Protein AF-K0KY06-F1 (afdb_monomer)

Solvent-accessible surface area (backbone atoms only — not comparable to full-atom values): 23056 Å² total; per-residue (Å²): 133,85,81,79,78,76,82,81,83,74,81,68,99,73,86,80,69,76,74,77,77,69,70,90,58,60,70,69,55,52,50,50,50,30,66,76,65,71,47,56,58,76,62,45,36,72,74,43,72,68,41,25,58,60,38,40,44,64,55,38,25,30,36,28,40,44,44,34,38,33,53,37,62,62,55,51,38,37,38,51,33,35,74,73,76,46,69,81,52,93,79,74,64,88,64,48,67,61,51,43,53,52,48,50,62,61,50,70,82,38,46,28,31,40,43,26,62,44,79,63,86,47,76,67,56,47,46,61,67,53,37,78,84,70,52,78,82,82,45,68,51,80,75,77,72,88,90,74,82,73,80,78,81,56,43,75,45,40,47,64,68,60,50,55,47,42,43,55,59,32,72,69,29,91,82,30,75,64,50,82,29,35,72,44,77,46,77,46,78,45,64,59,47,65,57,63,72,72,50,68,55,96,35,65,58,38,46,52,50,50,50,45,68,75,40,61,85,80,41,98,86,62,82,87,78,80,78,92,76,86,72,85,55,66,94,67,91,83,67,38,90,57,70,52,62,79,34,83,89,54,32,73,65,56,40,46,58,55,21,72,42,34,81,58,67,95,47,24,62,50,55,68,53,29,72,89,75,51,81,52,52,57,44,32,32,58,57,40,38,70,26,67,89,68,34,43,70,55,61,53,57,56,55,73,78,51,85,50,55,73,57,45,59,47,47,33,52,63,42,52,49,52,54,50,53,50,51,51,40,73,73,42,99,49,73,86,57,58,63,66,57,53,28,44,41,50,42,46,20,70,29,46,40,76,80,45,77,47,77,32,37,63,67,55,51,47,52,50,53,40,64,69,46,46,61,80,70,44,87,89,59,59,74,86,107

Sequence (385 aa):
MNISEAPIYSPSPSDQLNPKFDNVFPMEIWDLIANYGDLKSSTMLMVNKTFMQTFASKLYDTLQLTIVISTLTKMKLNDKSFLKYGFDKKEVLPGLKSQVEARHKYNKNYDYEYLETEILRDRWVDYYVNCSNFNEEQHKHPKPTKFLERKNKPEEIKSIYKIKYIMKNVFHNPQSKMKQFIKEVLIDVCVLDEMDKLLSDSNDLSKLIKENYSNPSSNEKISILRTSCKNPVVPLDDNFEKRRWEDQDETNERYQVFADKVLFSLRRSKILDLFPRDVYFKELSTVHLLSREMYSSQLRRRLFNLTDENTFNKANPVRYWCDRLLYYLNHTANPLNLDPLYTLIINAQIRVDIKHRQVETKAGINKFLSELIQPFTTPGQHLQF

pLDDT: mean 81.96, std 14.42, range [34.62, 97.62]

Foldseek 3Di:
DDDDDDDDDDDDPPPPPPPPPPVPDDVVVVVVCCVVVVPDLVVQLPPDPVSVVVSLLQQQQEAEEEKEKEWCPLLLLLLVLCQVQNDLDPDDDPCVVVVSVVVNVVCPQFTMKIFQKDQADDPVLLCQLVVVPDDPVPALFDDDPPDDQDPGAHDYDRDVVVVVVCLVQPLPDPPRPSLVSYNYYHYHYHYLDDVCVLLVDDFVVVVVVVVCVVCVPPDPQDADADDDFDFDFPPADSPSNDNQSVDPVNHLVVLQLLLVLAPPVVLSVCSSCVPPPPSRLRSLLVVLLPDCSQANPSLVVSLSPDRDNVSCNRSPSRNSSVVSLQVSLVPDPDVPDCSSVSSSNSNSSSSMDRPDMDGHHSVRVSVVVCSSCVCPPDPPSDSPD

Structure (mmCIF, N/CA/C/O backbone):
data_AF-K0KY06-F1
#
_entry.id   AF-K0KY06-F1
#
loop_
_atom_site.group_PDB
_atom_site.id
_atom_site.type_symbol
_atom_site.label_atom_id
_atom_site.label_alt_id
_atom_site.label_comp_id
_atom_site.label_asym_id
_atom_site.label_entity_id
_atom_site.label_seq_id
_atom_site.pdbx_PDB_ins_code
_atom_site.Cartn_x
_atom_site.Cartn_y
_atom_site.Cartn_z
_atom_site.occupancy
_atom_site.B_iso_or_equiv
_atom_site.auth_seq_id
_atom_site.auth_comp_id
_atom_site.auth_asym_id
_atom_site.auth_atom_id
_atom_site.pdbx_PDB_model_num
ATOM 1 N N . MET A 1 1 ? -42.973 49.643 -20.794 1.00 40.81 1 MET A N 1
ATOM 2 C CA . MET A 1 1 ? -43.471 48.252 -20.731 1.00 40.81 1 MET A CA 1
ATOM 3 C C . MET A 1 1 ? -43.294 47.780 -19.305 1.00 40.81 1 MET A C 1
ATOM 5 O O . MET A 1 1 ? -42.173 47.795 -18.817 1.00 40.81 1 MET A O 1
ATOM 9 N N . ASN A 1 2 ? -44.410 47.506 -18.630 1.00 34.62 2 ASN A N 1
ATOM 10 C CA . ASN A 1 2 ? -44.458 47.155 -17.214 1.00 34.62 2 ASN A CA 1
ATOM 11 C C . ASN A 1 2 ? -43.768 45.815 -16.961 1.00 34.62 2 ASN A C 1
ATOM 13 O O . ASN A 1 2 ? -44.052 44.827 -17.637 1.00 34.62 2 ASN A O 1
ATOM 17 N N . ILE A 1 3 ? -42.873 45.809 -15.978 1.00 37.84 3 ILE A N 1
ATOM 18 C CA . ILE A 1 3 ? -42.242 44.609 -15.443 1.00 37.84 3 ILE A CA 1
ATOM 19 C C . ILE A 1 3 ? -43.298 43.930 -14.569 1.00 37.84 3 ILE A C 1
ATOM 21 O O . ILE A 1 3 ? -43.715 44.472 -13.551 1.00 37.84 3 ILE A O 1
ATOM 25 N N . SER A 1 4 ? -43.779 42.777 -15.025 1.00 39.12 4 SER A N 1
ATOM 26 C CA . SER A 1 4 ? -44.648 41.884 -14.263 1.00 39.12 4 SER A CA 1
ATOM 27 C C . SER A 1 4 ? -43.860 41.322 -13.080 1.00 39.12 4 SER A C 1
ATOM 29 O O . SER A 1 4 ? -42.934 40.537 -13.280 1.00 39.12 4 SER A O 1
ATOM 31 N N . GLU A 1 5 ? -44.226 41.712 -11.862 1.00 39.78 5 GLU A N 1
ATOM 32 C CA . GLU A 1 5 ? -43.725 41.103 -10.630 1.00 39.78 5 GLU A CA 1
ATOM 33 C C . GLU A 1 5 ? -44.152 39.628 -10.572 1.00 39.78 5 GLU A C 1
ATOM 35 O O . GLU A 1 5 ? -45.317 39.286 -10.785 1.00 39.78 5 GLU A O 1
ATOM 40 N N . ALA A 1 6 ? -43.189 38.737 -10.335 1.00 40.59 6 ALA A N 1
ATOM 41 C CA . ALA A 1 6 ? -43.460 37.325 -10.097 1.00 40.59 6 ALA A CA 1
ATOM 42 C C . ALA A 1 6 ? -44.169 37.161 -8.738 1.00 40.59 6 ALA A C 1
ATOM 44 O O . ALA A 1 6 ? -43.796 37.839 -7.778 1.00 40.59 6 ALA A O 1
ATOM 45 N N . PRO A 1 7 ? -45.169 36.270 -8.618 1.00 39.75 7 PRO A N 1
ATOM 46 C CA . PRO A 1 7 ? -45.908 36.115 -7.376 1.00 39.75 7 PRO A CA 1
ATOM 47 C C . PRO A 1 7 ? -45.004 35.574 -6.264 1.00 39.75 7 PRO A C 1
ATOM 49 O O . PRO A 1 7 ? -44.345 34.542 -6.406 1.00 39.75 7 PRO A O 1
ATOM 52 N N . ILE A 1 8 ? -45.015 36.286 -5.138 1.00 43.03 8 ILE A N 1
ATOM 53 C CA . ILE A 1 8 ? -44.439 35.861 -3.864 1.00 43.03 8 ILE A CA 1
ATOM 54 C C . ILE A 1 8 ? -45.219 34.627 -3.405 1.00 43.03 8 ILE A C 1
ATOM 56 O O . ILE A 1 8 ? -46.413 34.698 -3.118 1.00 43.03 8 ILE A O 1
ATOM 60 N N . TYR A 1 9 ? -44.542 33.481 -3.373 1.00 39.84 9 TYR A N 1
ATOM 61 C CA . TYR A 1 9 ? -45.106 32.234 -2.877 1.00 39.84 9 TYR A CA 1
ATOM 62 C C . TYR A 1 9 ? -45.213 32.318 -1.350 1.00 39.84 9 TYR A C 1
ATOM 64 O O . TYR A 1 9 ? -44.227 32.156 -0.633 1.00 39.84 9 TYR A O 1
ATOM 72 N N . SER A 1 10 ? -46.408 32.617 -0.850 1.00 38.66 10 SER A N 1
ATOM 73 C CA . SER A 1 10 ? -46.736 32.501 0.571 1.00 38.66 10 SER A CA 1
ATOM 74 C C . SER A 1 10 ? -46.895 31.013 0.908 1.00 38.66 10 SER A C 1
ATOM 76 O O . SER A 1 10 ? -47.781 30.375 0.333 1.00 38.66 10 SER A O 1
ATOM 78 N N . PRO A 1 11 ? -46.076 30.417 1.794 1.00 38.47 11 PRO A N 1
ATOM 79 C CA . PRO A 1 11 ? -46.263 29.022 2.179 1.00 38.47 11 PRO A CA 1
ATOM 80 C C . PRO A 1 11 ? -47.603 28.863 2.911 1.00 38.47 11 PRO A C 1
ATOM 82 O O . PRO A 1 11 ? -47.947 29.674 3.775 1.00 38.47 11 PRO A O 1
ATOM 85 N N . SER A 1 12 ? -48.379 27.836 2.548 1.00 38.91 12 SER A N 1
ATOM 86 C CA . SER A 1 12 ? -49.636 27.529 3.233 1.00 38.91 12 SER A CA 1
ATOM 87 C C . SER A 1 12 ? -49.358 27.015 4.657 1.00 38.91 12 SER A C 1
ATOM 89 O O . SER A 1 12 ? -48.320 26.395 4.899 1.00 38.91 12 SER A O 1
ATOM 91 N N . PRO A 1 13 ? -50.273 27.206 5.628 1.00 45.12 13 PRO A N 1
ATOM 92 C CA . PRO A 1 13 ? -50.049 26.819 7.024 1.00 45.12 13 PRO A CA 1
ATOM 93 C C . PRO A 1 13 ? -50.193 25.307 7.297 1.00 45.12 13 PRO A C 1
ATOM 95 O O . PRO A 1 13 ? -50.536 24.925 8.414 1.00 45.12 13 PRO A O 1
ATOM 98 N N . SER A 1 14 ? -49.972 24.433 6.309 1.00 45.88 14 SER A N 1
ATOM 99 C CA . SER A 1 14 ? -50.177 22.979 6.444 1.00 45.88 14 SER A CA 1
ATOM 100 C C . SER A 1 14 ? -48.901 22.126 6.416 1.00 45.88 14 SER A C 1
ATOM 102 O O . SER A 1 14 ? -48.994 20.917 6.607 1.00 45.88 14 SER A O 1
ATOM 104 N N . ASP A 1 15 ? -47.710 22.718 6.296 1.00 40.25 15 ASP A N 1
ATOM 105 C CA . ASP A 1 15 ? -46.435 21.975 6.271 1.00 40.25 15 ASP A CA 1
ATOM 106 C C . ASP A 1 15 ? -45.781 21.830 7.662 1.00 40.25 15 ASP A C 1
ATOM 108 O O . ASP A 1 15 ? -44.585 22.045 7.849 1.00 40.25 15 ASP A O 1
ATOM 112 N N . GLN A 1 16 ? -46.566 21.435 8.671 1.00 45.75 16 GLN A N 1
ATOM 113 C CA . GLN A 1 16 ? -46.046 20.944 9.960 1.00 45.75 16 GLN A CA 1
ATOM 114 C C . GLN A 1 16 ? -46.405 19.477 10.215 1.00 45.75 16 GLN A C 1
ATOM 116 O O . GLN A 1 16 ? -46.705 19.066 11.333 1.00 45.75 16 GLN A O 1
ATOM 121 N N . LEU A 1 17 ? -46.300 18.646 9.185 1.00 40.72 17 LEU A N 1
ATOM 122 C CA . LEU A 1 17 ? -46.058 17.223 9.375 1.00 40.72 17 LEU A CA 1
ATOM 123 C C . LEU A 1 17 ? -44.588 16.978 9.050 1.00 40.72 17 LEU A C 1
ATOM 125 O O . LEU A 1 17 ? -44.242 16.590 7.944 1.00 40.72 17 LEU A O 1
ATOM 129 N N . ASN A 1 18 ? -43.709 17.184 10.034 1.00 43.94 18 ASN A N 1
ATOM 130 C CA . ASN A 1 18 ? -42.578 16.269 10.146 1.00 43.94 18 ASN A CA 1
ATOM 131 C C . ASN A 1 18 ? -43.233 14.925 10.473 1.00 43.94 18 ASN A C 1
ATOM 133 O O . ASN A 1 18 ? -43.700 14.790 11.611 1.00 43.94 18 ASN A O 1
ATOM 137 N N . PRO A 1 19 ? -43.351 13.951 9.546 1.00 48.19 19 PRO A N 1
ATOM 138 C CA . PRO A 1 19 ? -43.741 12.626 9.974 1.00 48.19 19 PRO A CA 1
ATOM 139 C C . PRO A 1 19 ? -42.668 12.220 10.979 1.00 48.19 19 PRO A C 1
ATOM 141 O O . PRO A 1 19 ? -41.490 12.096 10.633 1.00 48.19 19 PRO A O 1
ATOM 144 N N . LYS A 1 20 ? -43.048 12.096 12.255 1.00 54.09 20 LYS A N 1
ATOM 145 C CA . LYS A 1 20 ? -42.243 11.334 13.197 1.00 54.09 20 LYS A CA 1
ATOM 146 C C . LYS A 1 20 ? -42.137 9.969 12.549 1.00 54.09 20 LYS A C 1
ATOM 148 O O . LYS A 1 20 ? -43.115 9.232 12.486 1.00 54.09 20 LYS A O 1
ATOM 153 N N . PHE A 1 21 ? -40.983 9.709 11.950 1.00 58.31 21 PHE A N 1
ATOM 154 C CA . PHE A 1 21 ? -40.637 8.400 11.447 1.00 58.31 21 PHE A CA 1
ATOM 155 C C . PHE A 1 21 ? -40.478 7.543 12.701 1.00 58.31 21 PHE A C 1
ATOM 157 O O . PHE A 1 21 ? -39.389 7.437 13.263 1.00 58.31 21 PHE A O 1
ATOM 164 N N . ASP A 1 22 ? -41.603 7.058 13.222 1.00 61.22 22 ASP A N 1
ATOM 165 C CA . ASP A 1 22 ? -41.614 6.084 14.293 1.00 61.22 22 ASP A CA 1
ATOM 166 C C . ASP A 1 22 ? -40.994 4.838 13.683 1.00 61.22 22 ASP A C 1
ATOM 168 O O . ASP A 1 22 ? -41.550 4.224 12.771 1.00 61.22 22 ASP A O 1
ATOM 172 N N . ASN A 1 23 ? -39.764 4.544 14.103 1.00 63.72 23 ASN A N 1
ATOM 173 C CA . ASN A 1 23 ? -39.038 3.368 13.661 1.00 63.72 23 ASN A CA 1
ATOM 174 C C . ASN A 1 23 ? -39.915 2.145 13.966 1.00 63.72 23 ASN A C 1
ATOM 176 O O . ASN A 1 23 ? -39.983 1.699 15.107 1.00 63.72 23 ASN A O 1
ATOM 180 N N . VAL A 1 24 ? -40.589 1.621 12.937 1.00 79.31 24 VAL A N 1
ATOM 181 C CA . VAL A 1 24 ? -41.577 0.531 13.052 1.00 79.31 24 VAL A CA 1
ATOM 182 C C . VAL A 1 24 ? -40.951 -0.738 13.641 1.00 79.31 24 VAL A C 1
ATOM 184 O O . VAL A 1 24 ? -41.639 -1.557 14.244 1.00 79.31 24 VAL A O 1
ATOM 187 N N . PHE A 1 25 ? -39.628 -0.871 13.518 1.00 87.38 25 PHE A N 1
ATOM 188 C CA . PHE A 1 25 ? -38.853 -1.971 14.071 1.00 87.38 25 PHE A CA 1
ATOM 189 C C . PHE A 1 25 ? -37.696 -1.492 14.964 1.00 87.38 25 PHE A C 1
ATOM 191 O O . PHE A 1 25 ? -37.143 -0.411 14.720 1.00 87.38 25 PHE A O 1
ATOM 198 N N . PRO A 1 26 ? -37.272 -2.317 15.946 1.00 91.62 26 PRO A N 1
ATOM 199 C CA . PRO A 1 26 ? -36.004 -2.146 16.654 1.00 91.62 26 PRO A CA 1
ATOM 200 C C . PRO A 1 26 ? -34.807 -2.078 15.696 1.00 91.62 26 PRO A C 1
ATOM 202 O O . PRO A 1 26 ? -34.842 -2.619 14.586 1.00 91.62 26 PRO A O 1
ATOM 205 N N . MET A 1 27 ? -33.720 -1.433 16.123 1.00 91.50 27 MET A N 1
ATOM 206 C CA . MET A 1 27 ? -32.548 -1.217 15.265 1.00 91.50 27 MET A CA 1
ATOM 207 C C . MET A 1 27 ? -31.841 -2.513 14.860 1.00 91.50 27 MET A C 1
ATOM 209 O O . MET A 1 27 ? -31.217 -2.566 13.804 1.00 91.50 27 MET A O 1
ATOM 213 N N . GLU A 1 28 ? -31.972 -3.567 15.658 1.00 92.06 28 GLU A N 1
ATOM 214 C CA . GLU A 1 28 ? -31.477 -4.911 15.376 1.00 92.06 28 GLU A CA 1
ATOM 215 C C . GLU A 1 28 ? -32.158 -5.502 14.136 1.00 92.06 28 GLU A C 1
ATOM 217 O O . GLU A 1 28 ? -31.505 -6.118 13.298 1.00 92.06 28 GLU A O 1
ATOM 222 N N . ILE A 1 29 ? -33.461 -5.261 13.974 1.00 93.38 29 ILE A N 1
ATOM 223 C CA . ILE A 1 29 ? -34.213 -5.711 12.799 1.00 93.38 29 ILE A CA 1
ATOM 224 C C . ILE A 1 29 ? -33.821 -4.887 11.574 1.00 93.38 29 ILE A C 1
ATOM 226 O O . ILE A 1 29 ? -33.620 -5.449 10.501 1.00 93.38 29 ILE A O 1
ATOM 230 N N . TRP A 1 30 ? -33.638 -3.573 11.725 1.00 92.12 30 TRP A N 1
ATOM 231 C CA . TRP A 1 30 ? -33.141 -2.727 10.636 1.00 92.12 30 TRP A CA 1
ATOM 232 C C . TRP A 1 30 ? -31.736 -3.103 10.175 1.00 92.12 30 TRP A C 1
ATOM 234 O O . TRP A 1 30 ? -31.443 -3.010 8.986 1.00 92.12 30 TRP A O 1
ATOM 244 N N . ASP A 1 31 ? -30.881 -3.552 11.090 1.00 90.00 31 ASP A N 1
ATOM 245 C CA . ASP A 1 31 ? -29.565 -4.085 10.753 1.00 90.00 31 ASP A CA 1
ATOM 246 C C . ASP A 1 31 ? -29.668 -5.369 9.928 1.00 90.00 31 ASP A C 1
ATOM 248 O O . ASP A 1 31 ? -28.998 -5.502 8.907 1.00 90.00 31 ASP A O 1
ATOM 252 N N . LEU A 1 32 ? -30.552 -6.292 10.320 1.00 91.50 32 LEU A N 1
ATOM 253 C CA . LEU A 1 32 ? -30.829 -7.494 9.534 1.00 91.50 32 LEU A CA 1
ATOM 254 C C . LEU A 1 32 ? -31.374 -7.134 8.149 1.00 91.50 32 LEU A C 1
ATOM 256 O O . LEU A 1 32 ? -30.889 -7.672 7.161 1.00 91.50 32 LEU A O 1
ATOM 260 N N . ILE A 1 33 ? -32.323 -6.197 8.056 1.00 90.75 33 ILE A N 1
ATOM 261 C CA . ILE A 1 33 ? -32.865 -5.722 6.774 1.00 90.75 33 ILE A CA 1
ATOM 262 C C . ILE A 1 33 ? -31.754 -5.131 5.905 1.00 90.75 33 ILE A C 1
ATOM 264 O O . ILE A 1 33 ? -31.684 -5.449 4.722 1.00 90.75 33 ILE A O 1
ATOM 268 N N . ALA A 1 34 ? -30.873 -4.304 6.474 1.00 89.88 34 ALA A N 1
ATOM 269 C CA . ALA A 1 34 ? -29.766 -3.726 5.724 1.00 89.88 34 ALA A CA 1
ATOM 270 C C . ALA A 1 34 ? -28.812 -4.806 5.197 1.00 89.88 34 ALA A C 1
ATOM 272 O O . ALA A 1 34 ? -28.452 -4.784 4.022 1.00 89.88 34 ALA A O 1
ATOM 273 N N . ASN A 1 35 ? -28.472 -5.783 6.041 1.00 87.12 35 ASN A N 1
ATOM 274 C CA . ASN A 1 35 ? -27.579 -6.882 5.685 1.00 87.12 35 ASN A CA 1
ATOM 275 C C . ASN A 1 35 ? -28.193 -7.828 4.636 1.00 87.12 35 ASN A C 1
ATOM 277 O O . ASN A 1 35 ? -27.512 -8.200 3.685 1.00 87.12 35 ASN A O 1
ATOM 281 N N . TYR A 1 36 ? -29.465 -8.214 4.780 1.00 90.88 36 TYR A N 1
ATOM 282 C CA . TYR A 1 36 ? -30.145 -9.110 3.834 1.00 90.88 36 TYR A CA 1
ATOM 283 C C . TYR A 1 36 ? -30.554 -8.414 2.536 1.00 90.88 36 TYR A C 1
ATOM 285 O O . TYR A 1 36 ? -30.581 -9.047 1.484 1.00 90.88 36 TYR A O 1
ATOM 293 N N . GLY A 1 37 ? -30.885 -7.127 2.606 1.00 87.81 37 GLY A N 1
ATOM 294 C CA . GLY A 1 37 ? -31.294 -6.320 1.460 1.00 87.81 37 GLY A CA 1
ATOM 295 C C . GLY A 1 37 ? -30.136 -5.711 0.670 1.00 87.81 37 GLY A C 1
ATOM 296 O O . GLY A 1 37 ? -30.401 -4.929 -0.238 1.00 87.81 37 GLY A O 1
ATOM 297 N N . ASP A 1 38 ? -28.883 -6.012 1.034 1.00 86.00 38 ASP A N 1
ATOM 298 C CA . ASP A 1 38 ? -27.669 -5.397 0.470 1.00 86.00 38 ASP A CA 1
ATOM 299 C C . ASP A 1 38 ? -27.739 -3.854 0.457 1.00 86.00 38 ASP A C 1
ATOM 301 O O . ASP A 1 38 ? -27.281 -3.164 -0.461 1.00 86.00 38 ASP A O 1
ATOM 305 N N . LEU A 1 39 ? -28.364 -3.279 1.492 1.00 88.25 39 LEU A N 1
ATOM 306 C CA . LEU A 1 39 ? -28.444 -1.833 1.643 1.00 88.25 39 LEU A CA 1
ATOM 307 C C . LEU A 1 39 ? -27.106 -1.327 2.162 1.00 88.25 39 LEU A C 1
ATOM 309 O O . LEU A 1 39 ? -26.602 -1.756 3.201 1.00 88.25 39 LEU A O 1
ATOM 313 N N . LYS A 1 40 ? -26.543 -0.339 1.468 1.00 86.50 40 LYS A N 1
ATOM 314 C CA . LYS A 1 40 ? -25.299 0.289 1.908 1.00 86.50 40 LYS A CA 1
ATOM 315 C C . LYS A 1 40 ? -25.517 0.944 3.268 1.00 86.50 40 LYS A C 1
ATOM 317 O O . LYS A 1 40 ? -26.329 1.859 3.393 1.00 86.50 40 LYS A O 1
ATOM 322 N N . SER A 1 41 ? -24.724 0.559 4.264 1.00 84.69 41 SER A N 1
ATOM 323 C CA . SER A 1 41 ? -24.772 1.162 5.602 1.00 84.69 41 SER A CA 1
ATOM 324 C C . SER A 1 41 ? -24.605 2.686 5.567 1.00 84.69 41 SER A C 1
ATOM 326 O O . SER A 1 41 ? -25.161 3.377 6.412 1.00 84.69 41 SER A O 1
ATOM 328 N N . SER A 1 42 ? -23.902 3.234 4.567 1.00 85.06 42 SER A N 1
ATOM 329 C CA . SER A 1 42 ? -23.786 4.683 4.356 1.00 85.06 42 SER A CA 1
ATOM 330 C C . SER A 1 42 ? -25.118 5.354 4.016 1.00 85.06 42 SER A C 1
ATOM 332 O O . SER A 1 42 ? -25.354 6.481 4.440 1.00 85.06 42 SER A O 1
ATOM 334 N N . THR A 1 43 ? -26.005 4.665 3.299 1.00 89.06 43 THR A N 1
ATOM 335 C CA . THR A 1 43 ? -27.373 5.126 3.042 1.00 89.06 43 THR A CA 1
ATOM 336 C C . THR A 1 43 ? -28.183 5.130 4.333 1.00 89.06 43 THR A C 1
ATOM 338 O O . THR A 1 43 ? -28.906 6.086 4.601 1.00 89.06 43 THR A O 1
ATOM 341 N N . MET A 1 44 ? -27.999 4.112 5.179 1.00 90.50 44 MET A N 1
ATOM 342 C CA . MET A 1 44 ? -28.695 4.010 6.465 1.00 90.50 44 MET A CA 1
ATOM 343 C C . MET A 1 44 ? -28.365 5.193 7.387 1.00 90.50 44 MET A C 1
ATOM 345 O O . MET A 1 44 ? -29.251 5.704 8.065 1.00 90.50 44 MET A O 1
ATOM 349 N N . LEU A 1 45 ? -27.129 5.711 7.351 1.00 90.62 45 LEU A N 1
ATOM 350 C CA . LEU A 1 45 ? -26.722 6.893 8.130 1.00 90.62 45 LEU A CA 1
ATOM 351 C C . LEU A 1 45 ? -27.587 8.135 7.879 1.00 90.62 45 LEU A C 1
ATOM 353 O O . LEU A 1 45 ? -27.690 8.991 8.756 1.00 90.62 45 LEU A O 1
ATOM 357 N N . MET A 1 46 ? -28.169 8.252 6.685 1.00 89.38 46 MET A N 1
ATOM 358 C CA . MET A 1 46 ? -28.875 9.452 6.237 1.00 89.38 46 MET A CA 1
ATOM 359 C C . MET A 1 46 ? -30.353 9.476 6.646 1.00 89.38 46 MET A C 1
ATOM 361 O O . MET A 1 46 ? -31.012 10.488 6.432 1.00 89.38 46 MET A O 1
ATOM 365 N N . VAL A 1 47 ? -30.878 8.389 7.227 1.00 90.19 47 VAL A N 1
ATOM 366 C CA . VAL A 1 47 ? -32.311 8.250 7.540 1.00 90.19 47 VAL A CA 1
ATOM 367 C C . VAL A 1 47 ? -32.722 9.173 8.689 1.00 90.19 47 VAL A C 1
ATOM 369 O O . VAL A 1 47 ? -33.559 10.054 8.520 1.00 90.19 47 VAL A O 1
ATOM 372 N N . ASN A 1 48 ? -32.147 8.973 9.876 1.00 89.62 48 ASN A N 1
ATOM 373 C CA . ASN A 1 48 ? -32.379 9.815 11.049 1.00 89.62 48 ASN A CA 1
ATOM 374 C C . ASN A 1 48 ? -31.249 9.642 12.082 1.00 89.62 48 ASN A C 1
ATOM 376 O O . ASN A 1 48 ? -30.316 8.860 11.892 1.00 89.62 48 ASN A O 1
ATOM 380 N N . LYS A 1 49 ? -31.335 10.367 13.206 1.00 90.06 49 LYS A N 1
ATOM 381 C CA . LYS A 1 49 ? -30.318 10.342 14.270 1.00 90.06 49 LYS A CA 1
ATOM 382 C C . LYS A 1 49 ? -30.081 8.940 14.846 1.00 90.06 49 LYS A C 1
ATOM 384 O O . LYS A 1 49 ? -28.930 8.607 15.117 1.00 90.06 49 LYS A O 1
ATOM 389 N N . THR A 1 50 ? -31.131 8.142 15.023 1.00 90.81 50 THR A N 1
ATOM 390 C CA . THR A 1 50 ? -31.036 6.784 15.578 1.00 90.81 50 THR A CA 1
ATOM 391 C C . THR A 1 50 ? -30.268 5.873 14.628 1.00 90.81 50 THR A C 1
ATOM 393 O O . THR A 1 50 ? -29.294 5.248 15.035 1.00 90.81 50 THR A O 1
ATOM 396 N N . PHE A 1 51 ? -30.622 5.880 13.339 1.00 92.69 51 PHE A N 1
ATOM 397 C CA . PHE A 1 51 ? -29.881 5.124 12.329 1.00 92.69 51 PHE A CA 1
ATOM 398 C C . PHE A 1 51 ? -28.429 5.589 12.221 1.00 92.69 51 PHE A C 1
ATOM 400 O O . PHE A 1 51 ? -27.523 4.759 12.178 1.00 92.69 51 PHE A O 1
ATOM 407 N N . MET A 1 52 ? -28.184 6.901 12.240 1.00 91.56 52 MET A N 1
ATOM 408 C CA . MET A 1 52 ? -26.825 7.434 12.246 1.00 91.56 52 MET A CA 1
ATOM 409 C C . MET A 1 52 ? -26.021 6.866 13.419 1.00 91.56 52 MET A C 1
ATOM 411 O O . MET A 1 52 ? -24.945 6.329 13.196 1.00 91.56 52 MET A O 1
ATOM 415 N N . GLN A 1 53 ? -26.545 6.894 14.646 1.00 90.75 53 GLN A N 1
ATOM 416 C CA . GLN A 1 53 ? -25.838 6.363 15.818 1.00 90.75 53 GLN A CA 1
ATOM 417 C C . GLN A 1 53 ? -25.566 4.851 15.717 1.00 90.75 53 GLN A C 1
ATOM 419 O O . GLN A 1 53 ? -24.457 4.402 16.020 1.00 90.75 53 GLN A O 1
ATOM 424 N N . THR A 1 54 ? -26.541 4.067 15.252 1.00 91.00 54 THR A N 1
ATOM 425 C CA . THR A 1 54 ? -26.398 2.611 15.109 1.00 91.00 54 THR A CA 1
ATOM 426 C C . THR A 1 54 ? -25.428 2.220 13.998 1.00 91.00 54 THR A C 1
ATOM 428 O O . THR A 1 54 ? -24.577 1.361 14.204 1.00 91.00 54 THR A O 1
ATOM 431 N N . PHE A 1 55 ? -25.537 2.818 12.813 1.00 92.25 55 PHE A N 1
ATOM 432 C CA . PHE A 1 55 ? -24.729 2.408 11.664 1.00 92.25 55 PHE A CA 1
ATOM 433 C C . PHE A 1 55 ? -23.353 3.083 11.652 1.00 92.25 55 PHE A C 1
ATOM 435 O O . PHE A 1 55 ? -22.388 2.460 11.211 1.00 92.25 55 PHE A O 1
ATOM 442 N N . ALA A 1 56 ? -23.208 4.301 12.194 1.00 92.12 56 ALA A N 1
ATOM 443 C CA . ALA A 1 56 ? -21.905 4.971 12.278 1.00 92.12 56 ALA A CA 1
ATOM 444 C C . ALA A 1 56 ? -20.962 4.228 13.223 1.00 92.12 56 ALA A C 1
ATOM 446 O O . ALA A 1 56 ? -19.794 4.047 12.894 1.00 92.12 56 ALA A O 1
ATOM 447 N N . SER A 1 57 ? -21.479 3.750 14.359 1.00 89.00 57 SER A N 1
ATOM 448 C CA . SER A 1 57 ? -20.706 2.952 15.317 1.00 89.00 57 SER A CA 1
ATOM 449 C C . SER A 1 57 ? -20.274 1.592 14.775 1.00 89.00 57 SER A C 1
ATOM 451 O O . SER A 1 57 ? -19.364 1.007 15.337 1.00 89.00 57 SER A O 1
ATOM 453 N N . LYS A 1 58 ? -20.876 1.091 13.688 1.00 87.56 58 LYS A N 1
ATOM 454 C CA . LYS A 1 58 ? -20.449 -0.146 13.011 1.00 87.56 58 LYS A CA 1
ATOM 455 C C . LYS A 1 58 ? -19.482 0.125 11.866 1.00 87.56 58 LYS A C 1
ATOM 457 O O . LYS A 1 58 ? -18.506 -0.597 11.701 1.00 87.56 58 LYS A O 1
ATOM 462 N N . LEU A 1 59 ? -19.761 1.163 11.078 1.00 89.06 59 LEU A N 1
ATOM 463 C CA . LEU A 1 59 ? -18.959 1.543 9.915 1.00 89.06 59 LEU A CA 1
ATOM 464 C C . LEU A 1 59 ? -17.608 2.140 10.294 1.00 89.06 59 LEU A C 1
ATOM 466 O O . LEU A 1 59 ? -16.600 1.841 9.664 1.00 89.06 59 LEU A O 1
ATOM 470 N N . TYR A 1 60 ? -17.601 3.016 11.293 1.00 91.81 60 TYR A N 1
ATOM 471 C CA . TYR A 1 60 ? -16.436 3.831 11.625 1.00 91.81 60 TYR A CA 1
ATOM 472 C C . TYR A 1 60 ? -15.718 3.363 12.887 1.00 91.81 60 TYR A C 1
ATOM 474 O O . TYR A 1 60 ? -14.759 4.007 13.293 1.00 91.81 60 TYR A O 1
ATOM 482 N N . ASP A 1 61 ? -16.145 2.234 13.460 1.00 92.56 61 ASP A N 1
ATOM 483 C CA . ASP A 1 61 ? -15.558 1.607 14.647 1.00 92.56 61 ASP A CA 1
ATOM 484 C C . ASP A 1 61 ? -14.031 1.478 14.557 1.00 92.56 61 ASP A C 1
ATOM 486 O O . ASP A 1 61 ? -13.305 1.883 15.465 1.00 92.56 61 ASP A O 1
ATOM 490 N N . THR A 1 62 ? -13.542 0.971 13.423 1.00 94.31 62 THR A N 1
ATOM 491 C CA . THR A 1 62 ? -12.119 0.977 13.087 1.00 94.31 62 THR A CA 1
ATOM 492 C C . THR A 1 62 ? -11.922 1.560 11.699 1.00 94.31 62 THR A C 1
ATOM 494 O O . THR A 1 62 ? -12.518 1.091 10.727 1.00 94.31 62 THR A O 1
ATOM 497 N N . LEU A 1 63 ? -11.017 2.529 11.600 1.00 95.25 63 LEU A N 1
ATOM 498 C CA . LEU A 1 63 ? -10.537 3.054 10.326 1.00 95.25 63 LEU A CA 1
ATOM 499 C C . LEU A 1 63 ? -9.158 2.481 10.012 1.00 95.25 63 LEU A C 1
ATOM 501 O O . LEU A 1 63 ? -8.308 2.404 10.895 1.00 95.25 63 LEU A O 1
ATOM 505 N N . GLN A 1 64 ? -8.918 2.119 8.754 1.00 95.25 64 GLN A N 1
ATOM 506 C CA . GLN A 1 64 ? -7.583 1.805 8.251 1.00 95.25 64 GLN A CA 1
ATOM 507 C C . GLN A 1 64 ? -7.172 2.858 7.224 1.00 95.25 64 GLN A C 1
ATOM 509 O O . GLN A 1 64 ? -7.811 3.008 6.186 1.00 95.25 64 GLN A O 1
ATOM 514 N N . LEU A 1 65 ? -6.110 3.603 7.512 1.00 96.12 65 LEU A N 1
ATOM 515 C CA . LEU A 1 65 ? -5.538 4.605 6.621 1.00 96.12 65 LEU A CA 1
ATOM 516 C C . LEU A 1 65 ? -4.297 4.002 5.966 1.00 96.12 65 LEU A C 1
ATOM 518 O O . LEU A 1 65 ? -3.329 3.695 6.658 1.00 96.12 65 LEU A O 1
ATOM 522 N N . THR A 1 66 ? -4.308 3.843 4.646 1.00 96.12 66 THR A N 1
ATOM 523 C CA . THR A 1 66 ? -3.152 3.319 3.905 1.00 96.12 66 THR A CA 1
ATOM 524 C C . THR A 1 66 ? -2.570 4.420 3.041 1.00 96.12 66 THR A C 1
ATOM 526 O O . THR A 1 66 ? -3.224 4.935 2.136 1.00 96.12 66 THR A O 1
ATOM 529 N N . ILE A 1 67 ? -1.326 4.783 3.326 1.00 96.75 67 ILE A N 1
ATOM 530 C CA . ILE A 1 67 ? -0.613 5.885 2.694 1.00 96.75 67 ILE A CA 1
ATOM 531 C C . ILE A 1 67 ? 0.599 5.296 1.983 1.00 96.75 67 ILE A C 1
ATOM 533 O O . ILE A 1 67 ? 1.445 4.672 2.616 1.00 96.75 67 ILE A O 1
ATOM 537 N N . VAL A 1 68 ? 0.699 5.510 0.673 1.00 96.81 68 VAL A N 1
ATOM 538 C CA . VAL A 1 68 ? 1.866 5.104 -0.117 1.00 96.81 68 VAL A CA 1
ATOM 539 C C . VAL A 1 68 ? 2.590 6.353 -0.601 1.00 96.81 68 VAL A C 1
ATOM 541 O O . VAL A 1 68 ? 1.984 7.202 -1.255 1.00 96.81 68 VAL A O 1
ATOM 544 N N . ILE A 1 69 ? 3.873 6.466 -0.265 1.00 96.00 69 ILE A N 1
ATOM 545 C CA . ILE A 1 69 ? 4.747 7.595 -0.592 1.00 96.00 69 ILE A CA 1
ATOM 546 C C . ILE A 1 69 ? 5.917 7.069 -1.418 1.00 96.00 69 ILE A C 1
ATOM 548 O O . ILE A 1 69 ? 6.477 6.013 -1.121 1.00 96.00 69 ILE A O 1
ATOM 552 N N . SER A 1 70 ? 6.312 7.815 -2.441 1.00 95.06 70 SER A N 1
ATOM 553 C CA . SER A 1 70 ? 7.542 7.553 -3.185 1.00 95.06 70 SER A CA 1
ATOM 554 C C . SER A 1 70 ? 8.284 8.852 -3.477 1.00 95.06 70 SER A C 1
ATOM 556 O O . SER A 1 70 ? 7.660 9.915 -3.565 1.00 95.06 70 SER A O 1
ATOM 558 N N . THR A 1 71 ? 9.606 8.783 -3.637 1.00 94.06 71 THR A N 1
ATOM 559 C CA . THR A 1 71 ? 10.369 9.907 -4.189 1.00 94.06 71 THR A CA 1
ATOM 560 C C . THR A 1 71 ? 10.150 9.989 -5.693 1.00 94.06 71 THR A C 1
ATOM 562 O O . THR A 1 71 ? 9.988 8.985 -6.383 1.00 94.06 71 THR A O 1
ATOM 565 N N . LEU A 1 72 ? 10.192 11.199 -6.246 1.00 94.50 72 LEU A N 1
ATOM 566 C CA . LEU A 1 72 ? 10.084 11.400 -7.691 1.00 94.50 72 LEU A CA 1
ATOM 567 C C . LEU A 1 72 ? 11.383 11.069 -8.442 1.00 94.50 72 LEU A C 1
ATOM 569 O O . LEU A 1 72 ? 11.436 11.271 -9.655 1.00 94.50 72 LEU A O 1
ATOM 573 N N . THR A 1 73 ? 12.428 10.577 -7.767 1.00 93.31 73 THR A N 1
ATOM 574 C CA . THR A 1 73 ? 13.745 10.296 -8.358 1.00 93.31 73 THR A CA 1
ATOM 575 C C . THR A 1 73 ? 13.624 9.335 -9.544 1.00 93.31 73 THR A C 1
ATOM 577 O O . THR A 1 73 ? 13.950 9.719 -10.671 1.00 93.31 73 THR A O 1
ATOM 580 N N . LYS A 1 74 ? 13.062 8.133 -9.334 1.00 93.06 74 LYS A N 1
ATOM 581 C CA . LYS A 1 74 ? 12.863 7.135 -10.403 1.00 93.06 74 LYS A CA 1
ATOM 582 C C . LYS A 1 74 ? 11.986 7.664 -11.533 1.00 93.06 74 LYS A C 1
ATOM 584 O O . LYS A 1 74 ? 12.346 7.535 -12.699 1.00 93.06 74 LYS A O 1
ATOM 589 N N . MET A 1 75 ? 10.879 8.335 -11.205 1.00 93.94 75 MET A N 1
ATOM 590 C CA . MET A 1 75 ? 9.980 8.914 -12.208 1.00 93.94 75 MET A CA 1
ATOM 591 C C . MET A 1 75 ? 10.683 9.964 -13.082 1.00 93.94 75 MET A C 1
ATOM 593 O O . MET A 1 75 ? 10.572 9.937 -14.305 1.00 93.94 75 MET A O 1
ATOM 597 N N . LYS A 1 76 ? 11.447 10.877 -12.470 1.00 94.88 76 LYS A N 1
ATOM 598 C CA . LYS A 1 76 ? 12.195 11.922 -13.183 1.00 94.88 76 LYS A CA 1
ATOM 599 C C . LYS A 1 76 ? 13.285 11.333 -14.074 1.00 94.88 76 LYS A C 1
ATOM 601 O O . LYS A 1 76 ? 13.485 11.841 -15.177 1.00 94.88 76 LYS A O 1
ATOM 606 N N . LEU A 1 77 ? 14.000 10.309 -13.606 1.00 93.50 77 LEU A N 1
ATOM 607 C CA . LEU A 1 77 ? 15.030 9.633 -14.397 1.00 93.50 77 LEU A CA 1
ATOM 608 C C . LEU A 1 77 ? 14.412 8.877 -15.576 1.00 93.50 77 LEU A C 1
ATOM 610 O O . LEU A 1 77 ? 14.861 9.053 -16.705 1.00 93.50 77 LEU A O 1
ATOM 614 N N . ASN A 1 78 ? 13.330 8.136 -15.338 1.00 93.12 78 ASN A N 1
ATOM 615 C CA . ASN A 1 78 ? 12.562 7.462 -16.378 1.00 93.12 78 ASN A CA 1
ATOM 616 C C . ASN A 1 78 ? 12.067 8.443 -17.454 1.00 93.12 78 ASN A C 1
ATOM 618 O O . ASN A 1 78 ? 12.254 8.194 -18.641 1.00 93.12 78 ASN A O 1
ATOM 622 N N . ASP A 1 79 ? 11.501 9.587 -17.056 1.00 94.06 79 ASP A N 1
ATOM 623 C CA . ASP A 1 79 ? 11.038 10.612 -17.999 1.00 94.06 79 ASP A CA 1
ATOM 624 C C . ASP A 1 79 ? 12.187 11.182 -18.833 1.00 94.06 79 ASP A C 1
ATOM 626 O O . ASP A 1 79 ? 12.067 11.310 -20.048 1.00 94.06 79 ASP A O 1
ATOM 630 N N . LYS A 1 80 ? 13.328 11.496 -18.204 1.00 93.19 80 LYS A N 1
ATOM 631 C CA . LYS A 1 80 ? 14.522 11.967 -18.925 1.00 93.19 80 LYS A CA 1
ATOM 632 C C . LYS A 1 80 ? 15.021 10.928 -19.925 1.00 93.19 80 LYS A C 1
ATOM 634 O O . LYS A 1 80 ? 15.345 11.292 -21.053 1.00 93.19 80 LYS A O 1
ATOM 639 N N . SER A 1 81 ? 15.081 9.664 -19.513 1.00 90.62 81 SER A N 1
ATOM 640 C CA . SER A 1 81 ? 15.525 8.552 -20.355 1.00 90.62 81 SER A CA 1
ATOM 641 C C . SER A 1 81 ? 14.618 8.390 -21.570 1.00 90.62 81 SER A C 1
ATOM 643 O O . SER A 1 81 ? 15.080 8.441 -22.709 1.00 90.62 81 SER A O 1
ATOM 645 N N . PHE A 1 82 ? 13.307 8.345 -21.329 1.00 90.06 82 PHE A N 1
ATOM 646 C CA . PHE A 1 82 ? 12.295 8.246 -22.369 1.00 90.06 82 PHE A CA 1
ATOM 647 C C . PHE A 1 82 ? 12.351 9.422 -23.356 1.00 90.06 82 PHE A C 1
ATOM 649 O O . PHE A 1 82 ? 12.278 9.226 -24.564 1.00 90.06 82 PHE A O 1
ATOM 656 N N . LEU A 1 83 ? 12.521 10.659 -22.877 1.00 90.69 83 LEU A N 1
ATOM 657 C CA . LEU A 1 83 ? 12.609 11.832 -23.758 1.00 90.69 83 LEU A CA 1
ATOM 658 C C . LEU A 1 83 ? 13.911 11.881 -24.564 1.00 90.69 83 LEU A C 1
ATOM 660 O O . LEU A 1 83 ? 13.920 12.411 -25.674 1.00 90.69 83 LEU A O 1
ATOM 664 N N . LYS A 1 84 ? 15.005 11.351 -24.008 1.00 90.56 84 LYS A N 1
ATOM 665 C CA . LYS A 1 84 ? 16.316 11.329 -24.663 1.00 90.56 84 LYS A CA 1
ATOM 666 C C . LYS A 1 84 ? 16.404 10.246 -25.728 1.00 90.56 84 LYS A C 1
ATOM 668 O O . LYS A 1 84 ? 17.005 10.467 -26.776 1.00 90.56 84 LYS A O 1
ATOM 673 N N . TYR A 1 85 ? 15.873 9.071 -25.427 1.00 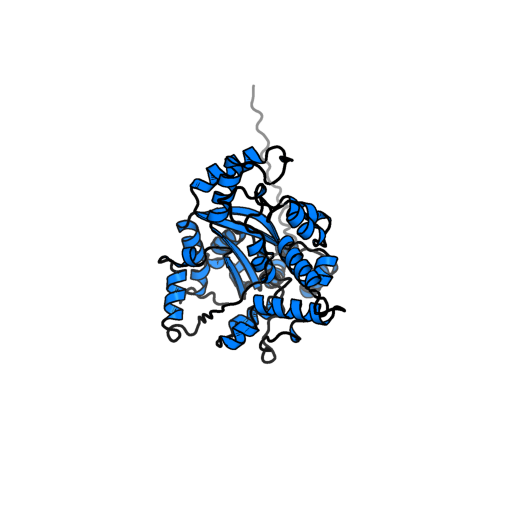85.12 85 TYR A N 1
ATOM 674 C CA . TYR A 1 85 ? 16.143 7.878 -26.209 1.00 85.12 85 TYR A CA 1
ATOM 675 C C . TYR A 1 85 ? 14.880 7.363 -26.929 1.00 85.12 85 TYR A C 1
ATOM 677 O O . TYR A 1 85 ? 14.987 6.822 -28.025 1.00 85.12 85 TYR A O 1
ATOM 685 N N . GLY A 1 86 ? 13.681 7.605 -26.393 1.00 80.75 86 GLY A N 1
ATOM 686 C CA . GLY A 1 86 ? 12.416 7.120 -26.944 1.00 80.75 86 GLY A CA 1
ATOM 687 C C . GLY A 1 86 ? 11.805 5.980 -26.130 1.00 80.75 86 GLY A C 1
ATOM 688 O O . GLY A 1 86 ? 11.962 5.905 -24.915 1.00 80.75 86 GLY A O 1
ATOM 689 N N . PHE A 1 87 ? 11.042 5.128 -26.807 1.00 73.88 87 PHE A N 1
ATOM 690 C CA . PHE A 1 87 ? 10.318 4.021 -26.195 1.00 73.88 87 PHE A CA 1
ATOM 691 C C . PHE A 1 87 ? 11.193 2.777 -26.098 1.00 73.88 87 PHE A C 1
ATOM 693 O O . PHE A 1 87 ? 11.965 2.491 -27.009 1.00 73.88 87 PHE A O 1
ATOM 700 N N . ASP A 1 88 ? 10.931 1.965 -25.074 1.00 67.44 88 ASP A N 1
ATOM 701 C CA . ASP A 1 88 ? 11.513 0.625 -24.952 1.00 67.44 88 ASP A CA 1
ATOM 702 C C . ASP A 1 88 ? 11.017 -0.323 -26.079 1.00 67.44 88 ASP A C 1
ATOM 704 O O . ASP A 1 88 ? 11.577 -1.394 -26.302 1.00 67.44 88 ASP A O 1
ATOM 708 N N . LYS A 1 89 ? 9.980 0.079 -26.835 1.00 66.81 89 LYS A N 1
ATOM 709 C CA . LYS A 1 89 ? 9.381 -0.664 -27.954 1.00 66.81 89 LYS A CA 1
ATOM 710 C C . LYS A 1 89 ? 9.178 0.195 -29.196 1.00 66.81 89 LYS A C 1
ATOM 712 O O . LYS A 1 89 ? 9.024 1.407 -29.115 1.00 66.81 89 LYS A O 1
ATOM 717 N N . LYS A 1 90 ? 9.103 -0.461 -30.360 1.00 58.09 90 LYS A N 1
ATOM 718 C CA . LYS A 1 90 ? 8.872 0.203 -31.657 1.00 58.09 90 LYS A CA 1
ATOM 719 C C . LYS A 1 90 ? 7.497 0.875 -31.760 1.00 58.09 90 LYS A C 1
ATOM 721 O O . LYS A 1 90 ? 7.369 1.872 -32.465 1.00 58.09 90 LYS A O 1
ATOM 726 N N . GLU A 1 91 ? 6.483 0.350 -31.077 1.00 65.31 91 GLU A N 1
ATOM 727 C CA . GLU A 1 91 ? 5.126 0.894 -31.129 1.00 65.31 91 GLU A CA 1
ATOM 728 C C . GLU A 1 91 ? 4.928 1.978 -30.067 1.00 65.31 91 GLU A C 1
ATOM 730 O O . GLU A 1 91 ? 4.877 1.728 -28.864 1.00 65.31 91 GLU A O 1
ATOM 735 N N . VAL A 1 92 ? 4.819 3.217 -30.540 1.00 64.50 92 VAL A N 1
ATOM 736 C CA . VAL A 1 92 ? 4.538 4.388 -29.714 1.00 64.50 92 VAL A CA 1
ATOM 737 C C . VAL A 1 92 ? 3.033 4.520 -29.534 1.00 64.50 92 VAL A C 1
ATOM 739 O O . VAL A 1 92 ? 2.314 4.806 -30.491 1.00 64.50 92 VAL A O 1
ATOM 742 N N . LEU A 1 93 ? 2.550 4.388 -28.297 1.00 72.25 93 LEU A N 1
ATOM 743 C CA . LEU A 1 93 ? 1.162 4.727 -27.980 1.00 72.25 93 LEU A CA 1
ATOM 744 C C . LEU A 1 93 ? 0.899 6.211 -28.313 1.00 72.25 93 LEU A C 1
ATOM 746 O O . LEU A 1 93 ? 1.645 7.079 -27.832 1.00 72.25 93 LEU A O 1
ATOM 750 N N . PRO A 1 94 ? -0.156 6.534 -29.089 1.00 77.81 94 PRO A N 1
ATOM 751 C CA . PRO A 1 94 ? -0.482 7.912 -29.438 1.00 77.81 94 PRO A CA 1
ATOM 752 C C . PRO A 1 94 ? -0.585 8.811 -28.199 1.00 77.81 94 PRO A C 1
ATOM 754 O O . PRO A 1 94 ? -1.233 8.471 -27.210 1.00 77.81 94 PRO A O 1
ATOM 757 N N . GLY A 1 95 ? 0.085 9.964 -28.240 1.00 84.50 95 GLY A N 1
ATOM 758 C CA . GLY A 1 95 ? 0.054 10.964 -27.167 1.00 84.50 95 GLY A CA 1
ATOM 759 C C . GLY A 1 95 ? 0.920 10.661 -25.937 1.00 84.50 95 GLY A C 1
ATOM 760 O O . GLY A 1 95 ? 1.073 11.545 -25.094 1.00 84.50 95 GLY A O 1
ATOM 761 N N . LEU A 1 96 ? 1.544 9.479 -25.822 1.00 86.88 96 LEU A N 1
ATOM 762 C CA . LEU A 1 96 ? 2.358 9.158 -24.642 1.00 86.88 96 LEU A CA 1
ATOM 763 C C . LEU A 1 96 ? 3.578 10.081 -24.512 1.00 86.88 96 LEU A C 1
ATOM 765 O O . LEU A 1 96 ? 3.893 10.504 -23.404 1.00 86.88 96 LEU A O 1
ATOM 769 N N . LYS A 1 97 ? 4.212 10.475 -25.626 1.00 88.94 97 LYS A N 1
ATOM 770 C CA . LYS A 1 97 ? 5.315 11.449 -25.591 1.00 88.94 97 LYS A CA 1
ATOM 771 C C . LYS A 1 97 ? 4.887 12.771 -24.956 1.00 88.94 97 LYS A C 1
ATOM 773 O O . LYS A 1 97 ? 5.525 13.220 -24.011 1.00 88.94 97 LYS A O 1
ATOM 778 N N . SER A 1 98 ? 3.768 13.336 -25.403 1.00 91.88 98 SER A N 1
ATOM 779 C CA . SER A 1 98 ? 3.223 14.578 -24.848 1.00 91.88 98 SER A CA 1
ATOM 780 C C . SER A 1 98 ? 2.844 14.438 -23.369 1.00 91.88 98 SER A C 1
ATOM 782 O O . SER A 1 98 ? 3.073 15.360 -22.589 1.00 91.88 98 SER A O 1
ATOM 784 N N . GLN A 1 99 ? 2.318 13.279 -22.951 1.00 92.81 99 GLN A N 1
ATOM 785 C CA . GLN A 1 99 ? 2.038 12.996 -21.537 1.00 92.81 99 GLN A CA 1
ATOM 786 C C . GLN A 1 99 ? 3.319 12.972 -20.694 1.00 92.81 99 GLN A C 1
ATOM 788 O O . GLN A 1 99 ? 3.351 13.566 -19.615 1.00 92.81 99 GLN A O 1
ATOM 793 N N . VAL A 1 100 ? 4.382 12.326 -21.186 1.00 93.25 100 VAL A N 1
ATOM 794 C CA . VAL A 1 100 ? 5.681 12.278 -20.499 1.00 93.25 100 VAL A CA 1
ATOM 795 C C . VAL A 1 100 ? 6.330 13.660 -20.454 1.00 93.25 100 VAL A C 1
ATOM 797 O O . VAL A 1 100 ? 6.835 14.045 -19.408 1.00 93.25 100 VAL A O 1
ATOM 800 N N . GLU A 1 101 ? 6.272 14.451 -21.526 1.00 95.12 101 GLU A N 1
ATOM 801 C CA . GLU A 1 101 ? 6.779 15.832 -21.535 1.00 95.12 101 GLU A CA 1
ATOM 802 C C . GLU A 1 101 ? 6.051 16.716 -20.513 1.00 95.12 101 GLU A C 1
ATOM 804 O O . GLU A 1 101 ? 6.690 17.441 -19.741 1.00 95.12 101 GLU A O 1
ATOM 809 N N . ALA A 1 102 ? 4.718 16.625 -20.467 1.00 95.44 102 ALA A N 1
ATOM 810 C CA . ALA A 1 102 ? 3.899 17.359 -19.509 1.00 95.44 102 ALA A CA 1
ATOM 811 C C . ALA A 1 102 ? 4.230 16.952 -18.066 1.00 95.44 102 ALA A C 1
ATOM 813 O O . ALA A 1 102 ? 4.489 17.820 -17.226 1.00 95.44 102 ALA A O 1
ATOM 814 N N . ARG A 1 103 ? 4.298 15.642 -17.792 1.00 95.06 103 ARG A N 1
ATOM 815 C CA . ARG A 1 103 ? 4.686 15.096 -16.484 1.00 95.06 103 ARG A CA 1
ATOM 816 C C . ARG A 1 103 ? 6.100 15.520 -16.094 1.00 95.06 103 ARG A C 1
ATOM 818 O O . ARG A 1 103 ? 6.297 16.010 -14.985 1.00 95.06 103 ARG A O 1
ATOM 825 N N . HIS A 1 104 ? 7.064 15.411 -17.006 1.00 96.12 104 HIS A N 1
ATOM 826 C CA . HIS A 1 104 ? 8.453 15.795 -16.779 1.00 96.12 104 HIS A CA 1
ATOM 827 C C . HIS A 1 104 ? 8.566 17.269 -16.392 1.00 96.12 104 HIS A C 1
ATOM 829 O O . HIS A 1 104 ? 9.280 17.608 -15.451 1.00 96.12 104 HIS A O 1
ATOM 835 N N . LYS A 1 105 ? 7.848 18.156 -17.094 1.00 96.31 105 LYS A N 1
ATOM 836 C CA . LYS A 1 105 ? 7.815 19.590 -16.783 1.00 96.31 105 LYS A CA 1
ATOM 837 C C . LYS A 1 105 ? 7.175 19.854 -15.420 1.00 96.31 105 LYS A C 1
ATOM 839 O O . LYS A 1 105 ? 7.731 20.627 -14.646 1.00 96.31 105 LYS A O 1
ATOM 844 N N . TYR A 1 106 ? 6.044 19.214 -15.134 1.00 95.31 106 TYR A N 1
ATOM 845 C CA . TYR A 1 106 ? 5.298 19.395 -13.889 1.00 95.31 106 TYR A CA 1
ATOM 846 C C . TYR A 1 106 ? 6.081 18.907 -12.659 1.00 95.31 106 TYR A C 1
ATOM 848 O O . TYR A 1 106 ? 6.209 19.632 -11.675 1.00 95.31 106 TYR A O 1
ATOM 856 N N . ASN A 1 107 ? 6.706 17.731 -12.749 1.00 95.00 107 ASN A N 1
ATOM 857 C CA . ASN A 1 107 ? 7.416 17.093 -11.639 1.00 95.00 107 ASN A CA 1
ATOM 858 C C . ASN A 1 107 ? 8.716 17.808 -11.233 1.00 95.00 107 ASN A C 1
ATOM 860 O O . ASN A 1 107 ? 9.272 17.488 -10.184 1.00 95.00 107 ASN A O 1
ATOM 864 N N . LYS A 1 108 ? 9.225 18.769 -12.020 1.00 94.25 108 LYS A N 1
ATOM 865 C CA . LYS A 1 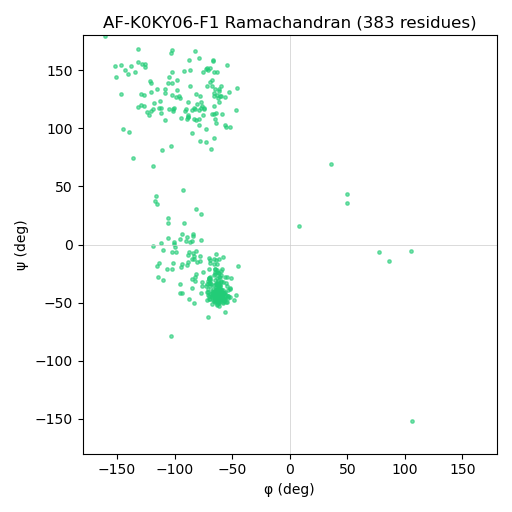108 ? 10.467 19.506 -11.699 1.00 94.25 108 LYS A CA 1
ATOM 866 C C . LYS A 1 108 ? 10.427 20.185 -10.330 1.00 94.25 108 LYS A C 1
ATOM 868 O O . LYS A 1 108 ? 11.461 20.236 -9.674 1.00 94.25 108 LYS A O 1
ATOM 873 N N . ASN A 1 109 ? 9.252 20.641 -9.907 1.00 95.19 109 ASN A N 1
ATOM 874 C CA . ASN A 1 109 ? 9.072 21.461 -8.707 1.00 95.19 109 ASN A CA 1
ATOM 875 C C . ASN A 1 109 ? 8.694 20.658 -7.452 1.00 95.19 109 ASN A C 1
ATOM 877 O O . ASN A 1 109 ? 8.385 21.249 -6.422 1.00 95.19 109 ASN A O 1
ATOM 881 N N . TYR A 1 110 ? 8.668 19.329 -7.542 1.00 96.56 110 TYR A N 1
ATOM 882 C CA . TYR A 1 110 ? 8.213 18.450 -6.468 1.00 96.56 110 TYR A CA 1
ATOM 883 C C . TYR A 1 110 ? 9.250 17.374 -6.180 1.00 96.56 110 TYR A C 1
ATOM 885 O O . TYR A 1 110 ? 10.022 16.996 -7.064 1.00 96.56 110 TYR A O 1
ATOM 893 N N . ASP A 1 111 ? 9.244 16.847 -4.963 1.00 93.88 111 ASP A N 1
ATOM 894 C CA . ASP A 1 111 ? 10.244 15.877 -4.502 1.00 93.88 111 ASP A CA 1
ATOM 895 C C . ASP A 1 111 ? 9.642 14.482 -4.324 1.00 93.88 111 ASP A C 1
ATOM 897 O O . ASP A 1 111 ? 10.321 13.479 -4.538 1.00 93.88 111 ASP A O 1
ATOM 901 N N . TYR A 1 112 ? 8.353 14.427 -3.987 1.00 95.75 112 TYR A N 1
ATOM 902 C CA . TYR A 1 112 ? 7.631 13.212 -3.639 1.00 95.75 112 TYR A CA 1
ATOM 903 C C . TYR A 1 112 ? 6.306 13.121 -4.387 1.00 95.75 112 TYR A C 1
ATOM 905 O O . TYR A 1 112 ? 5.818 14.090 -4.973 1.00 95.75 112 TYR A O 1
ATOM 913 N N . GLU A 1 113 ? 5.696 11.948 -4.315 1.00 96.06 113 GLU A N 1
ATOM 914 C CA . GLU A 1 113 ? 4.304 11.738 -4.679 1.00 96.06 113 GLU A CA 1
ATOM 915 C C . GLU A 1 113 ? 3.610 10.782 -3.705 1.00 96.06 113 GLU A C 1
ATOM 917 O O . GLU A 1 113 ? 4.210 9.836 -3.188 1.00 96.06 113 GLU A O 1
ATOM 922 N N . TYR A 1 114 ? 2.322 11.029 -3.482 1.00 97.50 114 TYR A N 1
ATOM 923 C CA . TYR A 1 114 ? 1.394 10.065 -2.915 1.00 97.50 114 TYR A CA 1
ATOM 924 C C . TYR A 1 114 ? 0.810 9.206 -4.031 1.00 97.50 114 TYR A C 1
ATOM 926 O O . TYR A 1 114 ? 0.388 9.729 -5.069 1.00 97.50 114 TYR A O 1
ATOM 934 N N . LEU A 1 115 ? 0.732 7.901 -3.787 1.00 96.75 115 LEU A N 1
ATOM 935 C CA . LEU A 1 115 ? 0.170 6.931 -4.718 1.00 96.75 115 LEU A CA 1
ATOM 936 C C . LEU A 1 115 ? -1.136 6.375 -4.148 1.00 96.75 115 LEU A C 1
ATOM 938 O O . LEU A 1 115 ? -1.135 5.648 -3.155 1.00 96.75 115 LEU A O 1
ATOM 942 N N . GLU A 1 116 ? -2.259 6.688 -4.790 1.00 96.69 116 GLU A N 1
ATOM 943 C CA . GLU A 1 116 ? -3.523 6.019 -4.487 1.00 96.69 116 GLU A CA 1
ATOM 944 C C . GLU A 1 116 ? -3.518 4.659 -5.181 1.00 96.69 116 GLU A C 1
ATOM 946 O O . GLU A 1 116 ? -3.590 4.574 -6.411 1.00 96.69 116 GLU A O 1
ATOM 951 N N . THR A 1 117 ? -3.379 3.600 -4.383 1.00 95.62 117 THR A N 1
ATOM 952 C CA . THR A 1 117 ? -3.227 2.233 -4.882 1.00 95.62 117 THR A CA 1
ATOM 953 C C . THR A 1 117 ? -4.505 1.418 -4.722 1.00 95.62 117 THR A C 1
ATOM 955 O O . THR A 1 117 ? -5.229 1.550 -3.739 1.00 95.62 117 THR A O 1
ATOM 958 N N . GLU A 1 118 ? -4.781 0.537 -5.677 1.00 94.81 118 GLU A N 1
ATOM 959 C CA . GLU A 1 118 ? -5.856 -0.450 -5.606 1.00 94.81 118 GLU A CA 1
ATOM 960 C C . GLU A 1 118 ? -5.275 -1.858 -5.742 1.00 94.81 118 GLU A C 1
ATOM 962 O O . GLU A 1 118 ? -4.376 -2.092 -6.549 1.00 94.81 118 GLU A O 1
ATOM 967 N N . ILE A 1 119 ? -5.812 -2.799 -4.962 1.00 92.44 119 ILE A N 1
ATOM 968 C CA . ILE A 1 119 ? -5.514 -4.223 -5.107 1.00 92.44 119 ILE A CA 1
ATOM 969 C C . ILE A 1 119 ? -6.596 -4.835 -5.981 1.00 92.44 119 ILE A C 1
ATOM 971 O O . ILE A 1 119 ? -7.742 -4.993 -5.556 1.00 92.44 119 ILE A O 1
ATOM 975 N N . LEU A 1 120 ? -6.226 -5.188 -7.205 1.00 90.00 120 LEU A N 1
ATOM 976 C CA . LEU A 1 120 ? -7.131 -5.849 -8.128 1.00 90.00 120 LEU A CA 1
ATOM 977 C C . LEU A 1 120 ? -7.453 -7.258 -7.624 1.00 90.00 120 LEU A C 1
ATOM 979 O O . LEU A 1 120 ? -6.572 -8.001 -7.169 1.00 90.00 120 LEU A O 1
ATOM 983 N N . ARG A 1 121 ? -8.732 -7.622 -7.708 1.00 83.31 121 ARG A N 1
ATOM 984 C CA . ARG A 1 121 ? -9.226 -8.963 -7.392 1.00 83.31 121 ARG A CA 1
ATOM 985 C C . ARG A 1 121 ? -9.371 -9.761 -8.672 1.00 83.31 121 ARG A C 1
ATOM 987 O O . ARG A 1 121 ? -9.943 -9.277 -9.642 1.00 83.31 121 ARG A O 1
ATOM 994 N N . ASP A 1 122 ? -8.864 -10.980 -8.642 1.00 81.12 122 ASP A N 1
ATOM 995 C CA . ASP A 1 122 ? -9.016 -11.954 -9.712 1.00 81.12 122 ASP A CA 1
ATOM 996 C C . ASP A 1 122 ? -9.088 -13.329 -9.059 1.00 81.12 122 ASP A C 1
ATOM 998 O O . ASP A 1 122 ? -8.251 -13.654 -8.223 1.00 81.12 122 ASP A O 1
ATOM 1002 N N . ARG A 1 123 ? -10.093 -14.132 -9.419 1.00 77.12 123 ARG A N 1
ATOM 1003 C CA . ARG A 1 123 ? -10.363 -15.411 -8.750 1.00 77.12 123 ARG A CA 1
ATOM 1004 C C . ARG A 1 123 ? -9.180 -16.377 -8.846 1.00 77.12 123 ARG A C 1
ATOM 1006 O O . ARG A 1 123 ? -8.906 -17.085 -7.880 1.00 77.12 123 ARG A O 1
ATOM 1013 N N . TRP A 1 124 ? -8.498 -16.419 -9.989 1.00 74.62 124 TRP A N 1
ATOM 1014 C CA . TRP A 1 124 ? -7.361 -17.311 -10.200 1.00 74.62 124 TRP A CA 1
ATOM 1015 C C . TRP A 1 124 ? -6.161 -16.835 -9.408 1.00 74.62 124 TRP A C 1
ATOM 1017 O O . TRP A 1 124 ? -5.556 -17.604 -8.665 1.00 74.62 124 TRP A O 1
ATOM 1027 N N . VAL A 1 125 ? -5.858 -15.545 -9.510 1.00 74.31 125 VAL A N 1
ATOM 1028 C CA . VAL A 1 125 ? -4.770 -14.951 -8.745 1.00 74.31 125 VAL A CA 1
ATOM 1029 C C . VAL A 1 125 ? -5.044 -15.082 -7.248 1.00 74.31 125 VAL A C 1
ATOM 1031 O O . VAL A 1 125 ? -4.140 -15.436 -6.512 1.00 74.31 125 VAL A O 1
ATOM 1034 N N . ASP A 1 126 ? -6.275 -14.891 -6.784 1.00 79.44 126 ASP A N 1
ATOM 1035 C CA . ASP A 1 126 ? -6.651 -15.085 -5.384 1.00 79.44 126 ASP A CA 1
ATOM 1036 C C . ASP A 1 126 ? -6.472 -16.535 -4.938 1.00 79.44 126 ASP A C 1
ATOM 1038 O O . ASP A 1 126 ? -5.935 -16.769 -3.862 1.00 79.44 126 ASP A O 1
ATOM 1042 N N . TYR A 1 127 ? -6.852 -17.511 -5.761 1.00 77.25 127 TYR A N 1
ATOM 1043 C CA . TYR A 1 127 ? -6.648 -18.922 -5.440 1.00 77.25 127 TYR A CA 1
ATOM 1044 C C . TYR A 1 127 ? -5.160 -19.268 -5.249 1.00 77.25 127 TYR A C 1
ATOM 1046 O O . TYR A 1 127 ? -4.796 -19.903 -4.256 1.00 77.25 127 TYR A O 1
ATOM 1054 N N . TYR A 1 128 ? -4.303 -18.816 -6.170 1.00 74.12 128 TYR A N 1
ATOM 1055 C CA . TYR A 1 128 ? -2.874 -19.144 -6.172 1.00 74.12 128 TYR A CA 1
ATOM 1056 C C . TYR A 1 128 ? -2.048 -18.252 -5.234 1.00 74.12 128 TYR A C 1
ATOM 1058 O O . TYR A 1 128 ? -1.301 -18.756 -4.401 1.00 74.12 128 TYR A O 1
ATOM 1066 N N . VAL A 1 129 ? -2.197 -16.929 -5.320 1.00 67.19 129 VAL A N 1
ATOM 1067 C CA . VAL A 1 129 ? -1.447 -15.948 -4.513 1.00 67.19 129 VAL A CA 1
ATOM 1068 C C . VAL A 1 129 ? -1.893 -15.975 -3.062 1.00 67.19 129 VAL A C 1
ATOM 1070 O O . VAL A 1 129 ? -1.047 -15.971 -2.170 1.00 67.19 129 VAL A O 1
ATOM 1073 N N . ASN A 1 130 ? -3.198 -16.099 -2.799 1.00 68.00 130 ASN A N 1
ATOM 1074 C CA . ASN A 1 130 ? -3.661 -16.236 -1.423 1.00 68.00 130 ASN A CA 1
ATOM 1075 C C . ASN A 1 130 ? -3.588 -17.686 -0.928 1.00 68.00 130 ASN A C 1
ATOM 1077 O O . ASN A 1 130 ? -4.099 -17.937 0.158 1.00 68.00 130 ASN A O 1
ATOM 1081 N N . CYS A 1 131 ? -2.965 -18.617 -1.668 1.00 64.81 131 CYS A N 1
ATOM 1082 C CA . CYS A 1 131 ? -2.720 -20.001 -1.248 1.00 64.81 131 CYS A CA 1
ATOM 1083 C C . CYS A 1 131 ? -3.884 -20.534 -0.403 1.00 64.81 131 CYS A C 1
ATOM 1085 O O . CYS A 1 131 ? -3.717 -20.624 0.804 1.00 64.81 131 CYS A O 1
ATOM 1087 N N . SER A 1 132 ? -5.066 -20.761 -0.985 1.00 62.28 132 SER A N 1
ATOM 1088 C CA . SER A 1 132 ? -6.375 -20.873 -0.292 1.00 62.28 132 SER A CA 1
ATOM 1089 C C . SER A 1 132 ? -6.449 -21.720 0.998 1.00 62.28 132 SER A C 1
ATOM 1091 O O . SER A 1 132 ? -7.369 -21.528 1.790 1.00 62.28 132 SER A O 1
ATOM 1093 N N . ASN A 1 133 ? -5.476 -22.600 1.246 1.00 67.12 133 ASN A N 1
ATOM 1094 C CA . ASN A 1 133 ? -5.352 -23.434 2.444 1.00 67.12 133 ASN A CA 1
ATOM 1095 C C . ASN A 1 133 ? -4.369 -22.909 3.513 1.00 67.12 133 ASN A C 1
ATOM 1097 O O . ASN A 1 133 ? -4.291 -23.497 4.590 1.00 67.12 133 ASN A O 1
ATOM 1101 N N . PHE A 1 134 ? -3.617 -21.838 3.235 1.00 73.94 134 PHE A N 1
ATOM 1102 C CA . PHE A 1 134 ? -2.744 -21.172 4.195 1.00 73.94 134 PHE A CA 1
ATOM 1103 C C . PHE A 1 134 ? -3.560 -20.193 5.039 1.00 73.94 134 PHE A C 1
ATOM 1105 O O . PHE A 1 134 ? -3.979 -19.138 4.555 1.00 73.94 134 PHE A O 1
ATOM 1112 N N . ASN A 1 135 ? -3.783 -20.542 6.300 1.00 76.06 135 ASN A N 1
ATOM 1113 C CA . ASN A 1 135 ? -4.536 -19.738 7.249 1.00 76.06 135 ASN A CA 1
ATOM 1114 C C . ASN A 1 135 ? -3.615 -18.995 8.231 1.00 76.06 135 ASN A C 1
ATOM 1116 O O . ASN A 1 135 ? -2.434 -19.302 8.391 1.00 76.06 135 ASN A O 1
ATOM 1120 N N . GLU A 1 136 ? -4.179 -18.007 8.922 1.00 77.62 136 GLU A N 1
ATOM 1121 C CA . GLU A 1 136 ? -3.446 -17.215 9.915 1.00 77.62 136 GLU A CA 1
ATOM 1122 C C . GLU A 1 136 ? -2.920 -18.050 11.092 1.00 77.62 136 GLU A C 1
ATOM 1124 O O . GLU A 1 136 ? -1.949 -17.656 11.736 1.00 77.62 136 GLU A O 1
ATOM 1129 N N . GLU A 1 137 ? -3.543 -19.195 11.386 1.00 76.94 137 GLU A N 1
ATOM 1130 C CA . GLU A 1 137 ? -3.159 -20.071 12.499 1.00 76.94 137 GLU A CA 1
ATOM 1131 C C . GLU A 1 137 ? -1.889 -20.880 12.214 1.00 76.94 137 GLU A C 1
ATOM 1133 O O . GLU A 1 137 ? -1.206 -21.297 13.151 1.00 76.94 137 GLU A O 1
ATOM 1138 N N . GLN A 1 138 ? -1.571 -21.098 10.936 1.00 75.75 138 GLN A N 1
ATOM 1139 C CA . GLN A 1 138 ? -0.347 -21.761 10.485 1.00 75.75 138 GLN A CA 1
ATOM 1140 C C . GLN A 1 138 ? 0.872 -20.836 10.534 1.00 75.75 138 GLN A C 1
ATOM 1142 O O . GLN A 1 138 ? 2.009 -21.308 10.449 1.00 75.75 138 GLN A O 1
ATOM 1147 N N . HIS A 1 139 ? 0.667 -19.525 10.676 1.00 76.06 139 HIS A N 1
ATOM 1148 C CA . HIS A 1 139 ? 1.759 -18.568 10.783 1.00 76.06 139 HIS A CA 1
ATOM 1149 C C . HIS A 1 139 ? 2.244 -18.386 12.226 1.00 76.06 139 HIS A C 1
ATOM 1151 O O . HIS A 1 139 ? 1.537 -18.653 13.195 1.00 76.06 139 HIS A O 1
ATOM 1157 N N . LYS A 1 140 ? 3.479 -17.901 12.384 1.00 79.75 140 LYS A N 1
ATOM 1158 C CA . LYS A 1 140 ? 4.170 -17.746 13.676 1.00 79.75 140 LYS A CA 1
ATOM 1159 C C . LYS A 1 140 ? 3.770 -16.471 14.427 1.00 79.75 140 LYS A C 1
ATOM 1161 O O . LYS A 1 140 ? 4.579 -15.914 15.169 1.00 79.75 140 LYS A O 1
ATOM 1166 N N . HIS A 1 141 ? 2.536 -16.010 14.251 1.00 83.00 141 HIS A N 1
ATOM 1167 C CA . HIS A 1 141 ? 2.004 -14.920 15.055 1.00 83.00 141 HIS A CA 1
ATOM 1168 C C . HIS A 1 141 ? 1.832 -15.352 16.515 1.00 83.00 141 HIS A C 1
ATOM 1170 O O . HIS A 1 141 ? 1.378 -16.472 16.771 1.00 83.00 141 HIS A O 1
ATOM 1176 N N . PRO A 1 142 ? 2.122 -14.468 17.488 1.00 82.50 142 PRO A N 1
ATOM 1177 C CA . PRO A 1 142 ? 1.685 -14.697 18.855 1.00 82.50 142 PRO A CA 1
ATOM 1178 C C . PRO A 1 142 ? 0.171 -14.868 18.862 1.00 82.50 142 PRO A C 1
ATOM 1180 O O . PRO A 1 142 ? -0.564 -14.033 18.326 1.00 82.50 142 PRO A O 1
ATOM 1183 N N . LYS A 1 143 ? -0.294 -15.965 19.455 1.00 80.44 143 LYS A N 1
ATOM 1184 C CA . LYS A 1 143 ? -1.726 -16.189 19.622 1.00 80.44 143 LYS A CA 1
ATOM 1185 C C . LYS A 1 143 ? -2.242 -15.226 20.689 1.00 80.44 143 LYS A C 1
ATOM 1187 O O . LYS A 1 143 ? -1.582 -15.078 21.720 1.00 80.44 143 LYS A O 1
ATOM 1192 N N . PRO A 1 144 ? -3.401 -14.585 20.477 1.00 72.12 144 PRO A N 1
ATOM 1193 C CA . PRO A 1 144 ? -3.978 -13.733 21.501 1.00 72.12 144 PRO A CA 1
ATOM 1194 C C . PRO A 1 144 ? -4.242 -14.561 22.762 1.00 72.12 144 PRO A C 1
ATOM 1196 O O . PRO A 1 144 ? -4.774 -15.675 22.695 1.00 72.12 144 PRO A O 1
ATOM 1199 N N . THR A 1 145 ? -3.898 -14.013 23.927 1.00 65.81 145 THR A N 1
ATOM 1200 C CA . THR A 1 145 ? -4.457 -14.498 25.188 1.00 65.81 145 THR A CA 1
ATOM 1201 C C . THR A 1 145 ? -5.973 -14.312 25.099 1.00 65.81 145 THR A C 1
ATOM 1203 O O . THR A 1 145 ? -6.460 -13.274 24.647 1.00 65.81 145 THR A O 1
ATOM 1206 N N . LYS A 1 146 ? -6.726 -15.386 25.369 1.00 57.75 146 LYS A N 1
ATOM 1207 C CA . LYS A 1 146 ? -8.163 -15.497 25.065 1.00 57.75 146 LYS A CA 1
ATOM 1208 C C . LYS A 1 146 ? -8.921 -14.218 25.491 1.00 57.75 146 LYS A C 1
ATOM 1210 O O . LYS A 1 146 ? -8.713 -13.751 26.603 1.00 57.75 146 LYS A O 1
ATOM 1215 N N . PHE A 1 147 ? -9.806 -13.720 24.611 1.00 54.19 147 PHE A N 1
ATOM 1216 C CA . PHE A 1 147 ? -10.879 -12.715 24.821 1.00 54.19 147 PHE A CA 1
ATOM 1217 C C . PHE A 1 147 ? -10.735 -11.259 24.316 1.00 54.19 147 PHE A C 1
ATOM 1219 O O . PHE A 1 147 ? -11.742 -10.559 24.357 1.00 54.19 147 PHE A O 1
ATOM 1226 N N . LEU A 1 148 ? -9.609 -10.789 23.759 1.00 65.25 148 LEU A N 1
ATOM 1227 C CA . LEU A 1 148 ? -9.471 -9.347 23.420 1.00 65.25 148 LEU A CA 1
ATOM 1228 C C . LEU A 1 148 ? -9.253 -8.990 21.939 1.00 65.25 148 LEU A C 1
ATOM 1230 O O . LEU A 1 148 ? -9.173 -7.810 21.601 1.00 65.25 148 LEU A O 1
ATOM 1234 N N . GLU A 1 149 ? -9.171 -9.960 21.028 1.00 79.69 149 GLU A N 1
ATOM 1235 C CA . GLU A 1 149 ? -8.910 -9.632 19.623 1.00 79.69 149 GLU A CA 1
ATOM 1236 C C . GLU A 1 149 ? -10.172 -9.129 18.905 1.00 79.69 149 GLU A C 1
ATOM 1238 O O . GLU A 1 149 ? -11.145 -9.865 18.714 1.00 79.69 149 GLU A O 1
ATOM 1243 N N . ARG A 1 150 ? -10.142 -7.865 18.467 1.00 85.94 150 ARG A N 1
ATOM 1244 C CA . ARG A 1 150 ? -11.199 -7.275 17.638 1.00 85.94 150 ARG A CA 1
ATOM 1245 C C . ARG A 1 150 ? -11.290 -8.031 16.311 1.00 85.94 150 ARG A C 1
ATOM 1247 O O . ARG A 1 150 ? -10.304 -8.139 15.582 1.00 85.94 150 ARG A O 1
ATOM 1254 N N . LYS A 1 151 ? -12.491 -8.505 15.971 1.00 85.06 151 LYS A N 1
ATOM 1255 C CA . LYS A 1 151 ? -12.774 -9.226 14.713 1.00 85.06 151 LYS A CA 1
ATOM 1256 C C . LYS A 1 151 ? -13.432 -8.361 13.640 1.00 85.06 151 LYS A C 1
ATOM 1258 O O . LYS A 1 151 ? -13.736 -8.854 12.558 1.00 85.06 151 LYS A O 1
ATOM 1263 N N . ASN A 1 152 ? -13.676 -7.087 13.933 1.00 88.06 152 ASN A N 1
ATOM 1264 C CA . ASN A 1 152 ? -14.302 -6.181 12.984 1.00 88.06 152 ASN A CA 1
ATOM 1265 C C . ASN A 1 152 ? -13.388 -5.942 11.769 1.00 88.06 152 ASN A C 1
ATOM 1267 O O . ASN A 1 152 ? -12.153 -5.958 11.872 1.00 88.06 152 ASN A O 1
ATOM 1271 N N . LYS A 1 153 ? -14.023 -5.721 10.615 1.00 88.31 153 LYS A N 1
ATOM 1272 C CA . LYS A 1 153 ? -13.359 -5.376 9.361 1.00 88.31 153 LYS A CA 1
ATOM 1273 C C . LYS A 1 153 ? -13.263 -3.849 9.266 1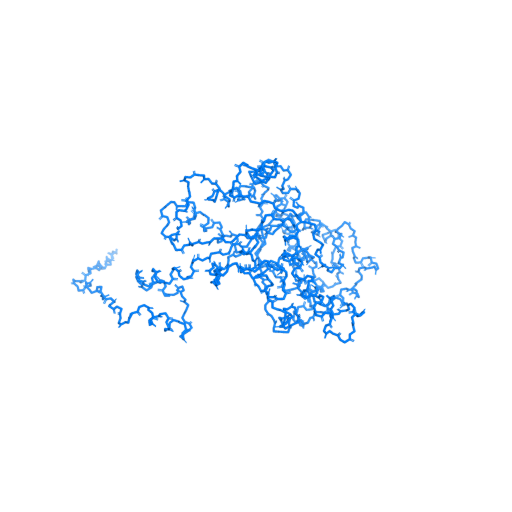.00 88.31 153 LYS A C 1
ATOM 1275 O O . LYS A 1 153 ? -14.313 -3.217 9.185 1.00 88.31 153 LYS A O 1
ATOM 1280 N N . PRO A 1 154 ? -12.052 -3.266 9.275 1.00 92.31 154 PRO A N 1
ATOM 1281 C CA . PRO A 1 154 ? -11.891 -1.822 9.170 1.00 92.31 154 PRO A CA 1
ATOM 1282 C C . PRO A 1 154 ? -12.409 -1.269 7.843 1.00 92.31 154 PRO A C 1
ATOM 1284 O O . PRO A 1 154 ? -12.274 -1.924 6.801 1.00 92.31 154 PRO A O 1
ATOM 1287 N N . GLU A 1 155 ? -12.912 -0.037 7.876 1.00 91.56 155 GLU A N 1
ATOM 1288 C CA . GLU A 1 155 ? -13.130 0.750 6.664 1.00 91.56 155 GLU A CA 1
ATOM 1289 C C . GLU A 1 155 ? -11.782 1.307 6.184 1.00 91.56 155 GLU A C 1
ATOM 1291 O O . GLU A 1 155 ? -11.112 2.061 6.895 1.00 91.56 155 GLU A O 1
ATOM 1296 N N . GLU A 1 156 ? -11.359 0.895 4.988 1.00 93.56 156 GLU A N 1
ATOM 1297 C CA . GLU A 1 156 ? -10.034 1.202 4.439 1.00 93.56 156 GLU A CA 1
ATOM 1298 C C . GLU A 1 156 ? -10.083 2.437 3.532 1.00 93.56 156 GLU A C 1
ATOM 1300 O O . GLU A 1 156 ? -10.839 2.498 2.562 1.00 93.56 156 GLU A O 1
ATOM 1305 N N . ILE A 1 157 ? -9.231 3.419 3.817 1.00 95.50 157 ILE A N 1
ATOM 1306 C CA . ILE A 1 157 ? -9.147 4.686 3.097 1.00 95.50 157 ILE A CA 1
ATOM 1307 C C . ILE A 1 157 ? -7.733 4.828 2.529 1.00 95.50 157 ILE A C 1
ATOM 1309 O O . ILE A 1 157 ? -6.764 4.961 3.274 1.00 95.50 157 ILE A O 1
ATOM 1313 N N . LYS A 1 158 ? -7.630 4.832 1.195 1.00 95.69 158 LYS A N 1
ATOM 1314 C CA . LYS A 1 158 ? -6.351 4.931 0.457 1.00 95.69 158 LYS A CA 1
ATOM 1315 C C . LYS A 1 158 ? -6.121 6.281 -0.211 1.00 95.69 158 LYS A C 1
ATOM 1317 O O . LYS A 1 158 ? -4.996 6.646 -0.534 1.00 95.69 158 LYS A O 1
ATOM 1322 N N . SER A 1 159 ? -7.198 7.031 -0.438 1.00 96.69 159 SER A N 1
ATOM 1323 C CA . SER A 1 159 ? -7.111 8.330 -1.096 1.00 96.69 159 SER A CA 1
ATOM 1324 C C . SER A 1 159 ? -6.538 9.366 -0.142 1.00 96.69 159 SER A C 1
ATOM 1326 O O . SER A 1 159 ? -7.171 9.706 0.862 1.00 96.69 159 SER A O 1
ATOM 1328 N N . ILE A 1 160 ? -5.375 9.922 -0.477 1.00 96.94 160 ILE A N 1
ATOM 1329 C CA . ILE A 1 160 ? -4.714 10.937 0.349 1.00 96.94 160 ILE A CA 1
ATOM 1330 C C . ILE A 1 160 ? -5.602 12.168 0.581 1.00 96.94 160 ILE A C 1
ATOM 1332 O O . ILE A 1 160 ? -5.580 12.743 1.667 1.00 96.94 160 ILE A O 1
ATOM 1336 N N . TYR A 1 161 ? -6.451 12.536 -0.385 1.00 97.00 161 TYR A N 1
ATOM 1337 C CA . TYR A 1 161 ? -7.428 13.612 -0.214 1.00 97.00 161 TYR A CA 1
ATOM 1338 C C . TYR A 1 161 ? -8.421 13.294 0.910 1.00 97.00 161 TYR A C 1
ATOM 1340 O O . TYR A 1 161 ? -8.638 14.117 1.800 1.00 97.00 161 TYR A O 1
ATOM 1348 N N . LYS A 1 162 ? -8.984 12.077 0.912 1.00 96.94 162 LYS A N 1
ATOM 1349 C CA . LYS A 1 162 ? -9.909 11.624 1.961 1.00 96.94 162 LYS A CA 1
ATOM 1350 C C . LYS A 1 162 ? -9.206 11.523 3.311 1.00 96.94 162 LYS A C 1
ATOM 1352 O O . LYS A 1 162 ? -9.778 11.939 4.312 1.00 96.94 162 LYS A O 1
ATOM 1357 N N . ILE A 1 163 ? -7.962 11.043 3.337 1.00 97.62 163 ILE A N 1
ATOM 1358 C CA . ILE A 1 163 ? -7.152 10.982 4.560 1.00 97.62 163 ILE A CA 1
ATOM 1359 C C . ILE A 1 163 ? -6.937 12.393 5.118 1.00 97.62 163 ILE A C 1
ATOM 1361 O O . ILE A 1 163 ? -7.300 12.645 6.262 1.00 97.62 163 ILE A O 1
ATOM 1365 N N . LYS A 1 164 ? -6.445 13.346 4.311 1.00 96.69 164 LYS A N 1
ATOM 1366 C CA . LYS A 1 164 ? -6.275 14.756 4.715 1.00 96.69 164 LYS A CA 1
ATOM 1367 C C . LYS A 1 164 ? -7.595 15.367 5.205 1.00 96.69 164 LYS A C 1
ATOM 1369 O O . LYS A 1 164 ? -7.615 16.074 6.213 1.00 96.69 164 LYS A O 1
ATOM 1374 N N . TYR A 1 165 ? -8.707 15.062 4.535 1.00 96.69 165 TYR A N 1
ATOM 1375 C CA . TYR A 1 165 ? -10.037 15.509 4.948 1.00 96.69 165 TYR A CA 1
ATOM 1376 C C . TYR A 1 165 ? -10.440 14.955 6.322 1.00 96.69 165 TYR A C 1
ATOM 1378 O O . TYR A 1 165 ? -10.915 15.716 7.167 1.00 96.69 165 TYR A O 1
ATOM 1386 N N . ILE A 1 166 ? -10.233 13.659 6.567 1.00 96.12 166 ILE A N 1
ATOM 1387 C CA . ILE A 1 166 ? -10.533 13.008 7.849 1.00 96.12 166 ILE A CA 1
ATOM 1388 C C . ILE A 1 166 ? -9.620 13.550 8.949 1.00 96.12 166 ILE A C 1
ATOM 1390 O O . ILE A 1 166 ? -10.109 13.913 10.015 1.00 96.12 166 ILE A O 1
ATOM 1394 N N . MET A 1 167 ? -8.320 13.704 8.687 1.00 95.62 167 MET A N 1
ATOM 1395 C CA . MET A 1 167 ? -7.392 14.321 9.636 1.00 95.62 167 MET A CA 1
ATOM 1396 C C . MET A 1 167 ? -7.876 15.708 10.057 1.00 95.62 167 MET A C 1
ATOM 1398 O O . MET A 1 167 ? -7.986 15.984 11.247 1.00 95.62 167 MET A O 1
ATOM 1402 N N . LYS A 1 168 ? -8.236 16.570 9.102 1.00 95.75 168 LYS A N 1
ATOM 1403 C CA . LYS A 1 168 ? -8.684 17.939 9.384 1.00 95.75 168 LYS A CA 1
ATOM 1404 C C . LYS A 1 168 ? -10.033 18.000 10.110 1.00 95.75 168 LYS A C 1
ATOM 1406 O O . LYS A 1 168 ? -10.162 18.705 11.105 1.00 95.75 168 LYS A O 1
ATOM 1411 N N . ASN A 1 169 ? -11.048 17.309 9.594 1.00 95.88 169 ASN A N 1
ATOM 1412 C CA . ASN A 1 169 ? -12.440 17.495 10.030 1.00 95.88 169 ASN A CA 1
ATOM 1413 C C . ASN A 1 169 ? -12.881 16.509 11.112 1.00 95.88 169 ASN A C 1
ATOM 1415 O O . ASN A 1 169 ? -13.872 16.756 11.804 1.00 95.88 169 ASN A O 1
ATOM 1419 N N . VAL A 1 170 ? -12.164 15.394 11.247 1.00 94.31 170 VAL A N 1
ATOM 1420 C CA . VAL A 1 170 ? -12.377 14.409 12.300 1.00 94.31 170 VAL A CA 1
ATOM 1421 C C . VAL A 1 170 ? -11.297 14.581 13.343 1.00 94.31 170 VAL A C 1
ATOM 1423 O O . VAL A 1 170 ? -11.573 15.231 14.336 1.00 94.31 170 VAL A O 1
ATOM 1426 N N . PHE A 1 171 ? -10.073 14.101 13.132 1.00 93.31 171 PHE A N 1
ATOM 1427 C CA . PHE A 1 171 ? -9.094 13.968 14.218 1.00 93.31 171 PHE A CA 1
ATOM 1428 C C . PHE A 1 171 ? -8.641 15.297 14.843 1.00 93.31 171 PHE A C 1
ATOM 1430 O O . PHE A 1 171 ? -8.650 15.418 16.068 1.00 93.31 171 PHE A O 1
ATOM 1437 N N . HIS A 1 172 ? -8.358 16.329 14.049 1.00 91.94 172 HIS A N 1
ATOM 1438 C CA . HIS A 1 172 ? -7.949 17.643 14.563 1.00 91.94 172 HIS A CA 1
ATOM 1439 C C . HIS A 1 172 ? -9.111 18.516 15.045 1.00 91.94 172 HIS A C 1
ATOM 1441 O O . HIS A 1 172 ? -8.891 19.485 15.764 1.00 91.94 172 HIS A O 1
ATOM 1447 N N . ASN A 1 173 ? -10.354 18.186 14.688 1.00 92.75 173 ASN A N 1
ATOM 1448 C CA . ASN A 1 173 ? -11.514 18.969 15.094 1.00 92.75 173 ASN A CA 1
ATOM 1449 C C . ASN A 1 173 ? -12.046 18.483 16.457 1.00 92.75 173 ASN A C 1
ATOM 1451 O O . ASN A 1 173 ? -12.639 17.402 16.528 1.00 92.75 173 ASN A O 1
ATOM 1455 N N . PRO A 1 174 ? -11.899 19.247 17.555 1.00 89.69 174 PRO A N 1
ATOM 1456 C CA . PRO A 1 174 ? -12.398 18.837 18.870 1.00 89.69 174 PRO A CA 1
ATOM 1457 C C . PRO A 1 174 ? -13.926 18.679 18.913 1.00 89.69 174 PRO A C 1
ATOM 1459 O O . PRO A 1 174 ? -14.431 17.907 19.717 1.00 89.69 174 PRO A O 1
ATOM 1462 N N . GLN A 1 175 ? -14.662 19.343 18.018 1.00 93.44 175 GLN A N 1
ATOM 1463 C CA . GLN A 1 175 ? -16.126 19.291 17.948 1.00 93.44 175 GLN A CA 1
ATOM 1464 C C . GLN A 1 175 ? -16.650 18.175 17.031 1.00 93.44 175 GLN A C 1
ATOM 1466 O O . GLN A 1 175 ? -17.858 18.065 16.804 1.00 93.44 175 GLN A O 1
ATOM 1471 N N . SER A 1 176 ? -15.764 17.354 16.458 1.00 92.19 176 SER A N 1
ATOM 1472 C CA . SER A 1 176 ? -16.186 16.306 15.536 1.00 92.19 176 SER A CA 1
ATOM 1473 C C . SER A 1 176 ? -16.981 15.218 16.254 1.00 92.19 176 SER A C 1
ATOM 1475 O O . SER A 1 176 ? -16.436 14.414 17.009 1.00 92.19 176 SER A O 1
ATOM 1477 N N . LYS A 1 177 ? -18.277 15.132 15.938 1.00 90.25 177 LYS A N 1
ATOM 1478 C CA . LYS A 1 177 ? -19.160 14.058 16.419 1.00 90.25 177 LYS A CA 1
ATOM 1479 C C . LYS A 1 177 ? -18.758 12.682 15.897 1.00 90.25 177 LYS A C 1
ATOM 1481 O O . LYS A 1 177 ? -19.157 11.685 16.484 1.00 90.25 177 LYS A O 1
ATOM 1486 N N . MET A 1 178 ? -18.001 12.611 14.802 1.00 90.88 178 MET A N 1
ATOM 1487 C CA . MET A 1 178 ? -17.578 11.338 14.219 1.00 90.88 178 MET A CA 1
ATOM 1488 C C . MET A 1 178 ? -16.548 10.621 15.100 1.00 90.88 178 MET A C 1
ATOM 1490 O O . MET A 1 178 ? -16.542 9.394 15.139 1.00 90.88 178 MET A O 1
ATOM 1494 N N . LYS A 1 179 ? -15.744 11.374 15.869 1.00 90.75 179 LYS A N 1
ATOM 1495 C CA . LYS A 1 179 ? -14.731 10.818 16.781 1.00 90.75 179 LYS A CA 1
ATOM 1496 C C . LYS A 1 179 ? -15.299 9.791 17.754 1.00 90.75 179 LYS A C 1
ATOM 1498 O O . LYS A 1 179 ? -14.658 8.780 17.980 1.00 90.75 179 LYS A O 1
ATOM 1503 N N . GLN A 1 180 ? -16.502 10.019 18.287 1.00 91.00 180 GLN A N 1
ATOM 1504 C CA . GLN A 1 180 ? -17.098 9.135 19.301 1.00 91.00 180 GLN A CA 1
ATOM 1505 C C . GLN A 1 180 ? -17.345 7.703 18.789 1.00 91.00 180 GLN A C 1
ATOM 1507 O O . GLN A 1 180 ? -17.426 6.766 19.585 1.00 91.00 180 GLN A O 1
ATOM 1512 N N . PHE A 1 181 ? -17.483 7.547 17.467 1.00 93.12 181 PHE A N 1
ATOM 1513 C CA . PHE A 1 181 ? -17.726 6.266 16.809 1.00 93.12 181 PHE A CA 1
ATOM 1514 C C . PHE A 1 181 ? -16.437 5.541 16.430 1.00 93.12 181 PHE A C 1
ATOM 1516 O O . PHE A 1 181 ? -16.491 4.345 16.187 1.00 93.12 181 PHE A O 1
ATOM 1523 N N . ILE A 1 182 ? -15.301 6.240 16.381 1.00 94.00 182 ILE A N 1
ATOM 1524 C CA . ILE A 1 182 ? -14.008 5.658 16.027 1.00 94.00 182 ILE A CA 1
ATOM 1525 C C . ILE A 1 182 ? -13.355 5.173 17.309 1.00 94.00 182 ILE A C 1
ATOM 1527 O O . ILE A 1 182 ? -13.059 5.979 18.182 1.00 94.00 182 ILE A O 1
ATOM 1531 N N . LYS A 1 183 ? -13.137 3.866 17.428 1.00 91.44 183 LYS A N 1
ATOM 1532 C CA . LYS A 1 183 ? -12.483 3.232 18.582 1.00 91.44 183 LYS A CA 1
ATOM 1533 C C . LYS A 1 183 ? -11.035 2.857 18.310 1.00 91.44 183 LYS A C 1
ATOM 1535 O O . LYS A 1 183 ? -10.268 2.666 19.246 1.00 91.44 183 LYS A O 1
ATOM 1540 N N . GLU A 1 184 ? -10.663 2.730 17.042 1.00 91.69 184 GLU A N 1
ATOM 1541 C CA . GLU A 1 184 ? -9.318 2.353 16.627 1.00 91.69 184 GLU A CA 1
ATOM 1542 C C . GLU A 1 184 ? -8.987 2.968 15.263 1.00 91.69 184 GLU A C 1
ATOM 1544 O O . GLU A 1 184 ? -9.837 3.058 14.373 1.00 91.69 184 GLU A O 1
ATOM 1549 N N . VAL A 1 185 ? -7.725 3.360 15.086 1.00 93.06 185 VAL A N 1
ATOM 1550 C CA . VAL A 1 185 ? -7.182 3.789 13.797 1.00 93.06 185 VAL A CA 1
ATOM 1551 C C . VAL A 1 185 ? -5.934 2.967 13.515 1.00 93.06 185 VAL A C 1
ATOM 1553 O O . VAL A 1 185 ? -4.967 3.018 14.269 1.00 93.06 185 VAL A O 1
ATOM 1556 N N . LEU A 1 186 ? -5.960 2.209 12.425 1.00 93.38 186 LEU A N 1
ATOM 1557 C CA . LEU A 1 186 ? -4.806 1.501 11.890 1.00 93.38 186 LEU A CA 1
ATOM 1558 C C . LEU A 1 186 ? -4.188 2.373 10.799 1.00 93.38 186 LEU A C 1
ATOM 1560 O O . LEU A 1 186 ? -4.898 2.817 9.899 1.00 93.38 186 LEU A O 1
ATOM 1564 N N . ILE A 1 187 ? -2.888 2.641 10.872 1.00 93.38 187 ILE A N 1
ATOM 1565 C CA . ILE A 1 187 ? -2.202 3.501 9.904 1.00 93.38 187 ILE A CA 1
ATOM 1566 C C . ILE A 1 187 ? -1.042 2.722 9.295 1.00 93.38 187 ILE A C 1
ATOM 1568 O O . ILE A 1 187 ? -0.072 2.410 9.980 1.00 93.38 187 ILE A O 1
ATOM 1572 N N . ASP A 1 188 ? -1.139 2.450 7.997 1.00 92.69 188 ASP A N 1
ATOM 1573 C CA . ASP A 1 188 ? -0.070 1.857 7.203 1.00 92.69 188 ASP A CA 1
ATOM 1574 C C . ASP A 1 188 ? 0.604 2.971 6.386 1.00 92.69 188 ASP A C 1
ATOM 1576 O O . ASP A 1 188 ? -0.020 3.558 5.500 1.00 92.69 188 ASP A O 1
ATOM 1580 N N . VAL A 1 189 ? 1.880 3.261 6.659 1.00 93.00 189 VAL A N 1
ATOM 1581 C CA . VAL A 1 189 ? 2.699 4.176 5.844 1.00 93.00 189 VAL A CA 1
ATOM 1582 C C . VAL A 1 189 ? 3.738 3.362 5.081 1.00 93.00 189 VAL A C 1
ATOM 1584 O O . VAL A 1 189 ? 4.706 2.870 5.654 1.00 93.00 189 VAL A O 1
ATOM 1587 N N . CYS A 1 190 ? 3.536 3.216 3.775 1.00 93.25 190 CYS A N 1
ATOM 1588 C CA . CYS A 1 190 ? 4.438 2.509 2.877 1.00 93.25 190 CYS A CA 1
ATOM 1589 C C . CYS A 1 190 ? 5.295 3.515 2.107 1.00 93.25 190 CYS A C 1
ATOM 1591 O O . CYS A 1 190 ? 4.772 4.295 1.312 1.00 93.25 190 CYS A O 1
ATOM 1593 N N . VAL A 1 191 ? 6.611 3.473 2.300 1.00 92.44 191 VAL A N 1
ATOM 1594 C CA . VAL A 1 191 ? 7.569 4.281 1.533 1.00 92.44 191 VAL A CA 1
ATOM 1595 C C . VAL A 1 191 ? 8.257 3.360 0.531 1.00 92.44 191 VAL A C 1
ATOM 1597 O O . VAL A 1 191 ? 8.888 2.389 0.940 1.00 92.44 191 VAL A O 1
ATOM 1600 N N . LEU A 1 192 ? 8.065 3.603 -0.767 1.00 91.31 192 LEU A N 1
ATOM 1601 C CA . LEU A 1 192 ? 8.516 2.680 -1.817 1.00 91.31 192 LEU A CA 1
ATOM 1602 C C . LEU A 1 192 ? 10.022 2.747 -2.070 1.00 91.31 192 LEU A C 1
ATOM 1604 O O . LEU A 1 192 ? 10.637 1.719 -2.330 1.00 91.31 192 LEU A O 1
ATOM 1608 N N . ASP A 1 193 ? 10.609 3.934 -1.977 1.00 82.00 193 ASP A N 1
ATOM 1609 C CA . ASP A 1 193 ? 12.020 4.158 -2.274 1.00 82.00 193 ASP A CA 1
ATOM 1610 C C . ASP A 1 193 ? 12.598 5.254 -1.372 1.00 82.00 193 ASP A C 1
ATOM 1612 O O . ASP A 1 193 ? 11.864 6.120 -0.889 1.00 82.00 193 ASP A O 1
ATOM 1616 N N . GLU A 1 194 ? 13.911 5.198 -1.149 1.00 81.12 194 GLU A N 1
ATOM 1617 C CA . GLU A 1 194 ? 14.709 6.217 -0.450 1.00 81.12 194 GLU A CA 1
ATOM 1618 C C . GLU A 1 194 ? 14.120 6.656 0.913 1.00 81.12 194 GLU A C 1
ATOM 1620 O O . GLU A 1 194 ? 14.067 7.844 1.250 1.00 81.12 194 GLU A O 1
ATOM 1625 N N . MET A 1 195 ? 13.656 5.689 1.722 1.00 79.88 195 MET A N 1
ATOM 1626 C CA . MET A 1 195 ? 13.123 5.932 3.077 1.00 79.88 195 MET A CA 1
ATOM 1627 C C . MET A 1 195 ? 14.114 6.695 3.961 1.00 79.88 195 MET A C 1
ATOM 1629 O O . MET A 1 195 ? 13.722 7.541 4.765 1.00 79.88 195 MET A O 1
ATOM 1633 N N . ASP A 1 196 ? 15.402 6.417 3.794 1.00 78.12 196 ASP A N 1
ATOM 1634 C CA . ASP A 1 196 ? 16.494 7.129 4.438 1.00 78.12 196 ASP A CA 1
ATOM 1635 C C . ASP A 1 196 ? 16.458 8.630 4.125 1.00 78.12 196 ASP A C 1
ATOM 1637 O O . ASP A 1 196 ? 16.586 9.415 5.054 1.00 78.12 196 ASP A O 1
ATOM 1641 N N . LYS A 1 197 ? 16.173 9.054 2.886 1.00 80.38 197 LYS A N 1
ATOM 1642 C CA . LYS A 1 197 ? 16.057 10.483 2.520 1.00 80.38 197 LYS A CA 1
ATOM 1643 C C . LYS A 1 197 ? 14.824 11.170 3.103 1.00 80.38 197 LYS A C 1
ATOM 1645 O O . LYS A 1 197 ? 14.847 12.381 3.356 1.00 80.38 197 LYS A O 1
ATOM 1650 N N . LEU A 1 198 ? 13.743 10.416 3.302 1.00 78.44 198 LEU A N 1
ATOM 1651 C CA . LEU A 1 198 ? 12.542 10.916 3.971 1.00 78.44 198 LEU A CA 1
ATOM 1652 C C . LEU A 1 198 ? 12.782 11.104 5.480 1.00 78.44 198 LEU A C 1
ATOM 1654 O O . LEU A 1 198 ? 12.249 12.035 6.082 1.00 78.44 198 LEU A O 1
ATOM 1658 N N . LEU A 1 199 ? 13.604 10.241 6.084 1.00 73.75 199 LEU A N 1
ATOM 1659 C CA . LEU A 1 199 ? 13.910 10.240 7.518 1.00 73.75 199 LEU A CA 1
ATOM 1660 C C . LEU A 1 199 ? 15.249 10.915 7.880 1.00 73.75 199 LEU A C 1
ATOM 1662 O O . LEU A 1 199 ? 15.586 11.001 9.066 1.00 73.75 199 LEU A O 1
ATOM 1666 N N . SER A 1 200 ? 16.019 11.391 6.894 1.00 67.50 200 SER A N 1
ATOM 1667 C CA . SER A 1 200 ? 17.380 11.908 7.099 1.00 67.50 200 SER A CA 1
ATOM 1668 C C . SER A 1 200 ? 17.409 13.239 7.847 1.00 67.50 200 SER A C 1
ATOM 1670 O O . SER A 1 200 ? 18.346 13.487 8.604 1.00 67.50 200 SER A O 1
ATOM 1672 N N . ASP A 1 201 ? 16.362 14.058 7.725 1.00 59.44 201 ASP A N 1
ATOM 1673 C CA . ASP A 1 201 ? 16.361 15.441 8.208 1.00 59.44 201 ASP A CA 1
ATOM 1674 C C . ASP A 1 201 ? 15.253 15.649 9.242 1.00 59.44 201 ASP A C 1
ATOM 1676 O O . ASP A 1 201 ? 14.123 15.261 8.967 1.00 59.44 201 ASP A O 1
ATOM 1680 N N . SER A 1 202 ? 15.618 16.256 10.384 1.00 58.72 202 SER A N 1
ATOM 1681 C CA . SER A 1 202 ? 14.891 17.015 11.440 1.00 58.72 202 SER A CA 1
ATOM 1682 C C . SER A 1 202 ? 13.348 17.126 11.495 1.00 58.72 202 SER A C 1
ATOM 1684 O O . SER A 1 202 ? 12.843 17.975 12.233 1.00 58.72 202 SER A O 1
ATOM 1686 N N . ASN A 1 203 ? 12.579 16.299 10.796 1.00 66.75 203 ASN A N 1
ATOM 1687 C CA . ASN A 1 203 ? 11.131 16.224 10.903 1.00 66.75 203 ASN A CA 1
ATOM 1688 C C . ASN A 1 203 ? 10.748 15.562 12.230 1.00 66.75 203 ASN A C 1
ATOM 1690 O O . ASN A 1 203 ? 11.495 14.746 12.781 1.00 66.75 203 ASN A O 1
ATOM 1694 N N . ASP A 1 204 ? 9.583 15.936 12.753 1.00 68.38 204 ASP A N 1
ATOM 1695 C CA . ASP A 1 204 ? 9.136 15.471 14.068 1.00 68.38 204 ASP A CA 1
ATOM 1696 C C . ASP A 1 204 ? 8.980 13.953 14.097 1.00 68.38 204 ASP A C 1
ATOM 1698 O O . ASP A 1 204 ? 9.208 13.346 15.131 1.00 68.38 204 ASP A O 1
ATOM 1702 N N . LEU A 1 205 ? 8.691 13.322 12.953 1.00 71.12 205 LEU A N 1
ATOM 1703 C CA . LEU A 1 205 ? 8.660 11.868 12.835 1.00 71.12 205 LEU A CA 1
ATOM 1704 C C . LEU A 1 205 ? 10.042 11.231 13.017 1.00 71.12 205 LEU A C 1
ATOM 1706 O O . LEU A 1 205 ? 10.164 10.277 13.774 1.00 71.12 205 LEU A O 1
ATOM 1710 N N . SER A 1 206 ? 11.094 11.729 12.361 1.00 73.62 206 SER A N 1
ATOM 1711 C CA . SER A 1 206 ? 12.443 11.186 12.559 1.00 73.62 206 SER A CA 1
ATOM 1712 C C . SER A 1 206 ? 12.956 11.504 13.953 1.00 73.62 206 SER A C 1
ATOM 1714 O O . SER A 1 206 ? 13.639 10.661 14.519 1.00 73.62 206 SER A O 1
ATOM 1716 N N . LYS A 1 207 ? 12.610 12.665 14.527 1.00 75.50 207 LYS A N 1
ATOM 1717 C CA . LYS A 1 207 ? 12.916 12.979 15.927 1.00 75.50 207 LYS A CA 1
ATOM 1718 C C . LYS A 1 207 ? 12.208 12.007 16.854 1.00 75.50 207 LYS A C 1
ATOM 1720 O O . LYS A 1 207 ? 12.885 11.347 17.621 1.00 75.50 207 LYS A O 1
ATOM 1725 N N . LEU A 1 208 ? 10.902 11.811 16.691 1.00 72.06 208 LEU A N 1
ATOM 1726 C CA . LEU A 1 208 ? 10.115 10.861 17.469 1.00 72.06 208 LEU A CA 1
ATOM 1727 C C . LEU A 1 208 ? 10.665 9.439 17.328 1.00 72.06 208 LEU A C 1
ATOM 1729 O O . LEU A 1 208 ? 10.838 8.752 18.329 1.00 72.06 208 LEU A O 1
ATOM 1733 N N . ILE A 1 209 ? 11.007 8.998 16.115 1.00 73.81 209 ILE A N 1
ATOM 1734 C CA . ILE A 1 209 ? 11.636 7.691 15.899 1.00 73.81 209 ILE A CA 1
ATOM 1735 C C . ILE A 1 209 ? 12.998 7.629 16.602 1.00 73.81 209 ILE A C 1
ATOM 1737 O O . ILE A 1 209 ? 13.246 6.687 17.346 1.00 73.81 209 ILE A O 1
ATOM 1741 N N . LYS A 1 210 ? 13.875 8.622 16.410 1.00 74.62 210 LYS A N 1
ATOM 1742 C CA . LYS A 1 210 ? 15.229 8.667 16.992 1.00 74.62 210 LYS A CA 1
ATOM 1743 C C . LYS A 1 210 ? 15.204 8.746 18.519 1.00 74.62 210 LYS A C 1
ATOM 1745 O O . LYS A 1 210 ? 15.985 8.053 19.163 1.00 74.62 210 LYS A O 1
ATOM 1750 N N . GLU A 1 211 ? 14.323 9.555 19.094 1.00 71.44 211 GLU A N 1
ATOM 1751 C CA . GLU A 1 211 ? 14.149 9.743 20.537 1.00 71.44 211 GLU A CA 1
ATOM 1752 C C . GLU A 1 211 ? 13.666 8.448 21.195 1.00 71.44 211 GLU A C 1
ATOM 1754 O O . GLU A 1 211 ? 14.302 7.973 22.134 1.00 71.44 211 GLU A O 1
ATOM 1759 N N . ASN A 1 212 ? 12.621 7.814 20.648 1.00 67.25 212 ASN A N 1
ATOM 1760 C CA . ASN A 1 212 ? 12.121 6.540 21.177 1.00 67.25 212 ASN A CA 1
ATOM 1761 C C . ASN A 1 212 ? 13.109 5.383 20.941 1.00 67.25 212 ASN A C 1
ATOM 1763 O O . ASN A 1 212 ? 13.179 4.466 21.753 1.00 67.25 212 ASN A O 1
ATOM 1767 N N . TYR A 1 213 ? 13.907 5.428 19.870 1.00 67.50 213 TYR A N 1
ATOM 1768 C CA . TYR A 1 213 ? 14.959 4.438 19.625 1.00 67.50 213 TYR A CA 1
ATOM 1769 C C . TYR A 1 213 ? 16.139 4.588 20.595 1.00 67.50 213 TYR A C 1
ATOM 1771 O O . TYR A 1 213 ? 16.711 3.595 21.035 1.00 67.50 213 TYR A O 1
ATOM 1779 N N . SER A 1 214 ? 16.516 5.826 20.926 1.00 69.12 214 SER A N 1
ATOM 1780 C CA . SER A 1 214 ? 17.682 6.107 21.774 1.00 69.12 214 SER A CA 1
ATOM 1781 C C . SER A 1 214 ? 17.372 5.980 23.268 1.00 69.12 214 SER A C 1
ATOM 1783 O O . SER A 1 214 ? 18.273 5.664 24.036 1.00 69.12 214 SER A O 1
ATOM 1785 N N . ASN A 1 215 ? 16.117 6.202 23.679 1.00 61.81 215 ASN A N 1
ATOM 1786 C CA . ASN A 1 215 ? 15.650 6.095 25.067 1.00 61.81 215 ASN A CA 1
ATOM 1787 C C . ASN A 1 215 ? 14.299 5.347 25.151 1.00 61.81 215 ASN A C 1
ATOM 1789 O O . ASN A 1 215 ? 13.262 5.967 25.422 1.00 61.81 215 ASN A O 1
ATOM 1793 N N . PRO A 1 216 ? 14.290 4.010 24.976 1.00 60.31 216 PRO A N 1
ATOM 1794 C CA . PRO A 1 216 ? 13.063 3.202 24.979 1.00 60.31 216 PRO A CA 1
ATOM 1795 C C . PRO A 1 216 ? 12.304 3.223 26.318 1.00 60.31 216 PRO A C 1
ATOM 1797 O O . PRO A 1 216 ? 11.128 2.886 26.369 1.00 60.31 216 PRO A O 1
ATOM 1800 N N . SER A 1 217 ? 12.947 3.651 27.407 1.00 53.88 217 SER A N 1
ATOM 1801 C CA . SER A 1 217 ? 12.348 3.781 28.741 1.00 53.88 217 SER A CA 1
ATOM 1802 C C . SER A 1 217 ? 11.587 5.092 28.975 1.00 53.88 217 SER A C 1
ATOM 1804 O O . SER A 1 217 ? 10.951 5.237 30.015 1.00 53.88 217 SER A O 1
ATOM 1806 N N . SER A 1 218 ? 11.641 6.058 28.049 1.00 52.38 218 SER A N 1
ATOM 1807 C CA . SER A 1 218 ? 11.039 7.388 28.252 1.00 52.38 218 SER A CA 1
ATOM 1808 C C . SER A 1 218 ? 9.567 7.494 27.829 1.00 52.38 218 SER A C 1
ATOM 1810 O O . SER A 1 218 ? 8.882 8.429 28.239 1.00 52.38 218 SER A O 1
ATOM 1812 N N . ASN A 1 219 ? 9.057 6.528 27.058 1.00 54.44 219 ASN A N 1
ATOM 1813 C CA . ASN A 1 219 ? 7.679 6.496 26.571 1.00 54.44 219 ASN A CA 1
ATOM 1814 C C . ASN A 1 219 ? 7.124 5.066 26.637 1.00 54.44 219 ASN A C 1
ATOM 1816 O O . ASN A 1 219 ? 7.270 4.292 25.697 1.00 54.44 219 ASN A O 1
ATOM 1820 N N . GLU A 1 220 ? 6.392 4.731 27.703 1.00 56.19 220 GLU A N 1
ATOM 1821 C CA . GLU A 1 220 ? 5.709 3.426 27.847 1.00 56.19 220 GLU A CA 1
ATOM 1822 C C . GLU A 1 220 ? 4.703 3.120 26.714 1.00 56.19 220 GLU A C 1
ATOM 1824 O O . GLU A 1 220 ? 4.202 2.004 26.603 1.00 56.19 220 GLU A O 1
ATOM 1829 N N . LYS A 1 221 ? 4.383 4.108 25.866 1.00 63.66 221 LYS A N 1
ATOM 1830 C CA . LYS A 1 221 ? 3.325 4.044 24.848 1.00 63.66 221 LYS A CA 1
ATOM 1831 C C . LYS A 1 221 ? 3.820 3.801 23.417 1.00 63.66 221 LYS A C 1
ATOM 1833 O O . LYS A 1 221 ? 2.980 3.660 22.531 1.00 63.66 221 LYS A O 1
ATOM 1838 N N . ILE A 1 222 ? 5.132 3.789 23.157 1.00 70.62 222 ILE A N 1
ATOM 1839 C CA . ILE A 1 222 ? 5.686 3.670 21.795 1.00 70.62 222 ILE A CA 1
ATOM 1840 C C . ILE A 1 222 ? 6.780 2.595 21.769 1.00 70.62 222 ILE A C 1
ATOM 1842 O O . ILE A 1 222 ? 7.813 2.740 22.411 1.00 70.62 222 ILE A O 1
ATOM 1846 N N . SER A 1 223 ? 6.568 1.538 20.980 1.00 71.00 223 SER A N 1
ATOM 1847 C CA . SER A 1 223 ? 7.566 0.498 20.684 1.00 71.00 223 SER A CA 1
ATOM 1848 C C . SER A 1 223 ? 8.044 0.652 19.241 1.00 71.00 223 SER A C 1
ATOM 1850 O O . SER A 1 223 ? 7.228 0.764 18.324 1.00 71.00 223 SER A O 1
ATOM 1852 N N . ILE A 1 224 ? 9.362 0.671 19.029 1.00 77.25 224 ILE A N 1
ATOM 1853 C CA . ILE A 1 224 ? 9.970 0.731 17.695 1.00 77.25 224 ILE A CA 1
ATOM 1854 C C . ILE A 1 224 ? 10.812 -0.520 17.490 1.00 77.25 224 ILE A C 1
ATOM 1856 O O . ILE A 1 224 ? 11.813 -0.720 18.171 1.00 77.25 224 ILE A O 1
ATOM 1860 N N . LEU A 1 225 ? 10.426 -1.334 16.508 1.00 79.06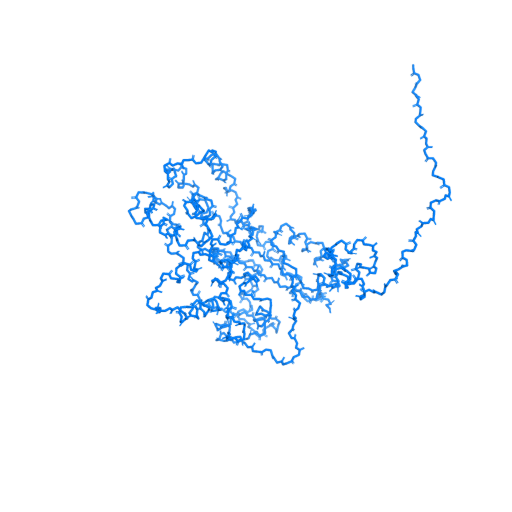 225 LEU A N 1
ATOM 1861 C CA . LEU A 1 225 ? 11.145 -2.544 16.124 1.00 79.06 225 LEU A CA 1
ATOM 1862 C C . LEU A 1 225 ? 11.688 -2.396 14.706 1.00 79.06 225 LEU A C 1
ATOM 1864 O O . LEU A 1 225 ? 10.982 -1.962 13.793 1.00 79.06 225 LEU A O 1
ATOM 1868 N N . ARG A 1 226 ? 12.956 -2.767 14.516 1.00 76.56 226 ARG A N 1
ATOM 1869 C CA . ARG A 1 226 ? 13.617 -2.768 13.211 1.00 76.56 226 ARG A CA 1
ATOM 1870 C C . ARG A 1 226 ? 13.766 -4.201 12.727 1.00 76.56 226 ARG A C 1
ATOM 1872 O O . ARG A 1 226 ? 14.126 -5.080 13.492 1.00 76.56 226 ARG A O 1
ATOM 1879 N N . THR A 1 227 ? 13.529 -4.419 11.439 1.00 74.00 227 THR A N 1
ATOM 1880 C CA . THR A 1 227 ? 13.780 -5.707 10.790 1.00 74.00 227 THR A CA 1
ATOM 1881 C C . THR A 1 227 ? 14.504 -5.510 9.468 1.00 74.00 227 THR A C 1
ATOM 1883 O O . THR A 1 227 ? 14.302 -4.509 8.778 1.00 74.00 227 THR A O 1
ATOM 1886 N N . SER A 1 228 ? 15.342 -6.477 9.104 1.00 75.62 228 SER A N 1
ATOM 1887 C CA . SER A 1 228 ? 15.958 -6.597 7.786 1.00 75.62 228 SER A CA 1
ATOM 1888 C C . SER A 1 228 ? 15.378 -7.815 7.064 1.00 75.62 228 SER A C 1
ATOM 1890 O O . SER A 1 228 ? 15.960 -8.895 7.020 1.00 75.62 228 SER A O 1
ATOM 1892 N N . CYS A 1 229 ? 14.196 -7.650 6.472 1.00 75.12 229 CYS A N 1
ATOM 1893 C CA . CYS A 1 229 ? 13.595 -8.677 5.622 1.00 75.12 229 CYS A CA 1
ATOM 1894 C C . CYS A 1 229 ? 13.766 -8.309 4.145 1.00 75.12 229 CYS A C 1
ATOM 1896 O O . CYS A 1 229 ? 13.416 -7.206 3.729 1.00 75.12 229 CYS A O 1
ATOM 1898 N N . LYS A 1 230 ? 14.283 -9.241 3.336 1.00 82.50 230 LYS A N 1
ATOM 1899 C CA . LYS A 1 230 ? 14.327 -9.082 1.877 1.00 82.50 230 LYS A CA 1
ATOM 1900 C C . LYS A 1 230 ? 12.977 -9.485 1.295 1.00 82.50 230 LYS A C 1
ATOM 1902 O O . LYS A 1 230 ? 12.578 -10.640 1.418 1.00 82.50 230 LYS A O 1
ATOM 1907 N N . ASN A 1 231 ? 12.291 -8.535 0.672 1.00 82.88 231 ASN A N 1
ATOM 1908 C CA . ASN A 1 231 ? 11.063 -8.807 -0.060 1.00 82.88 231 ASN A CA 1
ATOM 1909 C C . ASN A 1 231 ? 11.412 -9.446 -1.420 1.00 82.88 231 ASN A C 1
ATOM 1911 O O . ASN A 1 231 ? 12.185 -8.845 -2.173 1.00 82.88 231 ASN A O 1
ATOM 1915 N N . PRO A 1 232 ? 10.908 -10.652 -1.741 1.00 83.69 232 PRO A N 1
ATOM 1916 C CA . PRO A 1 232 ? 11.119 -11.242 -3.054 1.00 83.69 232 PRO A CA 1
ATOM 1917 C C . PRO A 1 232 ? 10.407 -10.410 -4.130 1.00 83.69 232 PRO A C 1
ATOM 1919 O O . PRO A 1 232 ? 9.186 -10.270 -4.121 1.00 83.69 232 PRO A O 1
ATOM 1922 N N . VAL A 1 233 ? 11.182 -9.877 -5.074 1.00 86.38 233 VAL A N 1
ATOM 1923 C CA . VAL A 1 233 ? 10.696 -9.089 -6.215 1.00 86.38 233 VAL A CA 1
ATOM 1924 C C . VAL A 1 233 ? 11.213 -9.676 -7.520 1.00 86.38 233 VAL A C 1
ATOM 1926 O O . VAL A 1 233 ? 12.256 -10.332 -7.548 1.00 86.38 233 VAL A O 1
ATOM 1929 N N . VAL A 1 234 ? 10.503 -9.420 -8.617 1.00 84.00 234 VAL A N 1
ATOM 1930 C CA . VAL A 1 234 ? 10.999 -9.757 -9.955 1.00 84.00 234 VAL A CA 1
ATOM 1931 C C . VAL A 1 234 ? 12.293 -8.986 -10.237 1.00 84.00 234 VAL A C 1
ATOM 1933 O O . VAL A 1 234 ? 12.332 -7.767 -10.023 1.00 84.00 234 VAL A O 1
ATOM 1936 N N . PRO A 1 235 ? 13.350 -9.656 -10.734 1.00 81.00 235 PRO A N 1
ATOM 1937 C CA . PRO A 1 235 ? 14.556 -8.985 -11.191 1.00 81.00 235 PRO A CA 1
ATOM 1938 C C . PRO A 1 235 ? 14.237 -8.279 -12.512 1.00 81.00 235 PRO A C 1
ATOM 1940 O O . PRO A 1 235 ? 14.347 -8.861 -13.583 1.00 81.00 235 PRO A O 1
ATOM 1943 N N . LEU A 1 236 ? 13.766 -7.045 -12.424 1.00 82.69 236 LEU A N 1
ATOM 1944 C CA . LEU A 1 236 ? 13.537 -6.133 -13.546 1.00 82.69 236 LEU A CA 1
ATOM 1945 C C . LEU A 1 236 ? 14.683 -5.110 -13.594 1.00 82.69 236 LEU A C 1
ATOM 1947 O O . LEU A 1 236 ? 15.177 -4.759 -12.528 1.00 82.69 236 LEU A O 1
ATOM 1951 N N . ASP A 1 237 ? 15.110 -4.588 -14.741 1.00 82.25 237 ASP A N 1
ATOM 1952 C CA . ASP A 1 237 ? 16.035 -3.445 -14.737 1.00 82.25 237 ASP A CA 1
ATOM 1953 C C . ASP A 1 237 ? 15.294 -2.101 -14.697 1.00 82.25 237 ASP A C 1
ATOM 1955 O O . ASP A 1 237 ? 14.627 -1.663 -15.639 1.00 82.25 237 ASP A O 1
ATOM 1959 N N . ASP A 1 238 ? 15.426 -1.425 -13.563 1.00 82.31 238 ASP A N 1
ATOM 1960 C CA . ASP A 1 238 ? 14.941 -0.073 -13.315 1.00 82.31 238 ASP A CA 1
ATOM 1961 C C . ASP A 1 238 ? 16.082 0.961 -13.297 1.00 82.31 238 ASP A C 1
ATOM 1963 O O . ASP A 1 238 ? 15.926 2.051 -12.747 1.00 82.31 238 ASP A O 1
ATOM 1967 N N . ASN A 1 239 ? 17.221 0.660 -13.933 1.00 85.38 239 ASN A N 1
ATOM 1968 C CA . ASN A 1 239 ? 18.259 1.643 -14.217 1.00 85.38 239 ASN A CA 1
ATOM 1969 C C . ASN A 1 239 ? 17.880 2.500 -15.435 1.00 85.38 239 ASN A C 1
ATOM 1971 O O . ASN A 1 239 ? 18.018 2.103 -16.593 1.00 85.38 239 ASN A O 1
ATOM 1975 N N . PHE A 1 240 ? 17.439 3.724 -15.162 1.00 87.44 240 PHE A N 1
ATOM 1976 C CA . PHE A 1 240 ? 17.000 4.672 -16.184 1.00 87.44 240 PHE A CA 1
ATOM 1977 C C . PHE A 1 240 ? 18.133 5.523 -16.788 1.00 87.44 240 PHE A C 1
ATOM 1979 O O . PHE A 1 240 ? 17.860 6.391 -17.615 1.00 87.44 240 PHE A O 1
ATOM 1986 N N . GLU A 1 241 ? 19.396 5.328 -16.402 1.00 84.00 241 GLU A N 1
ATOM 1987 C CA . GLU A 1 241 ? 20.517 6.142 -16.907 1.00 84.00 241 GLU A CA 1
ATOM 1988 C C . GLU A 1 241 ? 21.021 5.683 -18.286 1.00 84.00 241 GLU A C 1
ATOM 1990 O O . GLU A 1 241 ? 21.552 6.482 -19.068 1.00 84.00 241 GLU A O 1
ATOM 1995 N N . LYS A 1 242 ? 20.808 4.405 -18.615 1.00 81.00 242 LYS A N 1
ATOM 1996 C CA . LYS A 1 242 ? 21.222 3.778 -19.878 1.00 81.00 242 LYS A CA 1
ATOM 1997 C C . LYS A 1 242 ? 20.062 3.617 -20.869 1.00 81.00 242 LYS A C 1
ATOM 1999 O O . LYS A 1 242 ? 18.891 3.763 -20.522 1.00 81.00 242 LYS A O 1
ATOM 2004 N N . ARG A 1 243 ? 20.402 3.303 -22.124 1.00 78.62 243 ARG A N 1
ATOM 2005 C CA . ARG A 1 243 ? 19.446 2.912 -23.173 1.00 78.62 243 ARG A CA 1
ATOM 2006 C C . ARG A 1 243 ? 19.030 1.456 -22.972 1.00 78.62 243 ARG A C 1
ATOM 2008 O O . ARG A 1 243 ? 19.675 0.556 -23.493 1.00 78.62 243 ARG A O 1
ATOM 2015 N N . ARG A 1 244 ? 17.977 1.219 -22.191 1.00 74.31 244 ARG A N 1
ATOM 2016 C CA . ARG A 1 244 ? 17.598 -0.141 -21.764 1.00 74.31 244 ARG A CA 1
ATOM 2017 C C . ARG A 1 244 ? 17.248 -1.091 -22.909 1.00 74.31 244 ARG A C 1
ATOM 2019 O O . ARG A 1 244 ? 17.583 -2.257 -22.833 1.00 74.31 244 ARG A O 1
ATOM 2026 N N . TRP A 1 245 ? 16.633 -0.612 -23.985 1.00 67.69 245 TRP A N 1
ATOM 2027 C CA . TRP A 1 245 ? 16.265 -1.470 -25.123 1.00 67.69 245 TRP A CA 1
ATOM 2028 C C . TRP A 1 245 ? 17.429 -1.829 -26.052 1.00 67.69 245 TRP A C 1
ATOM 2030 O O . TRP A 1 245 ? 17.251 -2.642 -26.956 1.00 67.69 245 TRP A O 1
ATOM 2040 N N . GLU A 1 246 ? 18.593 -1.194 -25.891 1.00 72.12 246 GLU A N 1
ATOM 2041 C CA . GLU A 1 246 ? 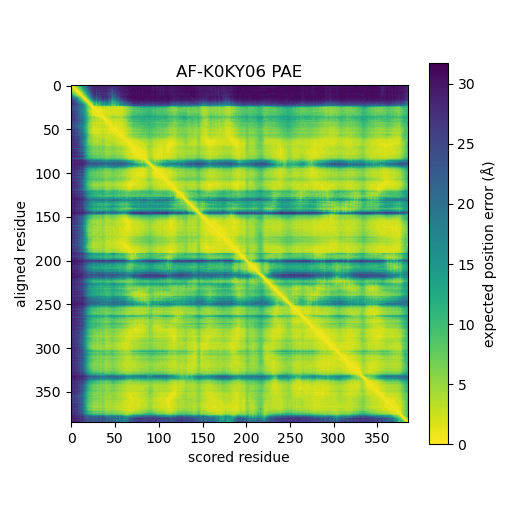19.824 -1.615 -26.572 1.00 72.12 246 GLU A CA 1
ATOM 2042 C C . GLU A 1 246 ? 20.581 -2.673 -25.748 1.00 72.12 246 GLU A C 1
ATOM 2044 O O . GLU A 1 246 ? 21.536 -3.266 -26.246 1.00 72.12 246 GLU A O 1
ATOM 2049 N N . ASP A 1 247 ? 20.155 -2.922 -24.505 1.00 72.62 247 ASP A N 1
ATOM 2050 C CA . ASP A 1 247 ? 20.735 -3.933 -23.632 1.00 72.62 247 ASP A CA 1
ATOM 2051 C C . ASP A 1 247 ? 20.192 -5.324 -23.996 1.00 72.62 247 ASP A C 1
ATOM 2053 O O . ASP A 1 247 ? 18.983 -5.571 -23.974 1.00 72.62 247 ASP A O 1
ATOM 2057 N N . GLN A 1 248 ? 21.098 -6.240 -24.344 1.00 66.19 248 GLN A N 1
ATOM 2058 C CA . GLN A 1 248 ? 20.752 -7.612 -24.722 1.00 66.19 248 GLN A CA 1
ATOM 2059 C C . GLN A 1 248 ? 20.142 -8.404 -23.551 1.00 66.19 248 GLN A C 1
ATOM 2061 O O . GLN A 1 248 ? 19.359 -9.326 -23.785 1.00 66.19 248 GLN A O 1
ATOM 2066 N N . ASP A 1 249 ? 20.423 -8.008 -22.305 1.00 65.94 249 ASP A N 1
ATOM 2067 C CA . ASP A 1 249 ? 19.888 -8.658 -21.103 1.00 65.94 249 ASP A CA 1
ATOM 2068 C C . ASP A 1 249 ? 18.487 -8.138 -20.708 1.00 65.94 249 ASP A C 1
ATOM 2070 O O . ASP A 1 249 ? 17.787 -8.756 -19.895 1.00 65.94 249 ASP A O 1
ATOM 2074 N N . GLU A 1 250 ? 18.043 -7.024 -21.301 1.00 67.69 250 GLU A N 1
ATOM 2075 C CA . GLU A 1 250 ? 16.725 -6.391 -21.104 1.00 67.69 250 GLU A CA 1
ATOM 2076 C C . GLU A 1 250 ? 15.902 -6.387 -22.401 1.00 67.69 250 GLU A C 1
ATOM 2078 O O . GLU A 1 250 ? 15.162 -5.452 -22.719 1.00 67.69 250 GLU A O 1
ATOM 2083 N N . THR A 1 251 ? 16.020 -7.468 -23.170 1.00 64.81 251 THR A N 1
ATOM 2084 C CA . THR A 1 251 ? 15.276 -7.649 -24.417 1.00 64.81 251 THR A CA 1
ATOM 2085 C C . THR A 1 251 ? 13.774 -7.802 -24.180 1.00 64.81 251 THR A C 1
ATOM 2087 O O . THR A 1 251 ? 13.306 -8.254 -23.130 1.00 64.81 251 THR A O 1
ATOM 2090 N N . ASN A 1 252 ? 12.991 -7.506 -25.224 1.00 66.62 252 ASN A N 1
ATOM 2091 C CA . ASN A 1 252 ? 11.555 -7.805 -25.263 1.00 66.62 252 ASN A CA 1
ATOM 2092 C C . ASN A 1 252 ? 11.243 -9.267 -24.899 1.00 66.62 252 ASN A C 1
ATOM 2094 O O . ASN A 1 252 ? 10.181 -9.535 -24.347 1.00 66.62 252 ASN A O 1
ATOM 2098 N N . GLU A 1 253 ? 12.165 -10.196 -25.163 1.00 75.94 253 GLU A N 1
ATOM 2099 C CA . GLU A 1 253 ? 12.029 -11.611 -24.809 1.00 75.94 253 GLU A CA 1
ATOM 2100 C C . GLU A 1 253 ? 11.906 -11.812 -23.295 1.00 75.94 253 GLU A C 1
ATOM 2102 O O . GLU A 1 253 ? 11.040 -12.557 -22.842 1.00 75.94 253 GLU A O 1
ATOM 2107 N N . ARG A 1 254 ? 12.677 -11.081 -22.482 1.00 78.38 254 ARG A N 1
ATOM 2108 C CA . ARG A 1 254 ? 12.587 -11.159 -21.018 1.00 78.38 254 ARG A CA 1
ATOM 2109 C C . ARG A 1 254 ? 11.252 -10.638 -20.490 1.00 78.38 254 ARG A C 1
ATOM 2111 O O . ARG A 1 254 ? 10.628 -11.272 -19.638 1.00 78.38 254 ARG A O 1
ATOM 2118 N N . TYR A 1 255 ? 10.778 -9.513 -21.024 1.00 80.81 255 TYR A N 1
ATOM 2119 C CA . TYR A 1 255 ? 9.448 -8.990 -20.694 1.00 80.81 255 TYR A CA 1
ATOM 2120 C C . TYR A 1 255 ? 8.337 -9.935 -21.154 1.00 80.81 255 TYR A C 1
ATOM 2122 O O . TYR A 1 255 ? 7.329 -10.062 -20.460 1.00 80.81 255 TYR A O 1
ATOM 2130 N N . GLN A 1 256 ? 8.525 -10.632 -22.277 1.00 84.75 256 GLN A N 1
ATOM 2131 C CA . GLN A 1 256 ? 7.595 -11.653 -22.746 1.00 84.75 256 GLN A CA 1
ATOM 2132 C C . GLN A 1 256 ? 7.555 -12.849 -21.789 1.00 84.75 256 GLN A C 1
ATOM 2134 O O . GLN A 1 256 ? 6.469 -13.243 -21.378 1.00 84.75 256 GLN A O 1
ATOM 2139 N N . VAL A 1 257 ? 8.709 -13.337 -21.320 1.00 86.50 257 VAL A N 1
ATOM 2140 C CA . VAL A 1 257 ? 8.784 -14.390 -20.289 1.00 86.50 257 VAL A CA 1
ATOM 2141 C C . VAL A 1 257 ? 8.037 -13.972 -19.019 1.00 86.50 257 VAL A C 1
ATOM 2143 O O . VAL A 1 257 ? 7.315 -14.773 -18.423 1.00 86.50 257 VAL A O 1
ATOM 2146 N N . PHE A 1 258 ? 8.164 -12.712 -18.594 1.00 88.00 258 PHE A N 1
ATOM 2147 C CA . PHE A 1 258 ? 7.401 -12.200 -17.455 1.00 88.00 258 PHE A CA 1
ATOM 2148 C C . PHE A 1 258 ? 5.900 -12.108 -17.752 1.00 88.00 258 PHE A C 1
ATOM 2150 O O . PHE A 1 258 ? 5.088 -12.477 -16.903 1.00 88.00 258 PHE A O 1
ATOM 2157 N N . ALA A 1 259 ? 5.522 -11.647 -18.945 1.00 88.88 259 ALA A N 1
ATOM 2158 C CA . ALA A 1 259 ? 4.131 -11.543 -19.368 1.00 88.88 259 ALA A CA 1
ATOM 2159 C C . ALA A 1 259 ? 3.454 -12.920 -19.446 1.00 88.88 259 ALA A C 1
ATOM 2161 O O . ALA A 1 259 ? 2.316 -13.066 -19.001 1.00 88.88 259 ALA A O 1
ATOM 2162 N N . ASP A 1 260 ? 4.157 -13.947 -19.918 1.00 89.94 260 ASP A N 1
ATOM 2163 C CA . ASP A 1 260 ? 3.639 -15.315 -20.025 1.00 89.94 260 ASP A CA 1
ATOM 2164 C C . ASP A 1 260 ? 3.352 -15.936 -18.648 1.00 89.94 260 ASP A C 1
ATOM 2166 O O . ASP A 1 260 ? 2.446 -16.760 -18.505 1.00 89.94 260 ASP A O 1
ATOM 2170 N N . LYS A 1 261 ? 4.049 -15.467 -17.605 1.00 89.88 261 LYS A N 1
ATOM 2171 C CA . LYS A 1 261 ? 3.812 -15.841 -16.202 1.00 89.88 261 LYS A CA 1
ATOM 2172 C C . LYS A 1 261 ? 2.658 -15.074 -15.545 1.00 89.88 261 LYS A C 1
ATOM 2174 O O . LYS A 1 261 ? 2.278 -15.383 -14.415 1.00 89.88 261 LYS A O 1
ATOM 2179 N N . VAL A 1 262 ? 2.057 -14.086 -16.207 1.00 89.44 262 VAL A N 1
ATOM 2180 C CA . VAL A 1 262 ? 0.869 -13.402 -15.678 1.00 89.44 262 VAL A CA 1
ATOM 2181 C C . VAL A 1 262 ? -0.357 -14.298 -15.860 1.00 89.44 262 VAL A C 1
ATOM 2183 O O . VAL A 1 262 ? -0.767 -14.622 -16.982 1.00 89.44 262 VAL A O 1
ATOM 2186 N N . LEU A 1 263 ? -0.975 -14.656 -14.732 1.00 85.50 263 LEU A N 1
ATOM 2187 C CA . LEU A 1 263 ? -2.166 -15.505 -14.684 1.00 85.50 263 LEU A CA 1
ATOM 2188 C C . LEU A 1 263 ? -3.400 -14.748 -15.181 1.00 85.50 263 LEU A C 1
ATOM 2190 O O . LEU A 1 263 ? -4.248 -15.311 -15.869 1.00 85.50 263 LEU A O 1
ATOM 2194 N N . PHE A 1 264 ? -3.479 -13.451 -14.881 1.00 82.94 264 PHE A N 1
ATOM 2195 C CA . PHE A 1 264 ? -4.583 -12.609 -15.319 1.00 82.94 264 PHE A CA 1
ATOM 2196 C C . PHE A 1 264 ? -4.329 -12.063 -16.734 1.00 82.94 264 PHE A C 1
ATOM 2198 O O . PHE A 1 264 ? -3.646 -11.055 -16.917 1.00 82.94 264 PHE A O 1
ATOM 2205 N N . SER A 1 265 ? -4.878 -12.738 -17.750 1.00 77.69 265 SER A N 1
ATOM 2206 C CA . SER A 1 265 ? -4.592 -12.474 -19.173 1.00 77.69 265 SER A CA 1
ATOM 2207 C C . SER A 1 265 ? -4.762 -11.007 -19.589 1.00 77.69 265 SER A C 1
ATOM 2209 O O . SER A 1 265 ? -3.918 -10.482 -20.313 1.00 77.69 265 SER A O 1
ATOM 2211 N N . LEU A 1 266 ? -5.776 -10.312 -19.058 1.00 83.44 266 LEU A N 1
ATOM 2212 C CA . LEU A 1 266 ? -6.040 -8.887 -19.314 1.00 83.44 266 LEU A CA 1
ATOM 2213 C C . LEU A 1 266 ? -4.909 -7.951 -18.857 1.00 83.44 266 LEU A C 1
ATOM 2215 O O . LEU A 1 266 ? -4.905 -6.771 -19.198 1.00 83.44 266 LEU A O 1
ATOM 2219 N N . ARG A 1 267 ? -3.954 -8.453 -18.070 1.00 85.25 267 ARG A N 1
ATOM 2220 C CA . ARG A 1 267 ? -2.836 -7.684 -17.516 1.00 85.25 267 ARG A CA 1
ATOM 2221 C C . ARG A 1 267 ? -1.493 -8.040 -18.119 1.00 85.25 267 ARG A C 1
ATOM 2223 O O . ARG A 1 267 ? -0.521 -7.357 -17.822 1.00 85.25 267 ARG A O 1
ATOM 2230 N N . ARG A 1 268 ? -1.423 -9.040 -18.998 1.00 87.00 268 ARG A N 1
ATOM 2231 C CA . ARG A 1 268 ? -0.182 -9.403 -19.701 1.00 87.00 268 ARG A CA 1
ATOM 2232 C C . ARG A 1 268 ? 0.438 -8.206 -20.414 1.00 87.00 268 ARG A C 1
ATOM 2234 O O . ARG A 1 268 ? 1.627 -7.944 -20.262 1.00 87.00 268 ARG A O 1
ATOM 2241 N N . SER A 1 269 ? -0.394 -7.420 -21.095 1.00 84.75 269 SER A N 1
ATOM 2242 C CA . SER A 1 269 ? 0.025 -6.189 -21.775 1.00 84.75 269 SER A CA 1
ATOM 2243 C C . SER A 1 269 ? 0.631 -5.147 -20.830 1.00 84.75 269 SER A C 1
ATOM 2245 O O . SER A 1 269 ? 1.476 -4.367 -21.247 1.00 84.75 269 SER A O 1
ATOM 2247 N N . LYS A 1 270 ? 0.281 -5.152 -19.538 1.00 86.00 270 LYS A N 1
ATOM 2248 C CA . LYS A 1 270 ? 0.847 -4.208 -18.567 1.00 86.00 270 LYS A CA 1
ATOM 2249 C C . LYS A 1 270 ? 2.327 -4.472 -18.284 1.00 86.00 270 LYS A C 1
ATOM 2251 O O . LYS A 1 270 ? 3.069 -3.518 -18.093 1.00 86.00 270 LYS A O 1
ATOM 2256 N N . ILE A 1 271 ? 2.761 -5.736 -18.266 1.00 87.06 271 ILE A N 1
ATOM 2257 C CA . ILE A 1 271 ? 4.192 -6.073 -18.144 1.00 87.06 271 ILE A CA 1
ATOM 2258 C C . ILE A 1 271 ? 4.947 -5.571 -19.366 1.00 87.06 271 ILE A C 1
ATOM 2260 O O . ILE A 1 271 ? 6.016 -4.982 -19.261 1.00 87.06 271 ILE A O 1
ATOM 2264 N N . LEU A 1 272 ? 4.344 -5.793 -20.525 1.00 82.94 272 LEU A N 1
ATOM 2265 C CA . LEU A 1 272 ? 4.869 -5.393 -21.812 1.00 82.94 272 LEU A CA 1
ATOM 2266 C C . LEU A 1 272 ? 4.998 -3.862 -21.938 1.00 82.94 272 LEU A C 1
ATOM 2268 O O . LEU A 1 272 ? 5.946 -3.403 -22.565 1.00 82.94 272 LEU A O 1
ATOM 2272 N N . ASP A 1 273 ? 4.109 -3.090 -21.316 1.00 81.38 273 ASP A N 1
ATOM 2273 C CA . ASP A 1 273 ? 4.074 -1.623 -21.414 1.00 81.38 273 ASP A CA 1
ATOM 2274 C C . ASP A 1 273 ? 4.357 -0.944 -20.065 1.00 81.38 273 ASP A C 1
ATOM 2276 O O . ASP A 1 273 ? 3.778 0.096 -19.723 1.00 81.38 273 ASP A O 1
ATOM 2280 N N . LEU A 1 274 ? 5.230 -1.565 -19.268 1.00 86.12 274 LEU A N 1
ATOM 2281 C CA . LEU A 1 274 ? 5.486 -1.152 -17.896 1.00 86.12 274 LEU A CA 1
ATOM 2282 C C . LEU A 1 274 ? 6.060 0.266 -17.827 1.00 86.12 274 LEU A C 1
ATOM 2284 O O . LEU A 1 274 ? 5.567 1.120 -17.088 1.00 86.12 274 LEU A O 1
ATOM 2288 N N . PHE A 1 275 ? 7.078 0.549 -18.634 1.00 87.00 275 PHE A N 1
ATOM 2289 C CA . PHE A 1 275 ? 7.677 1.873 -18.726 1.00 87.00 275 PHE A CA 1
ATOM 2290 C C . PHE A 1 275 ? 7.111 2.634 -19.928 1.00 87.00 275 PHE A C 1
ATOM 2292 O O . PHE A 1 275 ? 6.860 2.043 -20.976 1.00 87.00 275 PHE A O 1
ATOM 2299 N N . PRO A 1 276 ? 6.878 3.953 -19.800 1.00 86.56 276 PRO A N 1
ATOM 2300 C CA . PRO A 1 276 ? 7.263 4.849 -18.704 1.00 86.56 276 PRO A CA 1
ATOM 2301 C C . PRO A 1 276 ? 6.197 5.011 -17.592 1.00 86.56 276 PRO A C 1
ATOM 2303 O O . PRO A 1 276 ? 6.199 6.023 -16.885 1.00 86.56 276 PRO A O 1
ATOM 2306 N N . ARG A 1 277 ? 5.216 4.108 -17.464 1.00 85.56 277 ARG A N 1
ATOM 2307 C CA . ARG A 1 277 ? 4.025 4.322 -16.615 1.00 85.56 277 ARG A CA 1
ATOM 2308 C C . ARG A 1 277 ? 4.223 3.901 -15.158 1.00 85.56 277 ARG A C 1
ATOM 2310 O O . ARG A 1 277 ? 3.905 4.676 -14.253 1.00 85.56 277 ARG A O 1
ATOM 2317 N N . ASP A 1 278 ? 4.784 2.720 -14.943 1.00 88.44 278 ASP A N 1
ATOM 2318 C CA . ASP A 1 278 ? 4.862 2.042 -13.651 1.00 88.44 278 ASP A CA 1
ATOM 2319 C C . ASP A 1 278 ? 6.311 1.823 -13.223 1.00 88.44 278 ASP A C 1
ATOM 2321 O O . ASP A 1 278 ? 6.806 0.706 -13.095 1.00 88.44 278 ASP A O 1
ATOM 2325 N N . VAL A 1 279 ? 6.987 2.939 -12.941 1.00 92.00 279 VAL A N 1
ATOM 2326 C CA . VAL A 1 279 ? 8.399 2.949 -12.524 1.00 92.00 279 VAL A CA 1
ATOM 2327 C C . VAL A 1 279 ? 8.675 2.266 -11.181 1.00 92.00 279 VAL A C 1
ATOM 2329 O O . VAL A 1 279 ? 9.830 2.003 -10.873 1.00 92.00 279 VAL A O 1
ATOM 2332 N N . TYR A 1 280 ? 7.627 1.986 -10.399 1.00 93.44 280 TYR A N 1
ATOM 2333 C CA . TYR A 1 280 ? 7.709 1.388 -9.061 1.00 93.44 280 TYR A CA 1
ATOM 2334 C C . TYR A 1 280 ? 7.279 -0.084 -9.025 1.00 93.44 280 TYR A C 1
ATOM 2336 O O . TYR A 1 280 ? 6.873 -0.594 -7.982 1.00 93.44 280 TYR A O 1
ATOM 2344 N N . PHE A 1 281 ? 7.254 -0.767 -10.172 1.00 91.88 281 PHE A N 1
ATOM 2345 C CA . PHE A 1 281 ? 6.710 -2.125 -10.272 1.00 91.88 281 PHE A CA 1
ATOM 2346 C C . PHE A 1 281 ? 7.293 -3.094 -9.237 1.00 91.88 281 PHE A C 1
ATOM 2348 O O . PHE A 1 281 ? 6.564 -3.912 -8.671 1.00 91.88 281 PHE A O 1
ATOM 2355 N N . LYS A 1 282 ? 8.594 -2.969 -8.944 1.00 91.69 282 LYS A N 1
ATOM 2356 C CA . LYS A 1 282 ? 9.258 -3.795 -7.937 1.00 91.69 282 LYS A CA 1
ATOM 2357 C C . LYS A 1 282 ? 8.679 -3.548 -6.550 1.00 91.69 282 LYS A C 1
ATOM 2359 O O . LYS A 1 282 ? 8.260 -4.485 -5.868 1.00 91.69 282 LYS A O 1
ATOM 2364 N N . GLU A 1 283 ? 8.627 -2.281 -6.173 1.00 91.88 283 GLU A N 1
ATOM 2365 C CA . GLU A 1 283 ?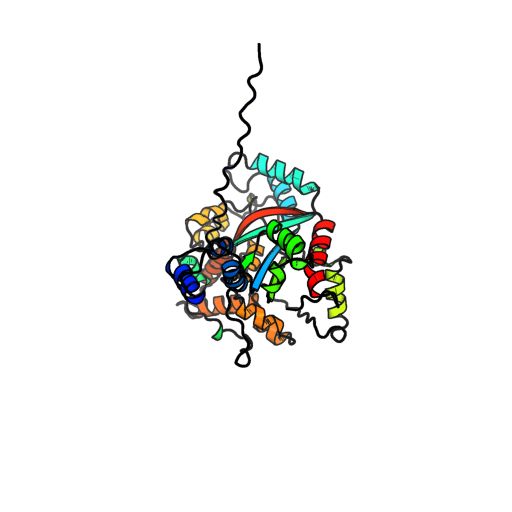 8.251 -1.764 -4.863 1.00 91.88 283 GLU A CA 1
ATOM 2366 C C . GLU A 1 283 ? 6.762 -1.960 -4.570 1.00 91.88 283 GLU A C 1
ATOM 2368 O O . GLU A 1 283 ? 6.376 -2.142 -3.416 1.00 91.88 283 GLU A O 1
ATOM 2373 N N . LEU A 1 284 ? 5.919 -1.999 -5.609 1.00 92.25 284 LEU A N 1
ATOM 2374 C CA . LEU A 1 284 ? 4.488 -2.282 -5.479 1.00 92.25 284 LEU A CA 1
ATOM 2375 C C . LEU A 1 284 ? 4.201 -3.652 -4.845 1.00 92.25 284 LEU A C 1
ATOM 2377 O O . LEU A 1 284 ? 3.133 -3.832 -4.262 1.00 92.25 284 LEU A O 1
ATOM 2381 N N . SER A 1 285 ? 5.156 -4.590 -4.865 1.00 90.81 285 SER A N 1
ATOM 2382 C CA . SER A 1 285 ? 5.061 -5.820 -4.066 1.00 90.81 285 SER A CA 1
ATOM 2383 C C . SER A 1 285 ? 4.776 -5.513 -2.594 1.00 90.81 285 SER A C 1
ATOM 2385 O O . SER A 1 285 ? 3.864 -6.102 -2.027 1.00 90.81 285 SER A O 1
ATOM 2387 N N . THR A 1 286 ? 5.468 -4.544 -1.988 1.00 90.44 286 THR A N 1
ATOM 2388 C CA . THR A 1 286 ? 5.294 -4.166 -0.577 1.00 90.44 286 THR A CA 1
ATOM 2389 C C . THR A 1 286 ? 3.873 -3.675 -0.298 1.00 90.44 286 THR A C 1
ATOM 2391 O O . THR A 1 286 ? 3.289 -4.027 0.725 1.00 90.44 286 THR A O 1
ATOM 2394 N N . VAL A 1 287 ? 3.272 -2.936 -1.236 1.00 94.00 287 VAL A N 1
ATOM 2395 C CA . VAL A 1 287 ? 1.869 -2.500 -1.139 1.00 94.00 287 VAL A CA 1
ATOM 2396 C C . VAL A 1 287 ? 0.924 -3.700 -1.145 1.00 94.00 287 VAL A C 1
ATOM 2398 O O . VAL A 1 287 ? -0.029 -3.741 -0.370 1.00 94.00 287 VAL A O 1
ATOM 2401 N N . HIS A 1 288 ? 1.196 -4.703 -1.983 1.00 92.50 288 HIS A N 1
ATOM 2402 C CA . HIS A 1 288 ? 0.437 -5.949 -1.970 1.00 92.50 288 HIS A CA 1
ATOM 2403 C C . HIS A 1 288 ? 0.594 -6.697 -0.641 1.00 92.50 288 HIS A C 1
ATOM 2405 O O . HIS A 1 288 ? -0.409 -7.139 -0.084 1.00 92.50 288 HIS A O 1
ATOM 2411 N N . LEU A 1 289 ? 1.809 -6.790 -0.092 1.00 90.75 289 LEU A N 1
ATOM 2412 C CA . LEU A 1 289 ? 2.054 -7.460 1.193 1.00 90.75 289 LEU A CA 1
ATOM 2413 C C . LEU A 1 289 ? 1.296 -6.794 2.343 1.00 90.75 289 LEU A C 1
ATOM 2415 O O . LEU A 1 289 ? 0.758 -7.476 3.209 1.00 90.75 289 LEU A O 1
ATOM 2419 N N . LEU A 1 290 ? 1.226 -5.463 2.320 1.00 90.12 290 LEU A N 1
ATOM 2420 C CA . LEU A 1 290 ? 0.481 -4.653 3.279 1.00 90.12 290 LEU A CA 1
ATOM 2421 C C . LEU A 1 290 ? -1.004 -4.518 2.930 1.00 90.12 290 LEU A C 1
ATOM 2423 O O . LEU A 1 290 ? -1.708 -3.761 3.590 1.00 90.12 290 LEU A O 1
ATOM 2427 N N . SER A 1 291 ? -1.520 -5.222 1.925 1.00 91.12 291 SER A N 1
ATOM 2428 C CA . SER A 1 291 ? -2.957 -5.217 1.657 1.00 91.12 291 SER A CA 1
ATOM 2429 C C . SER A 1 291 ? -3.715 -6.001 2.721 1.00 91.12 291 SER A C 1
ATOM 2431 O O . SER A 1 291 ? -3.191 -6.952 3.302 1.00 91.12 291 SER A O 1
ATOM 2433 N N . ARG A 1 292 ? -4.976 -5.636 2.965 1.00 88.00 292 ARG A N 1
ATOM 2434 C CA . ARG A 1 292 ? -5.868 -6.409 3.843 1.00 88.00 292 ARG A CA 1
ATOM 2435 C C . ARG A 1 292 ? -6.102 -7.838 3.339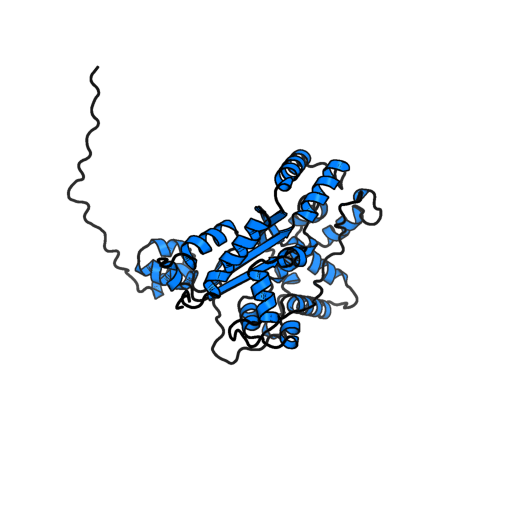 1.00 88.00 292 ARG A C 1
ATOM 2437 O O . ARG A 1 292 ? -6.403 -8.717 4.137 1.00 88.00 292 ARG A O 1
ATOM 2444 N N . GLU A 1 293 ? -6.008 -8.050 2.024 1.00 85.19 293 GLU A N 1
ATOM 2445 C CA . GLU A 1 293 ? -6.148 -9.357 1.383 1.00 85.19 293 GLU A CA 1
ATOM 2446 C C . GLU A 1 293 ? -4.970 -10.285 1.717 1.00 85.19 293 GLU A C 1
ATOM 2448 O O . GLU A 1 293 ? -5.159 -11.495 1.842 1.00 85.19 293 GLU A O 1
ATOM 2453 N N . MET A 1 294 ? -3.768 -9.726 1.889 1.00 87.56 294 MET A N 1
ATOM 2454 C CA . MET A 1 294 ? -2.566 -10.507 2.183 1.00 87.56 294 MET A CA 1
ATOM 2455 C C . MET A 1 294 ? -2.249 -10.607 3.656 1.00 87.56 294 MET A C 1
ATOM 2457 O O . MET A 1 294 ? -1.872 -11.675 4.123 1.00 87.56 294 MET A O 1
ATOM 2461 N N . TYR A 1 295 ? -2.393 -9.512 4.378 1.00 90.56 295 TYR A N 1
ATOM 2462 C CA . TYR A 1 295 ? -2.076 -9.428 5.786 1.00 90.56 295 TYR A CA 1
ATOM 2463 C C . TYR A 1 295 ? -3.291 -8.817 6.459 1.00 90.56 295 TYR A C 1
ATOM 2465 O O . TYR A 1 295 ? -3.713 -7.735 6.063 1.00 90.56 295 TYR A O 1
ATOM 2473 N N . SER A 1 296 ? -3.927 -9.501 7.406 1.00 90.25 296 SER A N 1
ATOM 2474 C CA . SER A 1 296 ? -5.224 -9.053 7.925 1.00 90.25 296 SER A CA 1
ATOM 2475 C C . SER A 1 296 ? -5.090 -7.969 8.999 1.00 90.25 296 SER A C 1
ATOM 2477 O O . SER A 1 296 ? -4.010 -7.706 9.539 1.00 90.25 296 SER A O 1
ATOM 2479 N N . SER A 1 297 ? -6.198 -7.301 9.324 1.00 90.25 297 SER A N 1
ATOM 2480 C CA . SER A 1 297 ? -6.239 -6.353 10.444 1.00 90.25 297 SER A CA 1
ATOM 2481 C C . SER A 1 297 ? -5.952 -7.032 11.787 1.00 90.25 297 SER A C 1
ATOM 2483 O O . SER A 1 297 ? -5.338 -6.414 12.652 1.00 90.25 297 SER A O 1
ATOM 2485 N N . GLN A 1 298 ? -6.317 -8.308 11.948 1.00 89.38 298 GLN A N 1
ATOM 2486 C CA . GLN A 1 298 ? -5.996 -9.101 13.139 1.00 89.38 298 GLN A CA 1
ATOM 2487 C C . GLN A 1 298 ? -4.481 -9.282 13.268 1.00 89.38 298 GLN A C 1
ATOM 2489 O O . GLN A 1 298 ? -3.900 -8.936 14.295 1.00 89.38 298 GLN A O 1
ATOM 2494 N N . LEU A 1 299 ? -3.811 -9.689 12.185 1.00 89.31 299 LEU A N 1
ATOM 2495 C CA . LEU A 1 299 ? -2.352 -9.816 12.175 1.00 89.31 299 LEU A CA 1
ATOM 2496 C C . LEU A 1 299 ? -1.642 -8.483 12.468 1.00 89.31 299 LEU A C 1
ATOM 2498 O O . LEU A 1 299 ? -0.679 -8.464 13.235 1.00 89.31 299 LEU A O 1
ATOM 2502 N N . ARG A 1 300 ? -2.140 -7.353 11.937 1.00 89.50 300 ARG A N 1
ATOM 2503 C CA . ARG A 1 300 ? -1.621 -6.008 12.277 1.00 89.50 300 ARG A CA 1
ATOM 2504 C C . ARG A 1 300 ? -1.770 -5.687 13.760 1.00 89.50 300 ARG A C 1
ATOM 2506 O O . ARG A 1 300 ? -0.803 -5.256 14.377 1.00 89.50 300 ARG A O 1
ATOM 2513 N N . ARG A 1 301 ? -2.941 -5.934 14.352 1.00 88.00 301 ARG A N 1
ATOM 2514 C CA . ARG A 1 301 ? -3.181 -5.707 15.789 1.00 88.00 301 ARG A CA 1
ATOM 2515 C C . ARG A 1 301 ? -2.244 -6.539 16.658 1.00 88.00 301 ARG A C 1
ATOM 2517 O O . ARG A 1 301 ? -1.732 -6.042 17.654 1.00 88.00 301 ARG A O 1
ATOM 2524 N N . ARG A 1 302 ? -1.952 -7.779 16.255 1.00 87.00 302 ARG A N 1
ATOM 2525 C CA . ARG A 1 302 ? -0.983 -8.635 16.957 1.00 87.00 302 ARG A CA 1
ATOM 2526 C C . ARG A 1 302 ? 0.435 -8.060 16.938 1.00 87.00 302 ARG A C 1
ATOM 2528 O O . ARG A 1 302 ? 1.167 -8.315 17.886 1.00 87.00 302 ARG A O 1
ATOM 2535 N N . LEU A 1 303 ? 0.817 -7.283 15.916 1.00 86.56 303 LEU A N 1
ATOM 2536 C CA . LEU A 1 303 ? 2.122 -6.606 15.885 1.00 86.56 303 LEU A CA 1
ATOM 2537 C C . LEU A 1 303 ? 2.229 -5.476 16.912 1.00 86.56 303 LEU A C 1
ATOM 2539 O O . LEU A 1 303 ? 3.324 -5.226 17.402 1.00 86.56 303 LEU A O 1
ATOM 2543 N N . PHE A 1 304 ? 1.120 -4.809 17.245 1.00 81.44 304 PHE A N 1
ATOM 2544 C CA . PHE A 1 304 ? 1.123 -3.645 18.136 1.00 81.44 304 PHE A CA 1
ATOM 2545 C C . PHE A 1 304 ? 1.663 -3.970 19.537 1.00 81.44 304 PHE A C 1
ATOM 2547 O O . PHE A 1 304 ? 2.366 -3.163 20.134 1.00 81.44 304 PHE A O 1
ATOM 2554 N N . ASN A 1 305 ? 1.383 -5.176 20.037 1.00 76.12 305 ASN A N 1
ATOM 2555 C CA . ASN A 1 305 ? 1.802 -5.618 21.371 1.00 76.12 305 ASN A CA 1
ATOM 2556 C C . ASN A 1 305 ? 3.185 -6.290 21.388 1.00 76.12 305 ASN A C 1
ATOM 2558 O O . ASN A 1 305 ? 3.578 -6.858 22.407 1.00 76.12 305 ASN A O 1
ATOM 2562 N N . LEU A 1 306 ? 3.909 -6.290 20.265 1.00 83.38 306 LEU A N 1
ATOM 2563 C CA . LEU A 1 306 ? 5.233 -6.896 20.204 1.00 83.38 306 LEU A CA 1
ATOM 2564 C C . LEU A 1 306 ? 6.295 -5.953 20.761 1.00 83.38 306 LEU A C 1
ATOM 2566 O O . LEU A 1 306 ? 6.424 -4.799 20.354 1.00 83.38 306 LEU A O 1
ATOM 2570 N N . THR A 1 307 ? 7.101 -6.499 21.663 1.00 81.88 307 THR A N 1
ATOM 2571 C CA . THR A 1 307 ? 8.267 -5.828 22.250 1.00 81.88 307 THR A CA 1
ATOM 2572 C C . THR A 1 307 ? 9.583 -6.515 21.882 1.00 81.88 307 THR A C 1
ATOM 2574 O O . THR A 1 307 ? 10.637 -5.898 21.970 1.00 81.88 307 THR A O 1
ATOM 2577 N N . ASP A 1 308 ? 9.531 -7.774 21.436 1.00 85.00 308 ASP A N 1
ATOM 2578 C CA . ASP A 1 308 ? 10.697 -8.566 21.040 1.00 85.00 308 ASP A CA 1
ATOM 2579 C C . ASP A 1 308 ? 10.892 -8.569 19.516 1.00 85.00 308 ASP A C 1
ATOM 2581 O O . ASP A 1 308 ? 10.000 -8.943 18.743 1.00 85.00 308 ASP A O 1
ATOM 2585 N N . GLU A 1 309 ? 12.104 -8.211 19.092 1.00 87.06 309 GLU A N 1
ATOM 2586 C CA . GLU A 1 309 ? 12.505 -8.164 17.686 1.00 87.06 309 GLU A CA 1
ATOM 2587 C C . GLU A 1 309 ? 12.404 -9.540 17.016 1.00 87.06 309 GLU A C 1
ATOM 2589 O O . GLU A 1 309 ? 11.937 -9.646 15.883 1.00 87.06 309 GLU A O 1
ATOM 2594 N N . ASN A 1 310 ? 12.779 -10.622 17.707 1.00 88.19 310 ASN A N 1
ATOM 2595 C CA . ASN A 1 310 ? 12.753 -11.965 17.123 1.00 88.19 310 ASN A CA 1
ATOM 2596 C C . ASN A 1 310 ? 11.332 -12.412 16.773 1.00 88.19 310 ASN A C 1
ATOM 2598 O O . ASN A 1 310 ? 11.097 -13.046 15.739 1.00 88.19 310 ASN A O 1
ATOM 2602 N N . THR A 1 31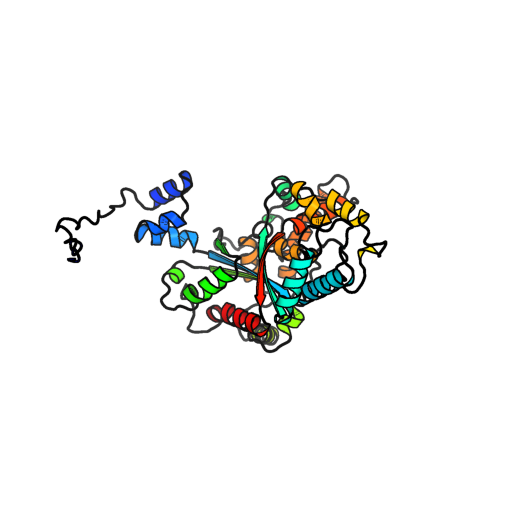1 ? 10.376 -12.087 17.634 1.00 88.75 311 THR A N 1
ATOM 2603 C CA . THR A 1 311 ? 8.960 -12.369 17.434 1.00 88.75 311 THR A CA 1
ATOM 2604 C C . THR A 1 311 ? 8.404 -11.500 16.313 1.00 88.75 311 THR A C 1
ATOM 2606 O O . THR A 1 311 ? 7.726 -12.021 15.429 1.00 88.75 311 THR A O 1
ATOM 2609 N N . PHE A 1 312 ? 8.767 -10.217 16.257 1.00 89.25 312 PHE A N 1
ATOM 2610 C CA . PHE A 1 312 ? 8.405 -9.340 15.140 1.00 89.25 312 PHE A CA 1
ATOM 2611 C C . PHE A 1 312 ? 8.980 -9.819 13.798 1.00 89.25 312 PHE A C 1
ATOM 2613 O O . PHE A 1 312 ? 8.267 -9.874 12.796 1.00 89.25 312 PHE A O 1
ATOM 2620 N N . ASN A 1 313 ? 10.233 -10.273 13.772 1.00 88.25 313 ASN A N 1
ATOM 2621 C CA . ASN A 1 313 ? 10.881 -10.850 12.591 1.00 88.25 313 ASN A CA 1
ATOM 2622 C C . ASN A 1 313 ? 10.149 -12.096 12.068 1.00 88.25 313 ASN A C 1
ATOM 2624 O O . ASN A 1 313 ? 10.131 -12.352 10.864 1.00 88.25 313 ASN A O 1
ATOM 2628 N N . LYS A 1 31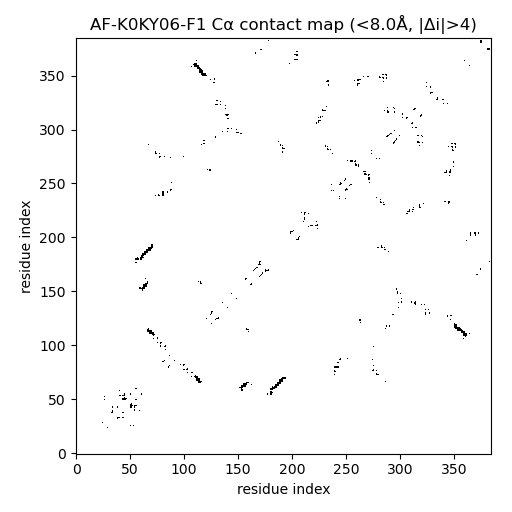4 ? 9.516 -12.863 12.959 1.00 88.00 314 LYS A N 1
ATOM 2629 C CA . LYS A 1 314 ? 8.689 -14.020 12.591 1.00 88.00 314 LYS A CA 1
ATOM 2630 C C . LYS A 1 314 ? 7.276 -13.624 12.170 1.00 88.00 314 LYS A C 1
ATOM 2632 O O . LYS A 1 314 ? 6.703 -14.321 11.342 1.00 88.00 314 LYS A O 1
ATOM 2637 N N . ALA A 1 315 ? 6.742 -12.543 12.731 1.00 89.88 315 ALA A N 1
ATOM 2638 C CA . ALA A 1 315 ? 5.360 -12.101 12.574 1.00 89.88 315 ALA A CA 1
ATOM 2639 C C . ALA A 1 315 ? 5.147 -11.081 11.438 1.00 89.88 315 ALA A C 1
ATOM 2641 O O . ALA A 1 315 ? 4.015 -10.857 11.040 1.00 89.88 315 ALA A O 1
ATOM 2642 N N . ASN A 1 316 ? 6.189 -10.428 10.917 1.00 90.12 316 ASN A N 1
ATOM 2643 C CA . ASN A 1 316 ? 5.996 -9.319 9.977 1.00 90.12 316 ASN A CA 1
ATOM 2644 C C . ASN A 1 316 ? 5.389 -9.752 8.616 1.00 90.12 316 ASN A C 1
ATOM 2646 O O . ASN A 1 316 ? 5.531 -10.911 8.209 1.00 90.12 316 ASN A O 1
ATOM 2650 N N . PRO A 1 317 ? 4.779 -8.814 7.858 1.00 90.44 317 PRO A N 1
ATOM 2651 C CA . PRO A 1 317 ? 4.103 -9.111 6.589 1.00 90.44 317 PRO A CA 1
ATOM 2652 C C . PRO A 1 317 ? 5.002 -9.738 5.515 1.00 90.44 317 PRO A C 1
ATOM 2654 O O . PRO A 1 317 ? 4.541 -10.558 4.721 1.00 90.44 317 PRO A O 1
ATOM 2657 N N . VAL A 1 318 ? 6.293 -9.387 5.487 1.00 90.62 318 VAL A N 1
ATOM 2658 C CA . VAL A 1 318 ? 7.249 -9.957 4.523 1.00 90.62 318 VAL A CA 1
ATOM 2659 C C . VAL A 1 318 ? 7.514 -11.418 4.852 1.00 90.62 318 VAL A C 1
ATOM 2661 O O . VAL A 1 318 ? 7.474 -12.271 3.968 1.00 90.62 318 VAL A O 1
ATOM 2664 N N . ARG A 1 319 ? 7.724 -11.737 6.133 1.00 90.19 319 ARG A N 1
ATOM 2665 C CA . ARG A 1 319 ? 7.894 -13.121 6.572 1.00 90.19 319 ARG A CA 1
ATOM 2666 C C . ARG A 1 319 ? 6.629 -13.940 6.343 1.00 90.19 319 ARG A C 1
ATOM 2668 O O . ARG A 1 319 ? 6.735 -15.062 5.856 1.00 90.19 319 ARG A O 1
ATOM 2675 N N . TYR A 1 320 ? 5.461 -13.367 6.634 1.00 89.81 320 TYR A N 1
ATOM 2676 C CA . TYR A 1 320 ? 4.161 -13.971 6.334 1.00 89.81 320 TYR A CA 1
ATOM 2677 C C . TYR A 1 320 ? 4.046 -14.364 4.862 1.00 89.81 320 TYR A C 1
ATOM 2679 O O . TYR A 1 320 ? 3.678 -15.492 4.537 1.00 89.81 320 TYR A O 1
ATOM 2687 N N . TRP A 1 321 ? 4.450 -13.469 3.963 1.00 88.25 321 TRP A N 1
ATOM 2688 C CA . TRP A 1 321 ? 4.470 -13.756 2.537 1.00 88.25 321 TRP A CA 1
ATOM 2689 C C . TRP A 1 321 ? 5.454 -14.860 2.150 1.00 88.25 321 TRP A C 1
ATOM 2691 O O . TRP A 1 321 ? 5.081 -15.793 1.443 1.00 88.25 321 TRP A O 1
ATOM 2701 N N . CYS A 1 322 ? 6.687 -14.807 2.653 1.00 87.62 322 CYS A N 1
ATOM 2702 C CA . CYS A 1 322 ? 7.679 -15.848 2.392 1.00 87.62 322 CYS A CA 1
ATOM 2703 C C . CYS A 1 322 ? 7.204 -17.230 2.865 1.00 87.62 322 CYS A C 1
ATOM 2705 O O . CYS A 1 322 ? 7.375 -18.211 2.146 1.00 87.62 322 CYS A O 1
ATOM 2707 N N . ASP A 1 323 ? 6.579 -17.319 4.041 1.00 87.50 323 ASP A N 1
ATOM 2708 C CA . ASP A 1 323 ? 6.060 -18.585 4.563 1.00 87.50 323 ASP A CA 1
ATOM 2709 C C . ASP A 1 323 ? 4.902 -19.125 3.700 1.00 87.50 323 ASP A C 1
ATOM 2711 O O . ASP A 1 323 ? 4.830 -20.332 3.474 1.00 87.50 323 ASP A O 1
ATOM 2715 N N . ARG A 1 324 ? 4.056 -18.253 3.127 1.00 86.06 324 ARG A N 1
ATOM 2716 C CA . ARG A 1 324 ? 3.028 -18.652 2.143 1.00 86.06 324 ARG A CA 1
ATOM 2717 C C . ARG A 1 324 ? 3.623 -19.180 0.850 1.00 86.06 324 ARG A C 1
ATOM 2719 O O . ARG A 1 324 ? 3.191 -20.218 0.358 1.00 86.06 324 ARG A O 1
ATOM 2726 N N . LEU A 1 325 ? 4.620 -18.481 0.315 1.00 85.69 325 LEU A N 1
ATOM 2727 C CA . LEU A 1 325 ? 5.328 -18.903 -0.890 1.00 85.69 325 LEU A CA 1
ATOM 2728 C C . LEU A 1 325 ? 5.974 -20.280 -0.695 1.00 85.69 325 LEU A C 1
ATOM 2730 O O . LEU A 1 325 ? 5.828 -21.157 -1.542 1.00 85.69 325 LEU A O 1
ATOM 2734 N N . LEU A 1 326 ? 6.632 -20.493 0.448 1.00 85.06 326 LEU A N 1
ATOM 2735 C CA . LEU A 1 326 ? 7.217 -21.785 0.811 1.00 85.06 326 LEU A CA 1
ATOM 2736 C C . LEU A 1 326 ? 6.152 -22.868 1.001 1.00 85.06 326 LEU A C 1
ATOM 2738 O O . LEU A 1 326 ? 6.335 -23.991 0.535 1.00 85.06 326 LEU A O 1
ATOM 2742 N N . TYR A 1 327 ? 5.032 -22.539 1.652 1.00 85.81 327 TYR A N 1
ATOM 2743 C CA . TYR A 1 327 ? 3.909 -23.460 1.791 1.00 85.81 327 TYR A CA 1
ATOM 2744 C C . TYR A 1 327 ? 3.407 -23.911 0.420 1.00 85.81 327 TYR A C 1
ATOM 2746 O O . TYR A 1 327 ? 3.292 -25.110 0.187 1.00 85.81 327 TYR A O 1
ATOM 2754 N N . TYR A 1 328 ? 3.182 -22.980 -0.507 1.00 82.50 328 TYR A N 1
ATOM 2755 C CA . TYR A 1 328 ? 2.764 -23.308 -1.864 1.00 82.50 328 TYR A CA 1
ATOM 2756 C C . TYR A 1 328 ? 3.767 -24.224 -2.571 1.00 82.50 328 TYR A C 1
ATOM 2758 O O . TYR A 1 328 ? 3.374 -25.276 -3.068 1.00 82.50 328 TYR A O 1
ATOM 2766 N N . LEU A 1 329 ? 5.060 -23.882 -2.552 1.00 81.81 329 LEU A N 1
ATOM 2767 C CA . LEU A 1 329 ? 6.110 -24.690 -3.181 1.00 81.81 329 LEU A CA 1
ATOM 2768 C C . LEU A 1 329 ? 6.127 -26.132 -2.663 1.00 81.81 329 LEU A C 1
ATOM 2770 O O . LEU A 1 329 ? 6.167 -27.063 -3.466 1.00 81.81 329 LEU A O 1
ATOM 2774 N N . ASN A 1 330 ? 6.002 -26.322 -1.348 1.00 82.94 330 ASN A N 1
ATOM 2775 C CA . ASN A 1 330 ? 5.978 -27.649 -0.726 1.00 82.94 330 ASN A CA 1
ATOM 2776 C C . ASN A 1 330 ? 4.763 -28.500 -1.130 1.00 82.94 330 ASN A C 1
ATOM 2778 O O . ASN A 1 330 ? 4.813 -29.720 -1.005 1.00 82.94 330 ASN A O 1
ATOM 2782 N N . HIS A 1 331 ? 3.681 -27.875 -1.599 1.00 79.31 331 HIS A N 1
ATOM 2783 C CA . HIS A 1 331 ? 2.470 -28.561 -2.060 1.00 79.31 331 HIS A CA 1
ATOM 2784 C C . HIS A 1 331 ? 2.393 -28.663 -3.591 1.00 79.31 331 HIS A C 1
ATOM 2786 O O . HIS A 1 331 ? 1.424 -29.204 -4.125 1.00 79.31 331 HIS A O 1
ATOM 2792 N N . THR A 1 332 ? 3.408 -28.176 -4.311 1.00 75.25 332 THR A N 1
ATOM 2793 C CA . THR A 1 332 ? 3.568 -28.440 -5.745 1.00 75.25 332 THR A CA 1
ATOM 2794 C C . THR A 1 332 ? 4.440 -29.673 -5.971 1.00 75.25 332 THR A C 1
ATOM 2796 O O . THR A 1 332 ? 5.336 -29.969 -5.187 1.00 75.25 332 THR A O 1
ATOM 2799 N N . ALA A 1 333 ? 4.196 -30.401 -7.065 1.00 61.50 333 ALA A N 1
ATOM 2800 C CA . ALA A 1 333 ? 4.824 -31.698 -7.336 1.00 61.50 333 ALA A CA 1
ATOM 2801 C C . ALA A 1 333 ? 6.360 -31.662 -7.523 1.00 61.50 333 ALA A C 1
ATOM 2803 O O . ALA A 1 333 ? 6.976 -32.721 -7.619 1.00 61.50 333 ALA A O 1
ATOM 2804 N N . ASN A 1 334 ? 6.990 -30.481 -7.593 1.00 75.62 334 ASN A N 1
ATOM 2805 C CA . ASN A 1 334 ? 8.439 -30.355 -7.748 1.00 75.62 334 ASN A CA 1
ATOM 2806 C C . ASN A 1 334 ? 9.003 -29.133 -6.985 1.00 75.62 334 ASN A C 1
ATOM 2808 O O . ASN A 1 334 ? 8.971 -28.024 -7.520 1.00 75.62 334 ASN A O 1
ATOM 2812 N N . PRO A 1 335 ? 9.575 -29.318 -5.780 1.00 68.31 335 PRO A N 1
ATOM 2813 C CA . PRO A 1 335 ? 10.120 -28.227 -4.965 1.00 68.31 335 PRO A CA 1
ATOM 2814 C C . PRO A 1 335 ? 11.392 -27.585 -5.544 1.00 68.31 335 PRO A C 1
ATOM 2816 O O . PRO A 1 335 ? 11.784 -26.509 -5.099 1.00 68.31 335 PRO A O 1
ATOM 2819 N N . LEU A 1 336 ? 12.037 -28.210 -6.540 1.00 77.31 336 LEU A N 1
ATOM 2820 C CA . LEU A 1 336 ? 13.168 -27.618 -7.266 1.00 77.31 336 LEU A CA 1
ATOM 2821 C C . LEU A 1 336 ? 12.712 -26.685 -8.396 1.00 77.31 336 LEU A C 1
ATOM 2823 O O . LEU A 1 336 ? 13.522 -25.935 -8.940 1.00 77.31 336 LEU A O 1
ATOM 2827 N N . ASN A 1 337 ? 11.426 -26.712 -8.757 1.00 80.56 337 ASN A N 1
ATOM 2828 C CA . ASN A 1 337 ? 10.887 -25.814 -9.760 1.00 80.56 337 ASN A CA 1
ATOM 2829 C C . ASN A 1 337 ? 10.577 -24.447 -9.131 1.00 80.56 337 ASN A C 1
ATOM 2831 O O . ASN A 1 337 ? 9.605 -24.297 -8.394 1.00 80.56 337 ASN A O 1
ATOM 2835 N N . LEU A 1 338 ? 11.393 -23.439 -9.448 1.00 82.50 338 LEU A N 1
ATOM 2836 C CA . LEU A 1 338 ? 11.182 -22.061 -8.994 1.00 82.50 338 LEU A CA 1
ATOM 2837 C C . LEU A 1 338 ? 10.184 -21.287 -9.866 1.00 82.50 338 LEU A C 1
ATOM 2839 O O . LEU A 1 338 ? 9.754 -20.203 -9.474 1.00 82.50 338 LEU A O 1
ATOM 2843 N N . ASP A 1 339 ? 9.767 -21.808 -11.022 1.00 85.50 339 ASP A N 1
ATOM 2844 C CA . ASP A 1 339 ? 8.827 -21.098 -11.895 1.00 85.50 339 ASP A CA 1
ATOM 2845 C C . ASP A 1 339 ? 7.522 -20.694 -11.211 1.00 85.50 339 ASP A C 1
ATOM 2847 O O . ASP A 1 339 ? 7.115 -19.541 -11.388 1.00 85.50 339 ASP A O 1
ATOM 2851 N N . PRO A 1 340 ? 6.877 -21.557 -10.404 1.00 84.50 340 PRO A N 1
ATOM 2852 C CA . PRO A 1 340 ? 5.665 -21.181 -9.700 1.00 84.50 340 PRO A CA 1
ATOM 2853 C C . PRO A 1 340 ? 5.901 -20.038 -8.704 1.00 84.50 340 PRO A C 1
ATOM 2855 O O . PRO A 1 340 ? 5.057 -19.154 -8.591 1.00 84.50 340 PRO A O 1
ATOM 2858 N N . LEU A 1 341 ? 7.065 -19.993 -8.044 1.00 85.00 341 LEU A N 1
ATOM 2859 C CA . LEU A 1 341 ? 7.450 -18.886 -7.163 1.00 85.00 341 LEU A CA 1
ATOM 2860 C C . LEU A 1 341 ? 7.529 -17.569 -7.941 1.00 85.00 341 LEU A C 1
ATOM 2862 O O . LEU A 1 341 ? 6.928 -16.574 -7.536 1.00 85.00 341 LEU A O 1
ATOM 2866 N N . TYR A 1 342 ? 8.220 -17.570 -9.083 1.00 87.44 342 TYR A N 1
ATOM 2867 C CA . TYR A 1 342 ? 8.304 -16.394 -9.951 1.00 87.44 342 TYR A CA 1
ATOM 2868 C C . TYR A 1 342 ? 6.926 -15.939 -10.437 1.00 87.44 342 TYR A C 1
ATOM 2870 O O . TYR A 1 342 ? 6.629 -14.746 -10.400 1.00 87.44 342 TYR A O 1
ATOM 2878 N N . THR A 1 343 ? 6.065 -16.878 -10.831 1.00 89.12 343 THR A N 1
ATOM 2879 C CA . THR A 1 343 ? 4.674 -16.599 -11.202 1.00 89.12 343 THR A CA 1
ATOM 2880 C C . THR A 1 343 ? 3.931 -15.911 -10.059 1.00 89.12 343 THR A C 1
ATOM 2882 O O . THR A 1 343 ? 3.309 -14.871 -10.277 1.00 89.12 343 THR A O 1
ATOM 2885 N N . LEU A 1 344 ? 4.025 -16.413 -8.827 1.00 88.75 344 LEU A N 1
ATOM 2886 C CA . LEU A 1 344 ? 3.360 -15.790 -7.680 1.00 88.75 344 LEU A CA 1
ATOM 2887 C C . LEU A 1 344 ? 3.876 -14.374 -7.396 1.00 88.75 344 LEU A C 1
ATOM 2889 O O . LEU A 1 344 ? 3.067 -13.483 -7.146 1.00 88.75 344 LEU A O 1
ATOM 2893 N N . ILE A 1 345 ? 5.188 -14.138 -7.488 1.00 89.62 345 ILE A N 1
ATOM 2894 C CA . ILE A 1 345 ? 5.784 -12.811 -7.263 1.00 89.62 345 ILE A CA 1
ATOM 2895 C C . ILE A 1 345 ? 5.326 -11.809 -8.337 1.00 89.62 345 ILE A C 1
ATOM 2897 O O . ILE A 1 345 ? 4.872 -10.716 -7.994 1.00 89.62 345 ILE A O 1
ATOM 2901 N N . ILE A 1 346 ? 5.375 -12.186 -9.624 1.00 91.06 346 ILE A N 1
ATOM 2902 C CA . ILE A 1 346 ? 4.894 -11.339 -10.734 1.00 91.06 346 ILE A CA 1
ATOM 2903 C C . ILE A 1 346 ? 3.425 -10.977 -10.517 1.00 91.06 346 ILE A C 1
ATOM 2905 O O . ILE A 1 346 ? 3.035 -9.813 -10.639 1.00 91.06 346 ILE A O 1
ATOM 2909 N N . ASN A 1 347 ? 2.600 -11.969 -10.172 1.00 90.25 347 ASN A N 1
ATOM 2910 C CA . ASN A 1 347 ? 1.174 -11.746 -9.986 1.00 90.25 347 ASN A CA 1
ATOM 2911 C C . ASN A 1 347 ? 0.883 -10.923 -8.720 1.00 90.25 347 ASN A C 1
ATOM 2913 O O . ASN A 1 347 ? -0.013 -10.090 -8.751 1.00 90.25 347 ASN A O 1
ATOM 2917 N N . ALA A 1 348 ? 1.660 -11.051 -7.644 1.00 89.44 348 ALA A N 1
ATOM 2918 C CA . ALA A 1 348 ? 1.561 -10.167 -6.479 1.00 89.44 348 ALA A CA 1
ATOM 2919 C C . ALA A 1 348 ? 1.803 -8.689 -6.849 1.00 89.44 348 ALA A C 1
ATOM 2921 O O . ALA A 1 348 ? 1.030 -7.815 -6.458 1.00 89.44 348 ALA A O 1
ATOM 2922 N N . GLN A 1 349 ? 2.832 -8.407 -7.653 1.00 90.62 349 GLN A N 1
ATOM 2923 C CA . GLN A 1 349 ? 3.176 -7.045 -8.085 1.00 90.62 349 GLN A CA 1
ATOM 2924 C C . GLN A 1 349 ? 2.148 -6.462 -9.056 1.00 90.62 349 GLN A C 1
ATOM 2926 O O . GLN A 1 349 ? 1.676 -5.338 -8.878 1.00 90.62 349 GLN A O 1
ATOM 2931 N N . ILE A 1 350 ? 1.745 -7.237 -10.066 1.00 90.88 350 ILE A N 1
ATOM 2932 C CA . ILE A 1 350 ? 0.847 -6.756 -11.123 1.00 90.88 350 ILE A CA 1
ATOM 2933 C C . ILE A 1 350 ? -0.582 -6.499 -10.638 1.00 90.88 350 ILE A C 1
ATOM 2935 O O . ILE A 1 350 ? -1.353 -5.821 -11.323 1.00 90.88 350 ILE A O 1
ATOM 2939 N N . ARG A 1 351 ? -0.954 -7.024 -9.467 1.00 90.75 351 ARG A N 1
ATOM 2940 C CA . ARG A 1 351 ? -2.245 -6.758 -8.824 1.00 90.75 351 ARG A CA 1
ATOM 2941 C C . ARG A 1 351 ? -2.379 -5.345 -8.298 1.00 90.75 351 ARG A C 1
ATOM 2943 O O . ARG A 1 351 ? -3.506 -4.914 -8.070 1.00 90.75 351 ARG A O 1
ATOM 2950 N N . VAL A 1 352 ? -1.272 -4.650 -8.071 1.00 93.19 352 VAL A N 1
ATOM 2951 C CA . VAL A 1 352 ? -1.327 -3.293 -7.551 1.00 93.19 352 VAL A CA 1
ATOM 2952 C C . VAL A 1 352 ? -1.436 -2.318 -8.714 1.00 93.19 352 VAL A C 1
ATOM 2954 O O . VAL A 1 352 ? -0.609 -2.287 -9.629 1.00 93.19 352 VAL A O 1
ATOM 2957 N N . ASP A 1 353 ? -2.496 -1.522 -8.685 1.00 93.50 353 ASP A N 1
ATOM 2958 C CA . ASP A 1 353 ? -2.721 -0.431 -9.620 1.00 93.50 353 ASP A CA 1
ATOM 2959 C C . ASP A 1 353 ? -2.543 0.906 -8.930 1.00 93.50 353 ASP A C 1
ATOM 2961 O O . ASP A 1 353 ? -3.116 1.132 -7.872 1.00 93.50 353 ASP A O 1
ATOM 2965 N N . ILE A 1 354 ? -1.817 1.819 -9.569 1.00 94.69 354 ILE A N 1
ATOM 2966 C CA . ILE A 1 354 ? -1.780 3.223 -9.169 1.00 94.69 354 ILE A CA 1
ATOM 2967 C C . ILE A 1 354 ? -2.918 3.925 -9.913 1.00 94.69 354 ILE A C 1
ATOM 2969 O O . ILE A 1 354 ? -2.851 4.103 -11.128 1.00 94.69 354 ILE A O 1
ATOM 2973 N N . LYS A 1 355 ? -3.981 4.296 -9.197 1.00 95.12 355 LYS A N 1
ATOM 2974 C CA . LYS A 1 355 ? -5.153 4.974 -9.777 1.00 95.12 355 LYS A CA 1
ATOM 2975 C C . LYS A 1 355 ? -4.963 6.471 -9.877 1.00 95.12 355 LYS A C 1
ATOM 2977 O O . LYS A 1 355 ? -5.394 7.090 -10.846 1.00 95.12 355 LYS A O 1
ATOM 2982 N N . HIS A 1 356 ? -4.310 7.044 -8.876 1.00 95.62 356 HIS A N 1
ATOM 2983 C CA . HIS A 1 356 ? -4.048 8.466 -8.832 1.00 95.62 356 HIS A CA 1
ATOM 2984 C C . HIS A 1 356 ? -2.675 8.748 -8.227 1.00 95.62 356 HIS A C 1
ATOM 2986 O O . HIS A 1 356 ? -2.167 7.987 -7.402 1.00 95.62 356 HIS A O 1
ATOM 2992 N N . ARG A 1 357 ? -2.079 9.850 -8.679 1.00 94.81 357 ARG A N 1
ATOM 2993 C CA . ARG A 1 357 ? -0.783 10.355 -8.236 1.00 94.81 357 ARG A CA 1
ATOM 2994 C C . ARG A 1 357 ? -0.973 11.797 -7.810 1.00 94.81 357 ARG A C 1
ATOM 2996 O O . ARG A 1 357 ? -1.500 12.593 -8.585 1.00 94.81 357 ARG A O 1
ATOM 3003 N N . GLN A 1 358 ? -0.516 12.129 -6.612 1.00 96.62 358 GLN A N 1
ATOM 3004 C CA . GLN A 1 358 ? -0.478 13.505 -6.134 1.00 96.62 358 GLN A CA 1
ATOM 3005 C C . GLN A 1 358 ? 0.958 13.856 -5.770 1.00 96.62 358 GLN A C 1
ATOM 3007 O O . GLN A 1 358 ? 1.488 13.339 -4.791 1.00 96.62 358 GLN A O 1
ATOM 3012 N N . VAL A 1 359 ? 1.577 14.745 -6.542 1.00 96.88 359 VAL A N 1
ATOM 3013 C CA . VAL A 1 359 ? 2.924 15.244 -6.248 1.00 96.88 359 VAL A CA 1
ATOM 3014 C C . VAL A 1 359 ? 2.919 16.173 -5.037 1.00 96.88 359 VAL A C 1
ATOM 3016 O O . VAL A 1 359 ? 1.925 16.848 -4.759 1.00 96.88 359 VAL A O 1
ATOM 3019 N N . GLU A 1 360 ? 4.032 16.203 -4.315 1.00 96.31 360 GLU A N 1
ATOM 3020 C CA . GLU A 1 360 ? 4.193 17.000 -3.106 1.00 96.31 360 GLU A CA 1
ATOM 3021 C C . GLU A 1 360 ? 5.664 17.397 -2.903 1.00 96.31 360 GLU A C 1
ATOM 3023 O O . GLU A 1 360 ? 6.600 16.744 -3.377 1.00 96.31 360 GLU A O 1
ATOM 3028 N N . THR A 1 361 ? 5.876 18.510 -2.209 1.00 94.81 361 THR A N 1
ATOM 3029 C CA . THR A 1 361 ? 7.222 18.952 -1.804 1.00 94.81 361 THR A CA 1
ATOM 3030 C C . THR A 1 361 ? 7.707 18.175 -0.578 1.00 94.81 361 THR A C 1
ATOM 3032 O O . THR A 1 361 ? 6.897 17.660 0.196 1.00 94.81 361 THR A O 1
ATOM 3035 N N . LYS A 1 362 ? 9.022 18.145 -0.319 1.00 90.94 362 LYS A N 1
ATOM 3036 C CA . LYS A 1 362 ? 9.560 17.569 0.932 1.00 90.94 362 LYS A CA 1
ATOM 3037 C C . LYS A 1 362 ? 8.914 18.179 2.180 1.00 90.94 362 LYS A C 1
ATOM 3039 O O . LYS A 1 362 ? 8.523 17.461 3.099 1.00 90.94 362 LYS A O 1
ATOM 3044 N N . ALA A 1 363 ? 8.767 19.504 2.194 1.00 89.81 363 ALA A N 1
ATOM 3045 C CA . ALA A 1 363 ? 8.137 20.226 3.296 1.00 89.81 363 ALA A CA 1
ATOM 3046 C C . ALA A 1 363 ? 6.662 19.826 3.479 1.00 89.81 363 ALA A C 1
ATOM 3048 O O . ALA A 1 363 ? 6.220 19.630 4.609 1.00 89.81 363 ALA A O 1
ATOM 3049 N N . GLY A 1 364 ? 5.921 19.653 2.379 1.00 92.88 364 GLY A N 1
ATOM 3050 C CA . GLY A 1 364 ? 4.527 19.210 2.401 1.00 92.88 364 GLY A CA 1
ATOM 3051 C C . GLY A 1 364 ? 4.353 17.798 2.965 1.00 92.88 364 GLY A C 1
ATOM 3052 O O . GLY A 1 364 ? 3.489 17.590 3.817 1.00 92.88 364 GLY A O 1
ATOM 3053 N N . ILE A 1 365 ? 5.210 16.850 2.564 1.00 92.19 365 ILE A N 1
ATOM 3054 C CA . ILE A 1 365 ? 5.212 15.485 3.115 1.00 92.19 365 ILE A CA 1
ATOM 3055 C C . ILE A 1 365 ? 5.520 15.505 4.613 1.00 92.19 365 ILE A C 1
ATOM 3057 O O . ILE A 1 365 ? 4.785 14.904 5.394 1.00 92.19 365 ILE A O 1
ATOM 3061 N N . ASN A 1 366 ? 6.574 16.217 5.023 1.00 88.75 366 ASN A N 1
ATOM 3062 C CA . ASN A 1 366 ? 6.967 16.308 6.429 1.00 88.75 366 ASN A CA 1
ATOM 3063 C C . ASN A 1 366 ? 5.848 16.898 7.288 1.00 88.75 366 ASN A C 1
ATOM 3065 O O . ASN A 1 366 ? 5.501 16.326 8.317 1.00 88.75 366 ASN A O 1
ATOM 3069 N N . LYS A 1 367 ? 5.239 17.997 6.828 1.00 90.44 367 LYS A N 1
ATOM 3070 C CA . LYS A 1 367 ? 4.091 18.609 7.496 1.00 90.44 367 LYS A CA 1
ATOM 3071 C C . LYS A 1 367 ? 2.937 17.618 7.639 1.00 90.44 367 LYS A C 1
ATOM 3073 O O . LYS A 1 367 ? 2.393 17.479 8.728 1.00 90.44 367 LYS A O 1
ATOM 3078 N N . PHE A 1 368 ? 2.592 16.906 6.566 1.00 93.25 368 PHE A N 1
ATOM 3079 C CA . PHE A 1 368 ? 1.530 15.904 6.603 1.00 93.25 368 PHE A CA 1
ATOM 3080 C C . PHE A 1 368 ? 1.825 14.771 7.595 1.00 93.25 368 PHE A C 1
ATOM 3082 O O . PHE A 1 368 ? 0.930 14.375 8.331 1.00 93.25 368 PHE A O 1
ATOM 3089 N N . LEU A 1 369 ? 3.055 14.251 7.637 1.00 91.00 369 LEU A N 1
ATOM 3090 C CA . LEU A 1 369 ? 3.429 13.181 8.567 1.00 91.00 369 LEU A CA 1
ATOM 3091 C C . LEU A 1 369 ? 3.406 13.654 10.029 1.00 91.00 369 LEU A C 1
ATOM 3093 O O . LEU A 1 369 ? 2.941 12.910 10.889 1.00 91.00 369 LEU A O 1
ATOM 3097 N N . SER A 1 370 ? 3.834 14.890 10.310 1.00 86.50 370 SER A N 1
ATOM 3098 C CA . SER A 1 370 ? 3.683 15.492 11.643 1.00 86.50 370 SER A CA 1
ATOM 3099 C C . SER A 1 370 ? 2.203 15.619 12.031 1.00 86.50 370 SER A C 1
ATOM 3101 O O . SER A 1 370 ? 1.808 15.160 13.102 1.00 86.50 370 SER A O 1
ATOM 3103 N N . GLU A 1 371 ? 1.363 16.160 11.140 1.00 89.81 371 GLU A N 1
ATOM 3104 C CA . GLU A 1 371 ? -0.091 16.277 11.347 1.00 89.81 371 GLU A CA 1
ATOM 3105 C C . GLU A 1 371 ? -0.775 14.908 11.502 1.00 89.81 371 GLU A C 1
ATOM 3107 O O . GLU A 1 371 ? -1.749 14.779 12.235 1.00 89.81 371 GLU A O 1
ATOM 3112 N N . LEU A 1 372 ? -0.281 13.867 10.828 1.00 91.00 372 LEU A N 1
ATOM 3113 C CA . LEU A 1 372 ? -0.818 12.510 10.926 1.00 91.00 372 LEU A CA 1
ATOM 3114 C C . LEU A 1 372 ? -0.650 11.929 12.335 1.00 91.00 372 LEU A C 1
ATOM 3116 O O . LEU A 1 372 ? -1.529 11.218 12.814 1.00 91.00 372 LEU A O 1
ATOM 3120 N N . ILE A 1 373 ? 0.475 12.219 12.987 1.00 84.25 373 ILE A N 1
ATOM 3121 C CA . ILE A 1 373 ? 0.886 11.571 14.239 1.00 84.25 373 ILE A CA 1
ATOM 3122 C C . ILE A 1 373 ? 0.468 12.383 15.464 1.00 84.25 373 ILE A C 1
ATOM 3124 O O . ILE A 1 373 ? 0.111 11.800 16.488 1.00 84.25 373 ILE A O 1
ATOM 3128 N N . GLN A 1 374 ? 0.462 13.713 15.352 1.00 84.81 374 GLN A N 1
ATOM 3129 C CA . GLN A 1 374 ? 0.182 14.639 16.451 1.00 84.81 374 GLN A CA 1
ATOM 3130 C C . GLN A 1 374 ? -1.064 14.283 17.295 1.00 84.81 374 GLN A C 1
ATOM 3132 O O . GLN A 1 374 ? -0.951 14.324 18.529 1.00 84.81 374 GLN A O 1
ATOM 3137 N N . PRO A 1 375 ? -2.223 13.892 16.714 1.00 84.06 375 PRO A N 1
ATOM 3138 C CA . PRO A 1 375 ? -3.416 13.547 17.496 1.00 84.06 375 PRO A CA 1
ATOM 3139 C C . PRO A 1 375 ? -3.242 12.338 18.418 1.00 84.06 375 PRO A C 1
ATOM 3141 O O . PRO A 1 375 ? -4.003 12.175 19.370 1.00 84.06 375 PRO A O 1
ATOM 3144 N N . PHE A 1 376 ? -2.270 11.474 18.126 1.00 79.56 376 PHE A N 1
ATOM 3145 C CA . PHE A 1 376 ? -2.065 10.205 18.820 1.00 79.56 376 PHE A CA 1
ATOM 3146 C C . PHE A 1 376 ? -0.935 10.269 19.852 1.00 79.56 376 PHE A C 1
ATOM 3148 O O . PHE A 1 376 ? -0.859 9.405 20.723 1.00 79.56 376 PHE A O 1
ATOM 3155 N N . THR A 1 377 ? -0.080 11.294 19.792 1.00 73.00 377 THR A N 1
ATOM 3156 C CA . THR A 1 377 ? 1.120 11.404 20.637 1.00 73.00 377 THR A CA 1
ATOM 3157 C C . THR A 1 377 ? 1.081 12.556 21.639 1.00 73.00 377 THR A C 1
ATOM 3159 O O . THR A 1 377 ? 1.845 12.531 22.599 1.00 73.00 377 THR A O 1
ATOM 3162 N N . THR A 1 378 ? 0.186 13.539 21.485 1.00 67.25 378 THR A N 1
ATOM 3163 C CA . THR A 1 378 ? 0.135 14.723 22.364 1.00 67.25 378 THR A CA 1
ATOM 3164 C C . THR A 1 378 ? -0.657 14.445 23.660 1.00 67.25 378 THR A C 1
ATOM 3166 O O . THR A 1 378 ? -1.869 14.204 23.590 1.00 67.25 378 THR A O 1
ATOM 3169 N N . PRO A 1 379 ? -0.036 14.512 24.859 1.00 54.34 379 PRO A N 1
ATOM 3170 C CA . PRO A 1 379 ? -0.740 14.353 26.134 1.00 54.34 379 PRO A CA 1
ATOM 3171 C C . PRO A 1 379 ? -1.809 15.441 26.323 1.00 54.34 379 PRO A C 1
ATOM 3173 O O . PRO A 1 379 ? -1.556 16.616 26.073 1.00 54.34 379 PRO A O 1
ATOM 3176 N N . GLY A 1 380 ? -3.020 15.067 26.749 1.00 54.41 380 GLY A N 1
ATOM 3177 C CA . GLY A 1 380 ? -4.132 16.009 26.982 1.00 54.41 380 GLY A CA 1
ATOM 3178 C C . GLY A 1 380 ? -4.997 16.337 25.755 1.00 54.41 380 GLY A C 1
ATOM 3179 O O . GLY A 1 380 ? -6.118 16.809 25.919 1.00 54.41 380 GLY A O 1
ATOM 3180 N N . GLN A 1 381 ? -4.546 15.999 24.542 1.00 50.31 381 GLN A N 1
ATOM 3181 C CA . GLN A 1 381 ? -5.411 15.875 23.355 1.00 50.31 381 GLN A CA 1
ATOM 3182 C C . GLN A 1 381 ? -5.906 14.443 23.140 1.00 50.31 381 GLN A C 1
ATOM 3184 O O . GLN A 1 381 ? -6.498 14.153 22.099 1.00 50.31 381 GLN A O 1
ATOM 3189 N N . HIS A 1 382 ? -5.663 13.557 24.115 1.00 50.16 382 HIS A N 1
ATOM 3190 C CA . HIS A 1 382 ? -6.110 12.176 24.068 1.00 50.16 382 HIS A CA 1
ATOM 3191 C C . HIS A 1 382 ? -7.570 12.138 23.636 1.00 50.16 382 HIS A C 1
ATOM 3193 O O . HIS A 1 382 ? -8.456 12.654 24.318 1.00 50.16 382 HIS A O 1
ATOM 3199 N N . LEU A 1 383 ? -7.788 11.532 22.470 1.00 48.47 383 LEU A N 1
ATOM 3200 C CA . LEU A 1 383 ? -9.075 10.986 22.098 1.00 48.47 383 LEU A CA 1
ATOM 3201 C C . LEU A 1 383 ? -9.467 10.092 23.280 1.00 48.47 383 LEU A C 1
ATOM 3203 O O . LEU A 1 383 ? -8.877 9.033 23.478 1.00 48.47 383 LEU A O 1
ATOM 3207 N N . GLN A 1 384 ? -10.352 10.585 24.150 1.00 39.19 384 GLN A N 1
ATOM 3208 C CA . GLN A 1 384 ? -11.010 9.746 25.141 1.00 39.19 384 GLN A CA 1
ATOM 3209 C C . GLN A 1 384 ? -11.873 8.789 24.318 1.00 39.19 384 GLN A C 1
ATOM 3211 O O . GLN A 1 384 ? -12.956 9.163 23.868 1.00 39.19 384 GLN A O 1
ATOM 3216 N N . PHE A 1 385 ? -11.304 7.635 23.977 1.00 44.12 385 PHE A N 1
ATOM 3217 C CA . PHE A 1 385 ? -11.956 6.601 23.182 1.00 44.12 385 PHE A CA 1
ATOM 3218 C C . PHE A 1 385 ? -12.979 5.825 24.003 1.00 44.12 385 PHE A C 1
ATOM 3220 O O . PHE A 1 385 ? -12.687 5.542 25.186 1.00 44.12 385 PHE A O 1
#

Radius of gyration: 25.62 Å; Cα contacts (8 Å, |Δi|>4): 443; chains: 1; bounding box: 71×80×60 Å

Organism: Wickerhamomyces ciferrii (strain ATCC 14091 / BCRC 22168 / CBS 111 / JCM 3599 / NBRC 0793 / NRRL Y-1031 F-60-10) (NCBI:txid1206466)

Secondary structure (DSSP, 8-state):
----PPP--PPPTT---------SS-HHHHHHHHHHTT--HHHHTTS-HHHHHHHHHHHSSEEEEEEEEEESHHHHHHHHHHHHH--SSS---TTHHHHHHHHHHHHTT-SEEEEEEEE---HHHHHHHTTTT--GGGS-PPPPPTT------PEEE--HHHHHHHIIIIIT-TT-GGGGG--EEEEEEEE-S-HHHHHSS--HHHHHHHHHHH-TTS-TT-------PPPP-------TTS-GGG-GGG-HHHHHHHHHT-SSGGGHHHHHT-TTT-TTTTTHHHHHHTSTTTS-HHHHHHHHT---HHHHHHHSHHHHHHHHHHHHHHTSS-TT--HHHHHHHHHHHHTEEEEEEEEE-HHHHHHHHHHHHHHHHSTT-----

Nearest PDB structures (foldseek):
  5l0j-assembly1_A  TM=2.414E-01  e=7.112E+00  Homo sapiens

Mean predicted aligned error: 9.26 Å